Protein AF-A0A955KII5-F1 (afdb_monomer_lite)

Sequence (424 aa):
ATTTVYVHRMNDSYTDSQGDTHYFTVLQYWYFYAMNNWGQTGGFNDHEGDWESVFVFLDNETDQPAYVAFSAHHNDGDDELHNLFQYDSVRRAWGSEEVTFDSGRVVSFTALGSHANYPDNGVDGEHEIPFQTNDFTSNSGNHILGHIKNIEGIIFEYEGIWGTENSSPGGSGPQGPIFIDLTGQNRFIEPIKWAGIDKIERMVLPEPSSQFDVSTVAFDFSEVVPLGTEFYVDEQNEVIVFGVIPQNVEMLPTFWDIESSLENGTFEATVSLPYDPELVQGMGLNEQQLSAMYYNPETVSWEVVPSEVDIENHLILFDTNHFSRYAIGIVEIDSTPTIEELFVELRVSIETADLRDKVKRHLVRRVDRIERIYESDNKRSGKIVERRLNSLVQEVKLLEWLFRVNLSEIDLSINKLKQGLGYD

pLDDT: mean 88.13, std 9.1, range [45.44, 98.62]

Radius of gyration: 28.15 Å; chains: 1; bounding box: 56×72×80 Å

Foldseek 3Di:
DDQAKEWDWDKDWAAFPVRDIWIWTKIKIKDKDQKQQVVVVVWDEIAGMDIWIKMWTARPVPSHTFKIFTAAQEQQLAPDQPPQQHHDFRMDTLPDPQADDDPSDTDWFQWDRRRTTGRDCPDQQWADGPPTDITGTDPPDDDHPHDYDYDDDDQQVFQDFSGADDPDVVHYGAGRLCNDQDNNDRCVVHVCSSNLVNQKWKDQAQAWAQWDDTRQKTKHWPDTDGGRKMKIKHKFQADYPWFAEDPQKDFRSIKIQIDIPDDFPPTKMKMKHADDPVSCVVVVHDQQQKFKWDQDPVRRHIDTFDWDADPVRRIIIGMGRHTGMMGIIGRNPPCLPALVRLLVQLLVLLVPFPDDVVVSVVLNVLSVVLVVLVVPDDPVSLVVSLVSLVVSLVVLVVCCVVVVGDSVSNNVSSVSSCVNSVHD

Structure (mmCIF, N/CA/C/O backbone):
data_AF-A0A955KII5-F1
#
_entry.id   AF-A0A955KII5-F1
#
loop_
_atom_site.group_PDB
_atom_site.id
_atom_site.type_symbol
_atom_site.label_atom_id
_atom_site.label_alt_id
_atom_site.label_comp_id
_atom_site.label_asym_id
_atom_site.label_entity_id
_atom_site.label_seq_id
_atom_site.pdbx_PDB_ins_code
_atom_site.Cartn_x
_atom_site.Cartn_y
_atom_site.Cartn_z
_atom_site.occupancy
_atom_site.B_iso_or_equiv
_atom_site.auth_seq_id
_atom_site.auth_comp_id
_atom_site.auth_asym_id
_atom_site.auth_atom_id
_atom_site.pdbx_PDB_model_num
ATOM 1 N N . ALA A 1 1 ? 13.063 10.281 -23.044 1.00 62.72 1 ALA A N 1
ATOM 2 C CA . ALA A 1 1 ? 12.709 8.851 -23.104 1.00 62.72 1 ALA A CA 1
ATOM 3 C C . ALA A 1 1 ? 13.701 8.091 -23.979 1.00 62.72 1 ALA A C 1
ATOM 5 O O . ALA A 1 1 ? 13.951 8.502 -25.114 1.00 62.72 1 ALA A O 1
ATOM 6 N N . THR A 1 2 ? 14.297 7.024 -23.444 1.00 75.12 2 THR A N 1
ATOM 7 C CA . THR A 1 2 ? 15.092 6.077 -24.238 1.00 75.12 2 THR A CA 1
ATOM 8 C C . THR A 1 2 ? 14.183 5.309 -25.204 1.00 75.12 2 THR A C 1
ATOM 10 O O . THR A 1 2 ? 13.005 5.102 -24.937 1.00 75.12 2 THR A O 1
ATOM 13 N N . THR A 1 3 ? 14.712 4.908 -26.358 1.00 77.38 3 THR A N 1
ATOM 14 C CA . THR A 1 3 ? 13.996 4.041 -27.318 1.00 77.38 3 THR A CA 1
ATOM 15 C C . THR A 1 3 ? 14.473 2.595 -27.254 1.00 77.38 3 THR A C 1
ATOM 17 O O . THR A 1 3 ? 13.909 1.730 -27.921 1.00 77.38 3 THR A O 1
ATOM 20 N N . THR A 1 4 ? 15.530 2.329 -26.482 1.00 83.94 4 THR A N 1
ATOM 21 C CA . THR A 1 4 ? 16.066 0.984 -26.278 1.00 83.94 4 THR A CA 1
ATOM 22 C C . THR A 1 4 ? 15.503 0.429 -24.986 1.00 83.94 4 THR A C 1
ATOM 24 O O . THR A 1 4 ? 15.642 1.061 -23.942 1.00 83.94 4 THR A O 1
ATOM 27 N N . VAL A 1 5 ? 14.916 -0.760 -25.079 1.00 87.00 5 VAL A N 1
ATOM 28 C CA . VAL A 1 5 ? 14.424 -1.518 -23.929 1.00 87.00 5 VAL A CA 1
ATOM 29 C C . VAL A 1 5 ? 15.201 -2.816 -23.870 1.00 87.00 5 VAL A C 1
ATOM 31 O O . VAL A 1 5 ? 15.306 -3.527 -24.875 1.00 87.00 5 VAL A O 1
ATOM 34 N N . TYR A 1 6 ? 15.765 -3.105 -22.709 1.00 88.88 6 TYR A N 1
ATOM 35 C CA . TYR A 1 6 ? 16.475 -4.344 -22.448 1.00 88.88 6 TYR A CA 1
ATOM 36 C C . TYR A 1 6 ? 15.528 -5.312 -21.753 1.00 88.88 6 TYR A C 1
ATOM 38 O O . TYR A 1 6 ? 14.886 -4.936 -20.779 1.00 88.88 6 TYR A O 1
ATOM 46 N N . VAL A 1 7 ? 15.418 -6.539 -22.256 1.00 89.75 7 VAL A N 1
ATOM 47 C CA . VAL A 1 7 ? 14.456 -7.513 -21.722 1.00 89.75 7 VAL A CA 1
ATOM 48 C C . VAL A 1 7 ? 15.135 -8.715 -21.080 1.00 89.75 7 VAL A C 1
ATOM 50 O O . VAL A 1 7 ? 15.994 -9.351 -21.699 1.00 89.75 7 VAL A O 1
ATOM 53 N N . HIS A 1 8 ? 14.731 -9.032 -19.851 1.00 90.81 8 HIS A N 1
ATOM 54 C CA . HIS A 1 8 ? 15.101 -10.254 -19.141 1.00 90.81 8 HIS A CA 1
ATOM 55 C C . HIS A 1 8 ? 13.860 -11.125 -18.955 1.00 90.81 8 HIS A C 1
ATOM 57 O O . HIS A 1 8 ? 12.762 -10.619 -18.735 1.00 90.81 8 HIS A O 1
ATOM 63 N N . ARG A 1 9 ? 14.040 -12.442 -19.028 1.00 93.12 9 ARG A N 1
ATOM 64 C CA . ARG A 1 9 ? 13.021 -13.409 -18.627 1.00 93.12 9 ARG A CA 1
ATOM 65 C C . ARG A 1 9 ? 13.632 -14.322 -17.582 1.00 93.12 9 ARG A C 1
ATOM 67 O O . ARG A 1 9 ? 14.666 -14.932 -17.852 1.00 93.12 9 ARG A O 1
ATOM 74 N N . MET A 1 10 ? 12.940 -14.474 -16.465 1.00 94.12 10 MET A N 1
ATOM 75 C CA . MET A 1 10 ? 13.280 -15.443 -15.433 1.00 94.12 10 MET A CA 1
ATOM 76 C C . MET A 1 10 ? 12.027 -16.106 -14.877 1.00 94.12 10 MET A C 1
ATOM 78 O O . MET A 1 10 ? 10.911 -15.709 -15.208 1.00 94.12 10 MET A O 1
ATOM 82 N N . ASN A 1 11 ? 12.235 -17.118 -14.045 1.00 96.88 11 ASN A N 1
ATOM 83 C CA . ASN A 1 11 ? 11.184 -17.678 -13.216 1.00 96.88 11 ASN A CA 1
ATOM 84 C C . ASN A 1 11 ? 11.492 -17.322 -11.767 1.00 96.88 11 ASN A C 1
ATOM 86 O O . ASN A 1 11 ? 12.657 -17.374 -11.370 1.00 96.88 11 ASN A O 1
ATOM 90 N N . ASP A 1 12 ? 10.451 -17.004 -11.017 1.00 97.00 12 ASP A N 1
ATOM 91 C CA . ASP A 1 12 ? 10.512 -16.739 -9.585 1.00 97.00 12 ASP A CA 1
ATOM 92 C C . ASP A 1 12 ? 9.314 -17.412 -8.900 1.00 97.00 12 ASP A C 1
ATOM 94 O O . ASP A 1 12 ? 8.347 -17.798 -9.568 1.00 97.00 12 ASP A O 1
ATOM 98 N N . SER A 1 13 ? 9.383 -17.619 -7.591 1.00 95.81 13 SER A N 1
ATOM 99 C CA . SER A 1 13 ? 8.299 -18.248 -6.832 1.00 95.81 13 SER A CA 1
ATOM 100 C C . SER A 1 13 ? 8.333 -17.875 -5.360 1.00 95.81 13 SER A C 1
ATOM 102 O O . SER A 1 13 ? 9.415 -17.709 -4.802 1.00 95.81 13 SER A O 1
ATOM 104 N N . TYR A 1 14 ? 7.175 -17.905 -4.711 1.00 94.50 14 TYR A N 1
ATOM 105 C CA . TYR A 1 14 ? 7.066 -17.853 -3.253 1.00 94.50 14 TYR A CA 1
ATOM 106 C C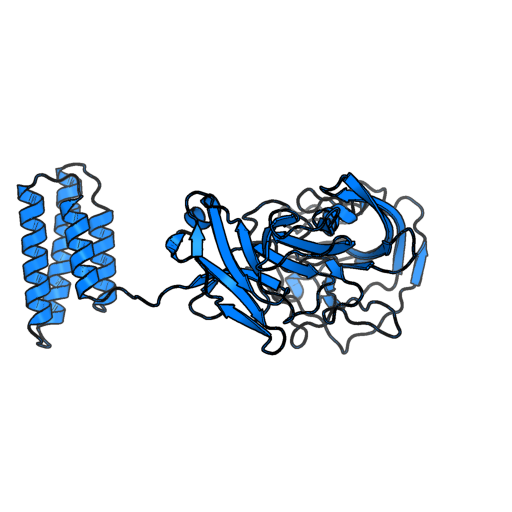 . TYR A 1 14 ? 6.197 -19.001 -2.737 1.00 94.50 14 TYR A C 1
ATOM 108 O O . TYR A 1 14 ? 5.498 -19.656 -3.510 1.00 94.50 14 TYR A O 1
ATOM 116 N N . THR A 1 15 ? 6.293 -19.294 -1.443 1.00 92.69 15 THR A N 1
ATOM 117 C CA . THR A 1 15 ? 5.417 -20.258 -0.762 1.00 92.69 15 THR A CA 1
ATOM 118 C C . THR A 1 15 ? 4.610 -19.504 0.275 1.00 92.69 15 THR A C 1
ATOM 120 O O . THR A 1 15 ? 5.210 -18.813 1.095 1.00 92.69 15 THR A O 1
ATOM 123 N N . ASP A 1 16 ? 3.291 -19.622 0.200 1.00 88.38 16 ASP A N 1
ATOM 124 C CA . ASP A 1 16 ? 2.366 -18.939 1.103 1.00 88.38 16 ASP A CA 1
ATOM 125 C C . ASP A 1 16 ? 2.273 -19.630 2.476 1.00 88.3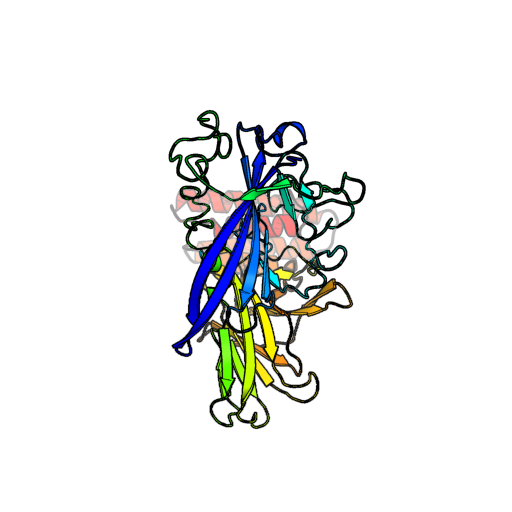8 16 ASP A C 1
ATOM 127 O O . ASP A 1 16 ? 2.897 -20.673 2.728 1.00 88.38 16 ASP A O 1
ATOM 131 N N . SER A 1 17 ? 1.486 -19.053 3.385 1.00 84.50 17 SER A N 1
ATOM 132 C CA . SER A 1 17 ? 1.272 -19.595 4.732 1.00 84.50 17 SER A CA 1
ATOM 133 C C . SER A 1 17 ? 0.636 -20.995 4.753 1.00 84.50 17 SER A C 1
ATOM 135 O O . SER A 1 17 ? 0.835 -21.750 5.712 1.00 84.50 17 SER A O 1
ATOM 137 N N . GLN A 1 18 ? -0.064 -21.378 3.682 1.00 82.69 18 GLN A N 1
ATOM 138 C CA . GLN A 1 18 ? -0.702 -22.687 3.516 1.00 82.69 18 GLN A CA 1
ATOM 139 C C . GLN A 1 18 ? 0.283 -23.760 3.032 1.00 82.69 18 GLN A C 1
ATOM 141 O O . GLN A 1 18 ? -0.011 -24.960 3.093 1.00 82.69 18 GLN A O 1
ATOM 146 N N . GLY A 1 19 ? 1.485 -23.350 2.622 1.00 87.62 19 GLY A N 1
ATOM 147 C CA . GLY A 1 19 ? 2.524 -24.224 2.094 1.00 87.62 19 GLY A CA 1
ATOM 148 C C . GLY A 1 19 ? 2.399 -24.480 0.593 1.00 87.62 19 GLY A C 1
ATOM 149 O O . GLY A 1 19 ? 3.111 -25.350 0.080 1.00 87.62 19 GLY A O 1
ATOM 150 N N . ASP A 1 20 ? 1.534 -23.740 -0.104 1.00 87.69 20 ASP A N 1
ATOM 151 C CA . ASP A 1 20 ? 1.389 -23.809 -1.550 1.00 87.69 20 ASP A CA 1
ATOM 152 C C . ASP A 1 20 ? 2.431 -22.900 -2.216 1.00 87.69 20 ASP A C 1
ATOM 154 O O . ASP A 1 20 ? 2.634 -21.743 -1.845 1.00 87.69 20 ASP A O 1
ATOM 158 N N . THR A 1 21 ? 3.153 -23.444 -3.199 1.00 93.38 21 THR A N 1
ATOM 159 C CA . THR A 1 21 ? 4.164 -22.686 -3.944 1.00 93.38 21 THR A CA 1
ATOM 160 C C . THR A 1 21 ? 3.561 -22.104 -5.215 1.00 93.38 21 THR A C 1
ATOM 162 O O . THR A 1 21 ? 3.160 -22.846 -6.115 1.00 93.38 21 THR A O 1
ATOM 165 N N . HIS A 1 22 ? 3.587 -20.779 -5.326 1.00 92.44 22 HIS A N 1
ATOM 166 C CA . HIS A 1 22 ? 3.124 -20.032 -6.493 1.00 92.44 22 HIS A CA 1
ATOM 167 C C . HIS A 1 22 ? 4.309 -19.707 -7.398 1.00 92.44 22 HIS A C 1
ATOM 169 O O . HIS A 1 22 ? 5.292 -19.107 -6.961 1.00 92.44 22 HIS A O 1
ATOM 175 N N . TYR A 1 23 ? 4.228 -20.106 -8.667 1.00 96.31 23 TYR A N 1
ATOM 176 C CA . TYR A 1 23 ? 5.302 -19.928 -9.646 1.00 96.31 23 TYR A CA 1
ATOM 177 C C . TYR A 1 23 ? 4.935 -18.863 -10.675 1.00 96.31 23 TYR A C 1
ATOM 179 O O . TYR A 1 23 ? 3.858 -18.913 -11.268 1.00 96.31 23 TYR A O 1
ATOM 187 N N . PHE A 1 24 ? 5.879 -17.973 -10.979 1.00 98.00 24 PHE A N 1
ATOM 188 C CA . PHE A 1 24 ? 5.708 -16.930 -11.984 1.00 98.00 24 PHE A CA 1
ATOM 189 C C . PHE A 1 24 ? 6.822 -16.966 -13.029 1.00 98.00 24 PHE A C 1
ATOM 191 O O . PHE A 1 24 ? 8.004 -17.097 -12.707 1.00 98.00 24 PHE A O 1
ATOM 198 N N . THR A 1 25 ? 6.453 -16.790 -14.299 1.00 98.12 25 THR A N 1
ATOM 199 C CA . THR A 1 25 ? 7.388 -16.302 -15.319 1.00 98.12 25 THR A CA 1
ATOM 200 C C . THR A 1 25 ? 7.404 -14.775 -15.231 1.00 98.12 25 THR A C 1
ATOM 202 O O . THR A 1 25 ? 6.388 -14.128 -15.475 1.00 98.12 25 THR A O 1
ATOM 205 N N . VAL A 1 26 ? 8.562 -14.185 -14.944 1.00 97.62 26 VAL A N 1
ATOM 206 C CA . VAL A 1 26 ? 8.732 -12.730 -14.841 1.00 97.62 26 VAL A CA 1
ATOM 207 C C . VAL A 1 26 ? 9.397 -12.196 -16.106 1.00 97.62 26 VAL A C 1
ATOM 209 O O . VAL A 1 26 ? 10.493 -12.623 -16.485 1.00 97.62 26 VAL A O 1
ATOM 212 N N . LEU A 1 27 ? 8.727 -11.254 -16.769 1.00 95.50 27 LEU A N 1
ATOM 213 C CA . LEU A 1 27 ? 9.253 -10.496 -17.901 1.00 95.50 27 LEU A CA 1
ATOM 214 C C . LEU A 1 27 ? 9.687 -9.118 -17.410 1.00 95.50 27 LEU A C 1
ATOM 216 O O . LEU A 1 27 ? 8.845 -8.280 -17.099 1.00 95.50 27 LEU A O 1
ATOM 220 N N . GLN A 1 28 ? 10.991 -8.874 -17.356 1.00 94.12 28 GLN A N 1
ATOM 221 C CA . GLN A 1 28 ? 11.545 -7.605 -16.899 1.00 94.12 28 GLN A CA 1
ATOM 222 C C . GLN A 1 28 ? 11.928 -6.727 -18.091 1.00 94.12 28 GLN A C 1
ATOM 224 O O . GLN A 1 28 ? 12.695 -7.153 -18.958 1.00 94.12 28 GLN A O 1
ATOM 229 N N . TYR A 1 29 ? 11.436 -5.493 -18.118 1.00 92.94 29 TYR A N 1
ATOM 230 C CA . TYR A 1 29 ? 11.735 -4.495 -19.140 1.00 92.94 29 TYR A CA 1
ATOM 231 C C . TYR A 1 29 ? 12.526 -3.360 -18.502 1.00 92.94 29 TYR A C 1
ATOM 233 O O . TYR A 1 29 ? 11.976 -2.627 -17.695 1.00 92.94 29 TYR A O 1
ATOM 241 N N . TRP A 1 30 ? 13.797 -3.215 -18.867 1.00 91.56 30 TRP A N 1
ATOM 242 C CA . TRP A 1 30 ? 14.726 -2.246 -18.289 1.00 91.56 30 TRP A CA 1
ATOM 243 C C . TRP A 1 30 ? 15.037 -1.098 -19.253 1.00 91.56 30 TRP A C 1
ATOM 245 O O . TRP A 1 30 ? 15.301 -1.306 -20.447 1.00 91.56 30 TRP A O 1
ATOM 255 N N . TYR A 1 31 ? 15.082 0.112 -18.708 1.00 90.25 31 TYR A N 1
ATOM 256 C CA . TYR A 1 31 ? 15.292 1.371 -19.407 1.00 90.25 31 TYR A CA 1
ATOM 257 C C . TYR A 1 31 ? 16.519 2.069 -18.827 1.00 90.25 31 TYR A C 1
ATOM 259 O O . TYR A 1 31 ? 16.534 2.441 -17.659 1.00 90.25 31 TYR A O 1
ATOM 267 N N . PHE A 1 32 ? 17.546 2.266 -19.657 1.00 90.00 32 PHE A N 1
ATOM 268 C CA . PHE A 1 32 ? 18.702 3.070 -19.266 1.00 90.00 32 PHE A CA 1
ATOM 269 C C . PHE A 1 32 ? 18.534 4.515 -19.717 1.00 90.00 32 PHE A C 1
ATOM 271 O O . PHE A 1 32 ? 18.347 4.771 -20.917 1.00 90.00 32 PHE A O 1
ATOM 278 N N . TYR A 1 33 ? 18.701 5.448 -18.789 1.00 90.75 33 TYR A N 1
ATOM 279 C CA . TYR A 1 33 ? 18.826 6.870 -19.077 1.00 90.75 33 TYR A CA 1
ATOM 280 C C . TYR A 1 33 ? 20.257 7.305 -18.794 1.00 90.75 33 TYR A C 1
ATOM 282 O O . TYR A 1 33 ? 20.846 6.951 -17.787 1.00 90.75 33 TYR A O 1
ATOM 290 N N . ALA A 1 34 ? 20.861 8.066 -19.706 1.00 90.69 34 ALA A N 1
ATOM 291 C CA . ALA A 1 34 ? 22.237 8.524 -19.508 1.00 90.69 34 ALA A CA 1
ATOM 292 C C . ALA A 1 34 ? 22.353 9.608 -18.419 1.00 90.69 34 ALA A C 1
ATOM 294 O O . ALA A 1 34 ? 23.450 9.869 -17.934 1.00 90.69 34 ALA A O 1
ATOM 295 N N . MET A 1 35 ? 21.242 10.257 -18.076 1.00 90.25 35 MET A N 1
ATOM 296 C CA . MET A 1 35 ? 21.156 11.326 -17.089 1.00 90.25 35 MET A CA 1
ATOM 297 C C . MET A 1 35 ? 19.750 11.316 -16.499 1.00 90.25 35 MET A C 1
ATOM 299 O O . MET A 1 35 ? 18.802 11.332 -17.282 1.00 90.25 35 MET A O 1
ATOM 303 N N . ASN A 1 36 ? 19.653 11.352 -15.175 1.00 91.75 36 ASN A N 1
ATOM 304 C CA . ASN A 1 36 ? 18.504 11.813 -14.409 1.00 91.75 36 ASN A CA 1
ATOM 305 C C . ASN A 1 36 ? 18.679 13.313 -14.145 1.00 91.75 36 ASN A C 1
ATOM 307 O O . ASN A 1 36 ? 19.712 13.746 -13.630 1.00 91.75 36 ASN A O 1
ATOM 311 N N . ASN A 1 37 ? 17.712 14.120 -14.568 1.00 92.12 37 ASN A N 1
ATOM 312 C CA . ASN A 1 37 ? 17.783 15.577 -14.459 1.00 92.12 37 ASN A CA 1
ATOM 313 C C . ASN A 1 37 ? 16.590 16.156 -13.689 1.00 92.12 37 ASN A C 1
ATOM 315 O O . ASN A 1 37 ? 16.086 17.228 -14.044 1.00 92.12 37 ASN A O 1
ATOM 319 N N . TRP A 1 38 ? 16.111 15.416 -12.685 1.00 90.94 38 TRP A N 1
ATOM 320 C CA . TRP A 1 38 ? 14.944 15.767 -11.881 1.00 90.94 38 TRP A CA 1
ATOM 321 C C . TRP A 1 38 ? 15.102 17.112 -11.161 1.00 90.94 38 TRP A C 1
ATOM 323 O O . TRP A 1 38 ? 14.191 17.936 -11.161 1.00 90.94 38 TRP A O 1
ATOM 333 N N . GLY A 1 39 ? 16.293 17.428 -10.656 1.00 88.06 39 GLY A N 1
ATOM 334 C CA . GLY A 1 39 ? 16.608 18.707 -10.019 1.00 88.06 39 GLY A CA 1
ATOM 335 C C . GLY A 1 39 ? 16.403 19.909 -10.942 1.00 88.06 39 GLY A C 1
ATOM 336 O O . GLY A 1 39 ? 15.983 20.983 -10.507 1.00 88.06 39 GLY A O 1
ATOM 337 N N . GLN A 1 40 ? 16.623 19.739 -12.247 1.00 90.38 40 GLN A N 1
ATOM 338 C CA . GLN A 1 40 ? 16.347 20.783 -13.244 1.00 90.38 40 GLN A CA 1
ATOM 339 C C . GLN A 1 40 ? 14.858 20.947 -13.560 1.00 90.38 40 GLN A C 1
ATOM 341 O O . GLN A 1 40 ? 14.469 21.974 -14.124 1.00 90.38 40 GLN A O 1
ATOM 346 N N . THR A 1 41 ? 14.034 19.957 -13.225 1.00 87.88 41 THR A N 1
ATOM 347 C CA . THR A 1 41 ? 12.582 19.965 -13.437 1.00 87.88 41 THR A CA 1
ATOM 348 C C . THR A 1 41 ? 11.807 20.259 -12.151 1.00 87.88 41 THR A C 1
ATOM 350 O O . THR A 1 41 ? 10.584 20.346 -12.191 1.00 87.88 41 THR A O 1
ATOM 353 N N . GLY A 1 42 ? 12.517 20.544 -11.053 1.00 84.69 42 GLY A N 1
ATOM 354 C CA . GLY A 1 42 ? 11.958 20.953 -9.763 1.00 84.69 42 GLY A CA 1
ATOM 355 C C . GLY A 1 42 ? 12.127 19.919 -8.654 1.00 84.69 42 GLY A C 1
ATOM 356 O O . GLY A 1 42 ? 11.843 20.252 -7.509 1.00 84.69 42 GLY A O 1
ATOM 357 N N . GLY A 1 43 ? 12.599 18.719 -8.990 1.00 84.81 43 GLY A N 1
ATOM 358 C CA . GLY A 1 43 ? 12.825 17.607 -8.079 1.00 84.81 43 GLY A CA 1
ATOM 359 C C . GLY A 1 43 ? 14.080 17.714 -7.217 1.00 84.81 43 GLY A C 1
ATOM 360 O O . GLY A 1 43 ? 14.722 18.763 -7.115 1.00 84.81 43 GLY A O 1
ATOM 361 N N . PHE A 1 44 ? 14.437 16.603 -6.573 1.00 82.44 44 PHE A N 1
ATOM 362 C CA . PHE A 1 44 ? 15.430 16.598 -5.499 1.00 82.44 44 PHE A CA 1
ATOM 363 C C . PHE A 1 44 ? 16.888 16.661 -5.983 1.00 82.44 44 PHE A C 1
ATOM 365 O O . PHE A 1 44 ? 17.729 17.318 -5.361 1.00 82.44 44 PHE A O 1
ATOM 372 N N . ASN A 1 45 ? 17.213 15.975 -7.078 1.00 86.31 45 ASN A N 1
ATOM 373 C CA . ASN A 1 45 ? 18.592 15.711 -7.488 1.00 86.31 45 ASN A CA 1
ATOM 374 C C . ASN A 1 45 ? 18.753 15.584 -9.008 1.00 86.31 45 ASN A C 1
ATOM 376 O O . ASN A 1 45 ? 17.818 15.324 -9.750 1.00 86.31 45 ASN A O 1
ATOM 380 N N . ASP A 1 46 ? 19.996 15.731 -9.450 1.00 90.06 46 ASP A N 1
ATOM 381 C CA . ASP A 1 46 ? 20.448 15.319 -10.774 1.00 90.06 46 ASP A CA 1
ATOM 382 C C . ASP A 1 46 ? 21.526 14.243 -10.572 1.00 90.06 46 ASP A C 1
ATOM 384 O O . ASP A 1 46 ? 22.369 14.385 -9.676 1.00 90.06 46 ASP A O 1
ATOM 388 N N . HIS A 1 47 ? 21.555 13.212 -11.417 1.00 91.12 47 HIS A N 1
ATOM 389 C CA . HIS A 1 47 ? 22.656 12.248 -11.451 1.00 91.12 47 HIS A CA 1
ATOM 390 C C . HIS A 1 47 ? 22.896 11.667 -12.845 1.00 91.12 47 HIS A C 1
ATOM 392 O O . HIS A 1 47 ? 22.017 11.611 -13.702 1.00 91.12 47 HIS A O 1
ATOM 398 N N . GLU A 1 48 ? 24.137 11.255 -13.090 1.00 92.00 48 GLU A N 1
ATOM 399 C CA . GLU A 1 48 ? 24.500 10.543 -14.313 1.00 92.00 48 GLU A CA 1
ATOM 400 C C . GLU A 1 48 ? 24.044 9.090 -14.223 1.00 92.00 48 GLU A C 1
ATOM 402 O O . GLU A 1 48 ? 24.243 8.460 -13.191 1.00 92.00 48 GLU A O 1
ATOM 407 N N . GLY A 1 49 ? 23.498 8.561 -15.319 1.00 89.25 49 GLY A N 1
ATOM 408 C CA . GLY A 1 49 ? 22.965 7.202 -15.382 1.00 89.25 49 GLY A CA 1
ATOM 409 C C . GLY A 1 49 ? 21.676 7.021 -14.586 1.00 89.25 49 GLY A C 1
ATOM 410 O O . GLY A 1 49 ? 21.497 7.606 -13.527 1.00 89.25 49 GLY A O 1
ATOM 411 N N . ASP A 1 50 ? 20.778 6.192 -15.097 1.00 89.94 50 ASP A N 1
ATOM 412 C CA . ASP A 1 50 ? 19.555 5.811 -14.405 1.00 89.94 50 ASP A CA 1
ATOM 413 C C . ASP A 1 50 ? 19.032 4.490 -14.956 1.00 89.94 50 ASP A C 1
ATOM 415 O O . ASP A 1 50 ? 19.091 4.268 -16.173 1.00 89.94 50 ASP A O 1
ATOM 419 N N . TRP A 1 51 ? 18.521 3.631 -14.083 1.00 91.25 51 TRP A N 1
ATOM 420 C CA . TRP A 1 51 ? 17.954 2.342 -14.463 1.00 91.25 51 TRP A CA 1
ATOM 421 C C . TRP A 1 51 ? 16.541 2.234 -13.933 1.00 91.25 51 TRP A C 1
ATOM 423 O O . TRP A 1 51 ? 16.341 1.978 -12.753 1.00 91.25 51 TRP A O 1
ATOM 433 N N . GLU A 1 52 ? 15.584 2.314 -14.845 1.00 91.94 52 GLU A N 1
ATOM 434 C CA . GLU A 1 52 ? 14.169 2.134 -14.546 1.00 91.94 52 GLU A CA 1
ATOM 435 C C . GLU A 1 52 ? 13.660 0.840 -15.166 1.00 91.94 52 GLU A C 1
ATOM 437 O O . GLU A 1 52 ? 14.287 0.270 -16.068 1.00 91.94 52 GLU A O 1
ATOM 442 N N . SER A 1 53 ? 12.535 0.342 -14.681 1.00 92.88 53 SER A N 1
ATOM 443 C CA . SER A 1 53 ? 12.006 -0.952 -15.044 1.00 92.88 53 SER A CA 1
ATOM 444 C C . SER A 1 53 ? 10.495 -1.070 -14.915 1.00 92.88 53 SER A C 1
ATOM 446 O O . SER A 1 53 ? 9.876 -0.537 -14.004 1.00 92.88 53 SER A O 1
ATOM 448 N N . VAL A 1 54 ? 9.920 -1.888 -15.791 1.00 94.88 54 VAL A N 1
ATOM 449 C CA . VAL A 1 54 ? 8.552 -2.397 -15.664 1.00 94.88 54 VAL A CA 1
ATOM 450 C C . VAL A 1 54 ? 8.605 -3.909 -15.748 1.00 94.88 54 VAL A C 1
ATOM 452 O O . VAL A 1 54 ? 9.210 -4.442 -16.679 1.00 94.88 54 VAL A O 1
ATOM 455 N N . PHE A 1 55 ? 8.001 -4.612 -14.797 1.00 96.19 55 PHE A N 1
ATOM 456 C CA . PHE A 1 55 ? 7.951 -6.072 -14.772 1.00 96.19 55 PHE A CA 1
ATOM 457 C C . PHE A 1 55 ? 6.528 -6.560 -14.998 1.00 96.19 55 PHE A C 1
ATOM 459 O O . PHE A 1 55 ? 5.581 -5.999 -14.461 1.00 96.19 55 PHE A O 1
ATOM 466 N N . VAL A 1 56 ? 6.379 -7.629 -15.774 1.00 97.25 56 VAL A N 1
ATOM 467 C CA . VAL A 1 56 ? 5.107 -8.334 -15.955 1.00 97.25 56 VAL A CA 1
ATOM 468 C C . VAL A 1 56 ? 5.254 -9.740 -15.394 1.00 97.25 56 VAL A C 1
ATOM 470 O O . VAL A 1 56 ? 6.136 -10.488 -15.820 1.00 97.25 56 VAL A O 1
ATOM 473 N N . PHE A 1 57 ? 4.379 -10.093 -14.458 1.00 97.88 57 PHE A N 1
ATOM 474 C CA . PHE A 1 57 ? 4.360 -11.383 -13.780 1.00 97.88 57 PHE A CA 1
ATOM 475 C C . PHE A 1 57 ? 3.270 -12.243 -14.404 1.00 97.88 57 PHE A C 1
ATOM 477 O O . PHE A 1 57 ? 2.079 -11.951 -14.281 1.00 97.88 57 PHE A O 1
ATOM 484 N N . LEU A 1 58 ? 3.688 -13.290 -15.106 1.00 97.94 58 LEU A N 1
ATOM 485 C CA . LEU A 1 58 ? 2.796 -14.283 -15.683 1.00 97.94 58 LEU A CA 1
ATOM 486 C C . LEU A 1 58 ? 2.681 -15.451 -14.715 1.00 97.94 58 LEU A C 1
ATOM 488 O O . LEU A 1 58 ? 3.705 -15.991 -14.294 1.00 97.94 58 LEU A O 1
ATOM 492 N N . ASP A 1 59 ? 1.458 -15.864 -14.411 1.00 95.56 59 ASP A N 1
ATOM 493 C CA . ASP A 1 59 ? 1.222 -17.143 -13.755 1.00 95.56 59 ASP A CA 1
ATOM 494 C C . ASP A 1 59 ? 1.840 -18.264 -14.607 1.00 95.56 59 ASP A C 1
ATOM 496 O O . ASP A 1 59 ? 1.604 -18.355 -15.816 1.00 95.56 59 ASP A O 1
ATOM 500 N N . ASN A 1 60 ? 2.695 -19.084 -13.997 1.00 93.12 60 ASN A N 1
ATOM 501 C CA . ASN A 1 60 ? 3.519 -20.036 -14.738 1.00 93.12 60 ASN A CA 1
ATOM 502 C C . ASN A 1 60 ? 2.730 -21.255 -15.253 1.00 93.12 60 ASN A C 1
ATOM 504 O O . ASN A 1 60 ? 3.232 -21.981 -16.110 1.00 93.12 60 ASN A O 1
ATOM 508 N N . GLU A 1 61 ? 1.521 -21.507 -14.744 1.00 90.88 61 GLU A N 1
ATOM 509 C CA . GLU A 1 61 ? 0.675 -22.606 -15.219 1.00 90.88 61 GLU A CA 1
ATOM 510 C C . GLU A 1 61 ? -0.172 -22.200 -16.427 1.00 90.88 61 GLU A C 1
ATOM 512 O O . GLU A 1 61 ? -0.368 -22.986 -17.359 1.00 90.88 61 GLU A O 1
ATOM 517 N N . THR A 1 62 ? -0.676 -20.969 -16.415 1.00 94.81 62 THR A N 1
ATOM 518 C CA . THR A 1 62 ? -1.642 -20.463 -17.397 1.00 94.81 62 THR A CA 1
ATOM 519 C C . THR A 1 62 ? -1.022 -19.551 -18.458 1.00 94.81 62 THR A C 1
ATOM 521 O O . THR A 1 62 ? -1.689 -19.228 -19.450 1.00 94.81 62 THR A O 1
ATOM 524 N N . ASP A 1 63 ? 0.229 -19.119 -18.257 1.00 93.88 63 ASP A N 1
ATOM 525 C CA . ASP A 1 63 ? 0.911 -18.067 -19.025 1.00 93.88 63 ASP A CA 1
ATOM 526 C C . ASP A 1 63 ? 0.091 -16.756 -19.100 1.00 93.88 63 ASP A C 1
ATOM 528 O O . ASP A 1 63 ? 0.312 -15.919 -19.983 1.00 93.88 63 ASP A O 1
ATOM 532 N N . GLN A 1 64 ? -0.888 -16.568 -18.204 1.00 95.56 64 GLN A N 1
ATOM 533 C CA . GLN A 1 64 ? -1.690 -15.350 -18.141 1.00 95.56 64 GLN A CA 1
ATOM 534 C C . GLN A 1 64 ? -1.015 -14.321 -17.237 1.00 95.56 64 GLN A C 1
ATOM 536 O O . GLN A 1 64 ? -0.481 -14.679 -16.186 1.00 95.56 64 GLN A O 1
ATOM 541 N N . PRO A 1 65 ? -1.037 -13.034 -17.610 1.00 96.00 65 PRO A N 1
ATOM 542 C CA . PRO A 1 65 ? -0.520 -11.993 -16.744 1.00 96.00 65 PRO A CA 1
ATOM 543 C C . PRO A 1 65 ? -1.406 -11.830 -15.508 1.00 96.00 65 PRO A C 1
ATOM 545 O O . PRO A 1 65 ? -2.614 -11.632 -15.618 1.00 96.00 65 PRO A O 1
ATOM 548 N N . ALA A 1 66 ? -0.777 -11.906 -14.340 1.00 95.31 66 ALA A N 1
ATOM 549 C CA . ALA A 1 66 ? -1.422 -11.730 -13.046 1.00 95.31 66 ALA A CA 1
ATOM 550 C C . ALA A 1 66 ? -1.158 -10.327 -12.491 1.00 95.31 66 ALA A C 1
ATOM 552 O O . ALA A 1 66 ? -2.084 -9.645 -12.051 1.00 95.31 66 ALA A O 1
ATOM 553 N N . TYR A 1 67 ? 0.093 -9.867 -12.583 1.00 96.31 67 TYR A N 1
ATOM 554 C CA . TYR A 1 67 ? 0.524 -8.591 -12.020 1.00 96.31 67 TYR A CA 1
ATOM 555 C C . TYR A 1 67 ? 1.465 -7.839 -12.960 1.00 96.31 67 TYR A C 1
ATOM 557 O O . TYR A 1 67 ? 2.119 -8.417 -13.835 1.00 96.31 67 TYR A O 1
ATOM 565 N N . VAL A 1 68 ? 1.559 -6.536 -12.739 1.00 97.12 68 VAL A N 1
ATOM 566 C CA . VAL A 1 68 ? 2.564 -5.652 -13.321 1.00 97.12 68 VAL A CA 1
ATOM 567 C C . VAL A 1 68 ? 3.174 -4.815 -12.203 1.00 97.12 68 VAL A C 1
ATOM 569 O O . VAL A 1 68 ? 2.456 -4.423 -11.290 1.00 97.12 68 VAL A O 1
ATOM 572 N N . ALA A 1 69 ? 4.478 -4.557 -12.254 1.00 95.56 69 ALA A N 1
ATOM 573 C CA . ALA A 1 69 ? 5.138 -3.649 -11.324 1.00 95.56 69 ALA A CA 1
ATOM 574 C C . ALA A 1 69 ? 5.976 -2.607 -12.060 1.00 95.56 69 ALA A C 1
ATOM 576 O O . ALA A 1 69 ? 6.542 -2.899 -13.117 1.00 95.56 69 ALA A O 1
ATOM 577 N N . PHE A 1 70 ? 6.057 -1.404 -11.506 1.00 94.38 70 PHE A N 1
ATOM 578 C CA . PHE A 1 70 ? 6.749 -0.269 -12.101 1.00 94.38 70 PHE A CA 1
ATOM 579 C C . PHE A 1 70 ? 7.766 0.288 -11.112 1.00 94.38 70 PHE A C 1
ATOM 581 O O . PHE A 1 70 ? 7.467 0.428 -9.934 1.00 94.38 70 PHE A O 1
ATOM 588 N N . SER A 1 71 ? 8.968 0.616 -11.577 1.00 90.00 71 SER A N 1
ATOM 589 C CA . SER A 1 71 ? 9.921 1.339 -10.745 1.00 90.00 71 SER A CA 1
ATOM 590 C C . SER A 1 71 ? 9.509 2.803 -10.654 1.00 90.00 71 SER A C 1
ATOM 592 O O . SER A 1 71 ? 9.602 3.554 -11.621 1.00 90.00 71 SER A O 1
ATOM 594 N N . ALA A 1 72 ? 9.021 3.201 -9.493 1.00 82.88 72 ALA A N 1
ATOM 595 C CA . ALA A 1 72 ? 8.682 4.577 -9.173 1.00 82.88 72 ALA A CA 1
ATOM 596 C C . ALA A 1 72 ? 9.317 4.949 -7.832 1.00 82.88 72 ALA A C 1
ATOM 598 O O . ALA A 1 72 ? 10.022 4.143 -7.231 1.00 82.88 72 ALA A O 1
ATOM 599 N N . HIS A 1 73 ? 9.043 6.151 -7.331 1.00 75.69 73 HIS A N 1
ATOM 600 C CA . HIS A 1 73 ? 9.435 6.571 -5.980 1.00 75.69 73 HIS A CA 1
ATOM 601 C C . HIS A 1 73 ? 8.569 5.936 -4.872 1.00 75.69 73 HIS A C 1
ATOM 603 O O . HIS A 1 73 ? 8.388 6.523 -3.813 1.00 75.69 73 HIS A O 1
ATOM 609 N N . HIS A 1 74 ? 8.013 4.761 -5.156 1.00 79.12 74 HIS A N 1
ATOM 610 C CA . HIS A 1 74 ? 6.973 4.070 -4.408 1.00 79.12 74 HIS A CA 1
ATOM 611 C C . HIS A 1 74 ? 7.542 3.057 -3.416 1.00 79.12 74 HIS A C 1
ATOM 613 O O . HIS A 1 74 ? 8.752 2.955 -3.220 1.00 79.12 74 HIS A O 1
ATOM 619 N N . ASN A 1 75 ? 6.646 2.294 -2.796 1.00 73.06 75 ASN A N 1
ATOM 620 C CA . ASN A 1 75 ? 6.997 1.169 -1.955 1.00 73.06 75 ASN A CA 1
ATOM 621 C C . ASN A 1 75 ? 7.697 0.054 -2.755 1.00 73.06 75 ASN A C 1
ATOM 623 O O . ASN A 1 75 ? 7.048 -0.678 -3.504 1.00 73.06 75 ASN A O 1
ATOM 627 N N . ASP A 1 76 ? 9.011 -0.083 -2.560 1.00 73.38 76 ASP A N 1
ATOM 628 C CA . ASP A 1 76 ? 9.908 -1.048 -3.218 1.00 73.38 76 ASP A CA 1
ATOM 629 C C . ASP A 1 76 ? 9.862 -2.448 -2.557 1.00 73.38 76 ASP A C 1
ATOM 631 O O . ASP A 1 76 ? 10.820 -3.225 -2.625 1.00 73.38 76 ASP A O 1
ATOM 635 N N . GLY A 1 77 ? 8.755 -2.782 -1.888 1.00 66.94 77 GLY A N 1
ATOM 636 C CA . GLY A 1 77 ? 8.594 -4.048 -1.173 1.00 66.94 77 GLY A CA 1
ATOM 637 C C . GLY A 1 77 ? 9.342 -4.075 0.160 1.00 66.94 77 GLY A C 1
ATOM 638 O O . GLY A 1 77 ? 9.716 -5.151 0.630 1.00 66.94 77 GLY A O 1
ATOM 639 N N . ASP A 1 78 ? 9.590 -2.909 0.760 1.00 71.00 78 ASP A N 1
ATOM 640 C CA . ASP A 1 78 ? 10.123 -2.812 2.118 1.00 71.00 78 ASP A CA 1
ATOM 641 C C . ASP A 1 78 ? 9.080 -3.335 3.127 1.00 71.00 78 ASP A C 1
ATOM 643 O O . ASP A 1 78 ? 7.871 -3.140 2.973 1.00 71.00 78 ASP A O 1
ATOM 647 N N . ASP A 1 79 ? 9.560 -4.061 4.134 1.00 65.88 79 ASP A N 1
ATOM 648 C CA . ASP A 1 79 ? 8.757 -4.660 5.208 1.00 65.88 79 ASP A CA 1
ATOM 649 C C . ASP A 1 79 ? 8.861 -3.873 6.513 1.00 65.88 79 ASP A C 1
ATOM 651 O O . ASP A 1 79 ? 8.226 -4.236 7.508 1.00 65.88 79 ASP A O 1
ATOM 655 N N . GLU A 1 80 ? 9.678 -2.819 6.551 1.00 68.50 80 GLU A N 1
ATOM 656 C CA . GLU A 1 80 ? 9.786 -1.968 7.724 1.00 68.50 80 GLU A CA 1
ATOM 657 C C . GLU A 1 80 ? 8.473 -1.199 7.937 1.00 68.50 80 GLU A C 1
ATOM 659 O O . GLU A 1 80 ? 8.257 -0.102 7.412 1.00 68.50 80 GLU A O 1
ATOM 664 N N . LEU A 1 81 ? 7.602 -1.769 8.784 1.00 57.12 81 LEU A N 1
ATOM 665 C CA . LEU A 1 81 ? 6.575 -1.018 9.500 1.00 57.12 81 LEU A CA 1
ATOM 666 C C . LEU A 1 81 ? 7.238 0.266 10.025 1.00 57.12 81 LEU A C 1
ATOM 668 O O . LEU A 1 81 ? 8.344 0.219 10.559 1.00 57.12 81 LEU A O 1
ATOM 672 N N . HIS A 1 82 ? 6.587 1.413 9.823 1.00 61.28 82 HIS A N 1
ATOM 673 C CA . HIS A 1 82 ? 7.078 2.778 10.093 1.00 61.28 82 HIS A CA 1
ATOM 674 C C . HIS A 1 82 ? 7.930 3.463 9.009 1.00 61.28 82 HIS A C 1
ATOM 676 O O . HIS A 1 82 ? 8.327 4.617 9.222 1.00 61.28 82 HIS A O 1
ATOM 682 N N . ASN A 1 83 ? 8.185 2.857 7.846 1.00 69.06 83 ASN A N 1
ATOM 683 C CA . ASN A 1 83 ? 8.806 3.604 6.754 1.00 69.06 83 ASN A CA 1
ATOM 684 C C . ASN A 1 83 ? 7.792 4.572 6.110 1.00 69.06 83 ASN A C 1
ATOM 686 O O . ASN A 1 83 ? 7.111 4.254 5.141 1.00 69.06 83 ASN A O 1
ATOM 690 N N . LEU A 1 84 ? 7.722 5.800 6.641 1.00 68.69 84 LEU A N 1
ATOM 691 C CA . LEU A 1 84 ? 6.851 6.883 6.151 1.00 68.69 84 LEU A CA 1
ATOM 692 C C . LEU A 1 84 ? 7.172 7.349 4.717 1.00 68.69 84 LEU A C 1
ATOM 694 O O . LEU A 1 84 ? 6.508 8.247 4.202 1.00 68.69 84 LEU A O 1
ATOM 698 N N . PHE A 1 85 ? 8.203 6.783 4.089 1.00 72.44 85 PHE A N 1
ATOM 699 C CA . PHE A 1 85 ? 8.552 7.022 2.692 1.00 72.44 85 PHE A CA 1
ATOM 700 C C . PHE A 1 85 ? 8.100 5.889 1.762 1.00 72.44 85 PHE A C 1
ATOM 702 O O . PHE A 1 85 ? 8.294 6.015 0.559 1.00 72.44 85 PHE A O 1
ATOM 709 N N . GLN A 1 86 ? 7.512 4.806 2.284 1.00 77.19 86 GLN A N 1
ATOM 710 C CA . GLN A 1 86 ? 6.838 3.793 1.471 1.00 77.19 86 GLN A CA 1
ATOM 711 C C . GLN A 1 86 ? 5.385 4.209 1.281 1.00 77.19 86 GLN A C 1
ATOM 713 O O . GLN A 1 86 ? 4.648 4.414 2.246 1.00 77.19 86 GLN A O 1
ATOM 718 N N . TYR A 1 87 ? 4.985 4.356 0.029 1.00 80.06 87 TYR A N 1
ATOM 719 C CA . TYR A 1 87 ? 3.628 4.688 -0.371 1.00 80.06 87 TYR A CA 1
ATOM 720 C C . TYR A 1 87 ? 3.384 4.122 -1.767 1.00 80.06 87 TYR A C 1
ATOM 722 O O . TYR A 1 87 ? 4.331 3.921 -2.529 1.00 80.06 87 TYR A O 1
ATOM 730 N N . ASP A 1 88 ? 2.115 3.908 -2.086 1.00 81.12 88 ASP A N 1
ATOM 731 C CA . ASP A 1 88 ? 1.644 3.526 -3.411 1.00 81.12 88 ASP A CA 1
ATOM 732 C C . ASP A 1 88 ? 2.394 2.343 -4.047 1.00 81.12 88 ASP A C 1
ATOM 734 O O . ASP A 1 88 ? 3.138 2.538 -5.001 1.00 81.12 88 ASP A O 1
ATOM 738 N N . SER A 1 89 ? 2.197 1.124 -3.535 1.00 84.31 89 SER A N 1
ATOM 739 C CA . SER A 1 89 ? 2.816 -0.141 -3.977 1.00 84.31 89 SER A CA 1
ATOM 740 C C . SER A 1 89 ? 3.334 -0.138 -5.421 1.00 84.31 89 SER A C 1
ATOM 742 O O . SER A 1 89 ? 2.613 0.218 -6.352 1.00 84.31 89 SER A O 1
ATOM 744 N N . VAL A 1 90 ? 4.555 -0.613 -5.685 1.00 89.25 90 VAL A N 1
ATOM 745 C CA . VAL A 1 90 ? 5.056 -0.705 -7.076 1.00 89.25 90 VAL A CA 1
ATOM 746 C C . VAL A 1 90 ? 4.206 -1.619 -7.967 1.00 89.25 90 VAL A C 1
ATOM 748 O O . VAL A 1 90 ? 4.299 -1.535 -9.193 1.00 89.25 90 VAL A O 1
ATOM 751 N N . ARG A 1 91 ? 3.387 -2.502 -7.378 1.00 92.69 91 ARG A N 1
ATOM 752 C CA . ARG A 1 91 ? 2.593 -3.526 -8.065 1.00 92.69 91 ARG A CA 1
ATOM 753 C C . ARG A 1 91 ? 1.143 -3.103 -8.290 1.00 92.69 91 ARG A C 1
ATOM 755 O O . ARG A 1 91 ? 0.502 -2.493 -7.442 1.00 92.69 91 ARG A O 1
ATOM 762 N N . ARG A 1 92 ? 0.579 -3.565 -9.409 1.00 92.88 92 ARG A N 1
ATOM 763 C CA . ARG A 1 92 ? -0.860 -3.613 -9.693 1.00 92.88 92 ARG A CA 1
ATOM 764 C C . ARG A 1 92 ? -1.284 -4.979 -10.217 1.00 92.88 92 ARG A C 1
ATOM 766 O O . ARG A 1 92 ? -0.529 -5.648 -10.927 1.00 92.88 92 ARG A O 1
ATOM 773 N N . ALA A 1 93 ? -2.521 -5.376 -9.922 1.00 92.75 93 ALA A N 1
ATOM 774 C CA . ALA A 1 93 ? -3.170 -6.479 -10.624 1.00 92.75 93 ALA A CA 1
ATOM 775 C C . ALA A 1 93 ? -3.315 -6.136 -12.116 1.00 92.75 93 ALA A C 1
ATOM 777 O O . ALA A 1 93 ? -3.639 -5.002 -12.471 1.00 92.75 93 ALA A O 1
ATOM 778 N N . TRP A 1 94 ? -3.107 -7.110 -13.005 1.00 93.75 94 TRP A N 1
ATOM 779 C CA . TRP A 1 94 ? -3.131 -6.876 -14.455 1.00 93.75 94 TRP A CA 1
ATOM 780 C C . TRP A 1 94 ? -4.474 -6.329 -14.966 1.00 93.75 94 TRP A C 1
ATOM 782 O O . TRP A 1 94 ? -4.515 -5.626 -15.967 1.00 93.75 94 TRP A O 1
ATOM 792 N N . GLY A 1 95 ? -5.586 -6.646 -14.304 1.00 89.19 95 GLY A N 1
ATOM 793 C CA . GLY A 1 95 ? -6.917 -6.152 -14.670 1.00 89.19 95 GLY A CA 1
ATOM 794 C C . GLY A 1 95 ? -7.340 -4.858 -13.975 1.00 89.19 95 GLY A C 1
ATOM 795 O O . GLY A 1 95 ? -8.478 -4.444 -14.177 1.00 89.19 95 GLY A O 1
ATOM 796 N N . SER A 1 96 ? -6.482 -4.261 -13.142 1.00 90.12 96 SER A N 1
ATOM 797 C CA . SER A 1 96 ? -6.842 -3.084 -12.346 1.00 90.12 96 SER A CA 1
ATOM 798 C C . SER A 1 96 ? -7.160 -1.875 -13.231 1.00 90.12 96 SER A C 1
ATOM 800 O O . SER A 1 96 ? -6.481 -1.629 -14.231 1.00 90.12 96 SER A O 1
ATOM 802 N N . GLU A 1 97 ? -8.162 -1.089 -12.830 1.00 88.75 97 GLU A N 1
ATOM 803 C CA . GLU A 1 97 ? -8.486 0.201 -13.457 1.00 88.75 97 GLU A CA 1
ATOM 804 C C . GLU A 1 97 ? -7.384 1.252 -13.242 1.00 88.75 97 GLU A C 1
ATOM 806 O O . GLU A 1 97 ? -7.325 2.242 -13.967 1.00 88.75 97 GLU A O 1
ATOM 811 N N . GLU A 1 98 ? -6.472 0.999 -12.301 1.00 88.62 98 GLU A N 1
ATOM 812 C CA . GLU A 1 98 ? -5.304 1.833 -11.999 1.00 88.62 98 GLU A CA 1
ATOM 813 C C . GLU A 1 98 ? -4.168 1.656 -13.024 1.00 88.62 98 GLU A C 1
ATOM 815 O O . GLU A 1 98 ? -3.135 2.310 -12.926 1.00 88.62 98 GLU A O 1
ATOM 820 N N . VAL A 1 99 ? -4.323 0.763 -14.012 1.00 94.50 99 VAL A N 1
ATOM 821 C CA . VAL A 1 99 ? -3.321 0.520 -15.057 1.00 94.50 99 VAL A CA 1
ATOM 822 C C . VAL A 1 99 ? -3.872 0.893 -16.425 1.00 94.50 99 VAL A C 1
ATOM 824 O O . VAL A 1 99 ? -4.892 0.383 -16.893 1.00 94.50 99 VAL A O 1
ATOM 827 N N . THR A 1 100 ? -3.138 1.739 -17.141 1.00 94.69 100 THR A N 1
ATOM 828 C CA . THR A 1 100 ? -3.487 2.083 -18.518 1.00 94.69 100 THR A CA 1
ATOM 829 C C . THR A 1 100 ? -2.997 1.018 -19.495 1.00 94.69 100 THR A C 1
ATOM 831 O O . THR A 1 100 ? -1.811 0.681 -19.553 1.00 94.69 100 THR A O 1
ATOM 834 N N . PHE A 1 101 ? -3.902 0.561 -20.362 1.00 93.06 101 PHE A N 1
ATOM 835 C CA . PHE A 1 101 ? -3.587 -0.360 -21.452 1.00 93.06 101 PHE A CA 1
ATOM 836 C C . PHE A 1 101 ? -3.832 0.264 -22.830 1.00 93.06 101 PHE A C 1
ATOM 838 O O . PHE A 1 101 ? -4.878 0.856 -23.087 1.00 93.06 101 PHE A O 1
ATOM 845 N N . ASP A 1 102 ? -2.908 0.037 -23.768 1.00 89.75 102 ASP A N 1
ATOM 846 C CA . ASP A 1 102 ? -3.117 0.270 -25.200 1.00 89.75 102 ASP A CA 1
ATOM 847 C C . ASP A 1 102 ? -3.070 -1.056 -25.958 1.00 89.75 102 ASP A C 1
ATOM 849 O O . ASP A 1 102 ? -2.016 -1.686 -26.112 1.00 89.75 102 ASP A O 1
ATOM 853 N N . SER A 1 103 ? -4.224 -1.456 -26.494 1.00 88.50 103 SER A N 1
ATOM 854 C CA . SER A 1 103 ? -4.352 -2.647 -27.337 1.00 88.50 103 SER A CA 1
ATOM 855 C C . SER A 1 103 ? -3.826 -3.919 -26.646 1.00 88.50 103 SER A C 1
ATOM 857 O O . SER A 1 103 ? -3.159 -4.743 -27.271 1.00 88.50 103 SER A O 1
ATOM 859 N N . GLY A 1 104 ? -4.104 -4.053 -25.342 1.00 86.31 104 GLY A N 1
ATOM 860 C CA . GLY A 1 104 ? -3.678 -5.182 -24.504 1.00 86.31 104 GLY A CA 1
ATOM 861 C C . GLY A 1 104 ? -2.227 -5.117 -24.014 1.00 86.31 104 GLY A C 1
ATOM 862 O O . GLY A 1 104 ? -1.730 -6.100 -23.474 1.00 86.31 104 GLY A O 1
ATOM 863 N N . ARG A 1 105 ? -1.531 -3.992 -24.211 1.00 88.25 105 ARG A N 1
ATOM 864 C CA . ARG A 1 105 ? -0.171 -3.760 -23.705 1.00 88.25 105 ARG A CA 1
ATOM 865 C C . ARG A 1 105 ? -0.208 -2.737 -22.585 1.00 88.25 105 ARG A C 1
ATOM 867 O O . ARG A 1 105 ? -0.876 -1.717 -22.740 1.00 88.25 105 ARG A O 1
ATOM 874 N N . VAL A 1 106 ? 0.545 -2.993 -21.521 1.00 92.19 106 VAL A N 1
ATOM 875 C CA . VAL A 1 106 ? 0.778 -2.014 -20.455 1.00 92.19 106 VAL A CA 1
ATOM 876 C C . VAL A 1 106 ? 1.385 -0.749 -21.056 1.00 92.19 106 VAL A C 1
ATOM 878 O O . VAL A 1 106 ? 2.327 -0.818 -21.853 1.00 92.19 106 VAL A O 1
ATOM 881 N N . VAL A 1 107 ? 0.842 0.398 -20.666 1.00 92.75 107 VAL A N 1
ATOM 882 C CA . VAL A 1 107 ? 1.433 1.710 -20.911 1.00 92.75 107 VAL A CA 1
ATOM 883 C C . VAL A 1 107 ? 2.157 2.130 -19.640 1.00 92.75 107 VAL A C 1
ATOM 885 O O . VAL A 1 107 ? 1.572 2.130 -18.568 1.00 92.75 107 VAL A O 1
ATOM 888 N N . SER A 1 108 ? 3.437 2.474 -19.764 1.00 93.19 108 SER A N 1
ATOM 889 C CA . SER A 1 108 ? 4.213 3.048 -18.668 1.00 93.19 108 SER A CA 1
ATOM 890 C C . SER A 1 108 ? 4.378 4.542 -18.897 1.00 93.19 108 SER A C 1
ATOM 892 O O . SER A 1 108 ? 4.858 4.965 -19.956 1.00 93.19 108 SER A O 1
ATOM 894 N N . PHE A 1 109 ? 3.976 5.333 -17.909 1.00 93.94 109 PHE A N 1
ATOM 895 C CA . PHE A 1 109 ? 4.132 6.777 -17.921 1.00 93.94 109 PHE A CA 1
ATOM 896 C C . PHE A 1 109 ? 5.456 7.144 -17.262 1.00 93.94 109 PHE A C 1
ATOM 898 O O . PHE A 1 109 ? 5.612 7.054 -16.052 1.00 93.94 109 PHE A O 1
ATOM 905 N N . THR A 1 110 ? 6.432 7.540 -18.075 1.00 93.00 110 THR A N 1
ATOM 906 C CA . THR A 1 110 ? 7.743 7.977 -17.582 1.00 93.00 110 THR A CA 1
ATOM 907 C C . THR A 1 110 ? 7.685 9.428 -17.117 1.00 93.00 110 THR A C 1
ATOM 909 O O . THR A 1 110 ? 7.349 10.317 -17.909 1.00 93.00 110 THR A O 1
ATOM 912 N N . ALA A 1 111 ? 8.068 9.669 -15.868 1.00 93.19 111 ALA A N 1
ATOM 913 C CA . ALA A 1 111 ? 8.104 10.989 -15.267 1.00 93.19 111 ALA A CA 1
ATOM 914 C C . ALA A 1 111 ? 9.220 11.888 -15.822 1.00 93.19 111 ALA A C 1
ATOM 916 O O . ALA A 1 111 ? 10.253 11.453 -16.348 1.00 93.19 111 ALA A O 1
ATOM 917 N N . LEU A 1 112 ? 8.971 13.193 -15.744 1.00 92.00 112 LEU A N 1
ATOM 918 C CA . LEU A 1 112 ? 9.823 14.247 -16.268 1.00 92.00 112 LEU A CA 1
ATOM 919 C C . LEU A 1 112 ? 11.061 14.462 -15.383 1.00 92.00 112 LEU A C 1
ATOM 921 O O . LEU A 1 112 ? 11.028 15.200 -14.400 1.00 92.00 112 LEU A O 1
ATOM 925 N N . GLY A 1 113 ? 12.193 13.914 -15.819 1.00 91.12 113 GLY A N 1
ATOM 926 C CA . GLY A 1 113 ? 13.503 14.137 -15.203 1.00 91.12 113 GLY A CA 1
ATOM 927 C C . GLY A 1 113 ? 13.918 13.011 -14.263 1.00 91.12 113 GLY A C 1
ATOM 928 O O . GLY A 1 113 ? 15.036 12.528 -14.431 1.00 91.12 113 GLY A O 1
ATOM 929 N N . SER A 1 114 ? 13.021 12.579 -13.364 1.00 90.06 114 SER A N 1
ATOM 930 C CA . SER A 1 114 ? 13.227 11.443 -12.448 1.00 90.06 114 SER A CA 1
ATOM 931 C C . SER A 1 114 ? 13.232 10.095 -13.158 1.00 90.06 114 SER A C 1
ATOM 933 O O . SER A 1 114 ? 13.883 9.173 -12.705 1.00 90.06 114 SER A O 1
ATOM 935 N N . HIS A 1 115 ? 12.512 9.994 -14.279 1.00 92.81 115 HIS A N 1
ATOM 936 C CA . HIS A 1 115 ? 12.292 8.763 -15.039 1.00 92.81 115 HIS A CA 1
ATOM 937 C C . HIS A 1 115 ? 11.492 7.660 -14.341 1.00 92.81 115 HIS A C 1
ATOM 939 O O . HIS A 1 115 ? 11.244 6.643 -15.000 1.00 92.81 115 HIS A O 1
ATOM 945 N N . ALA A 1 116 ? 10.976 7.901 -13.134 1.00 92.06 116 ALA A N 1
ATOM 946 C CA . ALA A 1 116 ? 10.021 7.027 -12.465 1.00 92.06 116 ALA A CA 1
ATOM 947 C C . ALA A 1 116 ? 8.881 6.612 -13.413 1.00 92.06 116 ALA A C 1
ATOM 949 O O . ALA A 1 116 ? 8.470 7.342 -14.325 1.00 92.06 116 ALA A O 1
ATOM 950 N N . ASN A 1 117 ? 8.421 5.378 -13.277 1.00 93.00 117 ASN A N 1
ATOM 951 C CA . ASN A 1 117 ? 7.456 4.737 -14.151 1.00 93.00 117 ASN A CA 1
ATOM 952 C C . ASN A 1 117 ? 6.140 4.562 -13.406 1.00 93.00 117 ASN A C 1
ATOM 954 O O . ASN A 1 117 ? 6.075 3.857 -12.412 1.00 93.00 117 ASN A O 1
ATOM 958 N N . TYR A 1 118 ? 5.084 5.167 -13.936 1.00 93.94 118 TYR A N 1
ATOM 959 C CA . TYR A 1 118 ? 3.755 5.137 -13.339 1.00 93.94 118 TYR A CA 1
ATOM 960 C C . TYR A 1 118 ? 2.787 4.284 -14.175 1.00 93.94 118 TYR A C 1
ATOM 962 O O . TYR A 1 118 ? 2.947 4.207 -15.407 1.00 93.94 118 TYR A O 1
ATOM 970 N N . PRO A 1 119 ? 1.799 3.633 -13.531 1.00 94.06 119 PRO A N 1
ATOM 971 C CA . PRO A 1 119 ? 0.814 2.783 -14.204 1.00 94.06 119 PRO A CA 1
ATOM 972 C C . PRO A 1 119 ? -0.238 3.587 -14.986 1.00 94.06 119 PRO A C 1
ATOM 974 O O . PRO A 1 119 ? -0.846 3.076 -15.935 1.00 94.06 119 PRO A O 1
ATOM 977 N N . ASP A 1 120 ? -0.413 4.860 -14.635 1.00 93.06 120 ASP A N 1
ATOM 978 C CA . ASP A 1 120 ? -1.294 5.811 -15.295 1.00 93.06 120 ASP A CA 1
ATOM 979 C C . ASP A 1 120 ? -0.683 7.230 -15.324 1.00 93.06 120 ASP A C 1
ATOM 981 O O . ASP A 1 120 ? 0.478 7.457 -14.973 1.00 93.06 120 ASP A O 1
ATOM 985 N N . ASN A 1 121 ? -1.461 8.197 -15.809 1.00 93.00 121 ASN A N 1
ATOM 986 C CA . ASN A 1 121 ? -1.045 9.596 -15.890 1.00 93.00 121 ASN A CA 1
ATOM 987 C C . ASN A 1 121 ? -1.383 10.406 -14.620 1.00 93.00 121 ASN A C 1
ATOM 989 O O . ASN A 1 121 ? -1.271 11.629 -14.652 1.00 93.00 121 ASN A O 1
ATOM 993 N N . GLY A 1 122 ? -1.861 9.778 -13.548 1.00 88.25 122 GLY A N 1
ATOM 994 C CA . GLY A 1 122 ? -2.318 10.461 -12.343 1.00 88.25 122 GLY A CA 1
ATOM 995 C C . GLY A 1 122 ? -3.389 11.525 -12.614 1.00 88.25 122 GLY A C 1
ATOM 996 O O . GLY A 1 122 ? -4.080 11.530 -13.645 1.00 88.25 122 GLY A O 1
ATOM 997 N N . VAL A 1 123 ? -3.503 12.484 -11.695 1.00 86.69 123 VAL A N 1
ATOM 998 C CA . VAL A 1 123 ? -4.436 13.613 -11.815 1.00 86.69 123 VAL A CA 1
ATOM 999 C C . VAL A 1 123 ? -3.757 14.736 -12.595 1.00 86.69 123 VAL A C 1
ATOM 1001 O O . VAL A 1 123 ? -2.808 15.352 -12.127 1.00 86.69 123 VAL A O 1
ATOM 1004 N N . ASP A 1 124 ? -4.218 14.990 -13.823 1.00 88.88 124 ASP A N 1
ATOM 1005 C CA . ASP A 1 124 ? -3.659 16.011 -14.728 1.00 88.88 124 ASP A CA 1
ATOM 1006 C C . ASP A 1 124 ? -2.146 15.870 -15.028 1.00 88.88 124 ASP A C 1
ATOM 1008 O O . ASP A 1 124 ? -1.508 16.811 -15.506 1.00 88.88 124 ASP A O 1
ATOM 1012 N N . GLY A 1 125 ? -1.578 14.672 -14.853 1.00 91.81 125 GLY A N 1
ATOM 1013 C CA . GLY A 1 125 ? -0.147 14.414 -15.046 1.00 91.81 125 GLY A CA 1
ATOM 1014 C C . GLY A 1 125 ? 0.669 14.473 -13.763 1.00 91.81 125 GLY A C 1
ATOM 1015 O O . GLY A 1 125 ? 1.862 14.211 -13.834 1.00 91.81 125 GLY A O 1
ATOM 1016 N N . GLU A 1 126 ? 0.078 14.829 -12.628 1.00 91.75 126 GLU A N 1
ATOM 1017 C CA . GLU A 1 126 ? 0.777 14.984 -11.355 1.00 91.75 126 GLU A CA 1
ATOM 1018 C C . GLU A 1 126 ? 0.703 13.700 -10.520 1.00 91.75 126 GLU A C 1
ATOM 1020 O O . GLU A 1 126 ? -0.364 13.094 -10.391 1.00 91.75 126 GLU A O 1
ATOM 1025 N N . HIS A 1 127 ? 1.850 13.312 -9.961 1.00 89.44 127 HIS A N 1
ATOM 1026 C CA . HIS A 1 127 ? 2.022 12.175 -9.060 1.00 89.44 127 HIS A CA 1
ATOM 1027 C C . HIS A 1 127 ? 2.578 12.682 -7.736 1.00 89.44 127 HIS A C 1
ATOM 1029 O O . HIS A 1 127 ? 3.691 13.214 -7.684 1.00 89.44 127 HIS A O 1
ATOM 1035 N N . GLU A 1 128 ? 1.780 12.575 -6.678 1.00 84.75 128 GLU A N 1
ATOM 1036 C CA . GLU A 1 128 ? 2.168 13.060 -5.359 1.00 84.75 128 GLU A CA 1
ATOM 1037 C C . GLU A 1 128 ? 3.263 12.177 -4.758 1.00 84.75 128 GLU A C 1
ATOM 1039 O O . GLU A 1 128 ? 3.163 10.952 -4.753 1.00 84.75 128 GLU A O 1
ATOM 1044 N N . ILE A 1 129 ? 4.312 12.821 -4.247 1.00 80.69 129 ILE A N 1
ATOM 1045 C CA . ILE A 1 129 ? 5.391 12.153 -3.520 1.00 80.69 129 ILE A CA 1
ATOM 1046 C C . ILE A 1 129 ? 5.401 12.719 -2.103 1.00 80.69 129 ILE A C 1
ATOM 1048 O O . ILE A 1 129 ? 5.834 13.864 -1.907 1.00 80.69 129 ILE A O 1
ATOM 1052 N N . PRO A 1 130 ? 4.950 11.951 -1.098 1.00 74.81 130 PRO A N 1
ATOM 1053 C CA . PRO A 1 130 ? 4.986 12.367 0.291 1.00 74.81 130 PRO A CA 1
ATOM 1054 C C . PRO A 1 130 ? 6.349 12.928 0.684 1.00 74.81 130 PRO A C 1
ATOM 1056 O O . PRO A 1 130 ? 7.399 12.321 0.466 1.00 74.81 130 PRO A O 1
ATOM 1059 N N . PHE A 1 131 ? 6.321 14.116 1.288 1.00 70.56 131 PHE A N 1
ATOM 1060 C CA . PHE A 1 131 ? 7.497 14.815 1.811 1.00 70.56 131 PHE A CA 1
ATOM 1061 C C . PHE A 1 131 ? 8.545 15.243 0.765 1.00 70.56 131 PHE A C 1
ATOM 1063 O O . PHE A 1 131 ? 9.614 15.724 1.155 1.00 70.56 131 PHE A O 1
ATOM 1070 N N . GLN A 1 132 ? 8.258 15.132 -0.537 1.00 74.75 132 GLN A N 1
ATOM 1071 C CA . GLN A 1 132 ? 9.166 15.550 -1.610 1.00 74.75 132 GLN A CA 1
ATOM 1072 C C . GLN A 1 132 ? 8.444 16.369 -2.690 1.00 74.75 132 GLN A C 1
ATOM 1074 O O . GLN A 1 132 ? 7.342 16.877 -2.497 1.00 74.75 132 GLN A O 1
ATOM 1079 N N . THR A 1 133 ? 9.132 16.609 -3.806 1.00 82.31 133 THR A N 1
ATOM 1080 C CA . THR A 1 133 ? 8.547 17.250 -4.983 1.00 82.31 133 THR A CA 1
ATOM 1081 C C . THR A 1 133 ? 7.772 16.219 -5.786 1.00 82.31 133 THR A C 1
ATOM 1083 O O . THR A 1 133 ? 8.282 15.132 -6.019 1.00 82.31 133 THR A O 1
ATOM 1086 N N . ASN A 1 134 ? 6.581 16.591 -6.244 1.00 88.88 134 ASN A N 1
ATOM 1087 C CA . ASN A 1 134 ? 5.757 15.750 -7.103 1.00 88.88 134 ASN A CA 1
ATOM 1088 C C . ASN A 1 134 ? 6.440 15.437 -8.434 1.00 88.88 134 ASN A C 1
ATOM 1090 O O . ASN A 1 134 ? 7.197 16.251 -8.979 1.00 88.88 134 ASN A O 1
ATOM 1094 N N . ASP A 1 135 ? 6.096 14.274 -8.970 1.00 91.31 135 ASP A N 1
ATOM 1095 C CA . ASP A 1 135 ? 6.483 13.870 -10.308 1.00 91.31 135 ASP A CA 1
ATOM 1096 C C . ASP A 1 135 ? 5.434 14.251 -11.344 1.00 91.31 135 ASP A C 1
ATOM 1098 O O . ASP A 1 135 ? 4.251 14.427 -11.052 1.00 91.31 135 ASP A O 1
ATOM 1102 N N . PHE A 1 136 ? 5.894 14.400 -12.588 1.00 92.56 136 PHE A N 1
ATOM 1103 C CA . PHE A 1 136 ? 5.052 14.864 -13.685 1.00 92.56 136 PHE A CA 1
ATOM 1104 C C . PHE A 1 136 ? 5.159 13.958 -14.907 1.00 92.56 136 PHE A C 1
ATOM 1106 O O . PHE A 1 136 ? 6.238 13.759 -15.465 1.00 92.56 136 PHE A O 1
ATOM 1113 N N . THR A 1 137 ? 4.017 13.477 -15.381 1.00 93.88 137 THR A N 1
ATOM 1114 C CA . THR A 1 137 ? 3.837 12.663 -16.588 1.00 93.88 137 THR A CA 1
ATOM 1115 C C . THR A 1 137 ? 2.934 13.384 -17.600 1.00 93.88 137 THR A C 1
ATOM 1117 O O . THR A 1 137 ? 2.438 14.486 -17.353 1.00 93.88 137 THR A O 1
ATOM 1120 N N . SER A 1 138 ? 2.774 12.836 -18.813 1.00 91.38 138 SER A N 1
ATOM 1121 C CA . SER A 1 138 ? 1.895 13.449 -19.818 1.00 91.38 138 SER A CA 1
ATOM 1122 C C . SER A 1 138 ? 1.254 12.456 -20.782 1.00 91.38 138 SER A C 1
ATOM 1124 O O . SER A 1 138 ? 1.941 11.786 -21.552 1.00 91.38 138 SER A O 1
ATOM 1126 N N . ASN A 1 139 ? -0.073 12.537 -20.890 1.00 90.12 139 ASN A N 1
ATOM 1127 C CA . ASN A 1 139 ? -0.886 11.880 -21.920 1.00 90.12 139 ASN A CA 1
ATOM 1128 C C . ASN A 1 139 ? -0.622 12.380 -23.350 1.00 90.12 139 ASN A C 1
ATOM 1130 O O . ASN A 1 139 ? -1.031 11.752 -24.322 1.00 90.12 139 ASN A O 1
ATOM 1134 N N . SER A 1 140 ? 0.015 13.543 -23.502 1.00 86.69 140 SER A N 1
ATOM 1135 C CA . SER A 1 140 ? 0.334 14.121 -24.817 1.00 86.69 140 SER A CA 1
ATOM 1136 C C . SER A 1 140 ? 1.761 13.819 -25.281 1.00 86.69 140 SER A C 1
ATOM 1138 O O . SER A 1 140 ? 2.169 14.261 -26.359 1.00 86.69 140 SER A O 1
ATOM 1140 N N . GLY A 1 141 ? 2.526 13.094 -24.459 1.00 80.62 141 GLY A N 1
ATOM 1141 C CA . GLY A 1 141 ? 3.887 12.684 -24.766 1.00 80.62 141 GLY A CA 1
ATOM 1142 C C . GLY A 1 141 ? 3.970 11.759 -25.982 1.00 80.62 141 GLY A C 1
ATOM 1143 O O . GLY A 1 141 ? 2.978 11.259 -26.508 1.00 80.62 141 GLY A O 1
ATOM 1144 N N . ASN A 1 142 ? 5.192 11.510 -26.453 1.00 82.19 142 ASN A N 1
ATOM 1145 C CA . ASN A 1 142 ? 5.398 10.519 -27.505 1.00 82.19 142 ASN A CA 1
ATOM 1146 C C . ASN A 1 142 ? 5.199 9.111 -26.935 1.00 82.19 142 ASN A C 1
ATOM 1148 O O . ASN A 1 142 ? 5.938 8.705 -26.042 1.00 82.19 142 ASN A O 1
ATOM 1152 N N . HIS A 1 143 ? 4.284 8.340 -27.520 1.00 82.50 143 HIS A N 1
ATOM 1153 C CA . HIS A 1 143 ? 4.155 6.912 -27.239 1.00 82.50 143 HIS A CA 1
ATOM 1154 C C . HIS A 1 143 ? 5.227 6.160 -28.029 1.00 82.50 143 HIS A C 1
ATOM 1156 O O . HIS A 1 143 ? 5.211 6.136 -29.264 1.00 82.50 143 HIS A O 1
ATOM 1162 N N . ILE A 1 144 ? 6.189 5.573 -27.324 1.00 78.19 144 ILE A N 1
ATOM 1163 C CA . ILE A 1 144 ? 7.322 4.884 -27.939 1.00 78.19 144 ILE A CA 1
ATOM 1164 C C . ILE A 1 144 ? 7.092 3.380 -27.835 1.00 78.19 144 ILE A C 1
ATOM 1166 O O . ILE A 1 144 ? 7.078 2.814 -26.748 1.00 78.19 144 ILE A O 1
ATOM 1170 N N . LEU A 1 145 ? 6.978 2.713 -28.983 1.00 75.94 145 LEU A N 1
ATOM 1171 C CA . LEU A 1 145 ? 7.136 1.264 -29.040 1.00 75.94 145 LEU A CA 1
ATOM 1172 C C . LEU A 1 145 ? 8.636 0.966 -28.977 1.00 75.94 145 LEU A C 1
ATOM 1174 O O . LEU A 1 145 ? 9.361 1.206 -29.944 1.00 75.94 145 LEU A O 1
ATOM 1178 N N . GLY A 1 146 ? 9.103 0.514 -27.814 1.00 66.38 146 GLY A N 1
ATOM 1179 C CA . GLY A 1 146 ? 10.516 0.251 -27.565 1.00 66.38 146 GLY A CA 1
ATOM 1180 C C . GLY A 1 146 ? 11.136 -0.709 -28.584 1.00 66.38 146 GLY A C 1
ATOM 1181 O O . GLY A 1 146 ? 10.539 -1.715 -28.974 1.00 66.38 146 GLY A O 1
ATOM 1182 N N . HIS A 1 147 ? 12.368 -0.423 -29.004 1.00 73.69 147 HIS A N 1
ATOM 1183 C CA . HIS A 1 147 ? 13.181 -1.380 -29.744 1.00 73.69 147 HIS A CA 1
ATOM 1184 C C . HIS A 1 147 ? 13.774 -2.381 -28.757 1.00 73.69 147 HIS A C 1
ATOM 1186 O O . HIS A 1 147 ? 14.747 -2.082 -28.060 1.00 73.69 147 HIS A O 1
ATOM 1192 N N . ILE A 1 148 ? 13.165 -3.565 -28.709 1.00 76.25 148 ILE A N 1
ATOM 1193 C CA . ILE A 1 148 ? 13.589 -4.650 -27.827 1.00 76.25 148 ILE A CA 1
ATOM 1194 C C . ILE A 1 148 ? 15.003 -5.087 -28.205 1.00 76.25 148 ILE A C 1
ATOM 1196 O O . ILE A 1 148 ? 15.275 -5.480 -29.344 1.00 76.25 148 ILE A O 1
ATOM 1200 N N . LYS A 1 149 ? 15.892 -5.066 -27.217 1.00 74.06 149 LYS A N 1
ATOM 1201 C CA . LYS A 1 149 ? 17.156 -5.787 -27.250 1.00 74.06 149 LYS A CA 1
ATOM 1202 C C . LYS A 1 149 ? 17.097 -6.894 -26.211 1.00 74.06 149 LYS A C 1
ATOM 1204 O O . LYS A 1 149 ? 16.937 -6.624 -25.024 1.00 74.06 149 LYS A O 1
ATOM 1209 N N . ASN A 1 150 ? 17.241 -8.136 -26.672 1.00 65.88 150 ASN A N 1
ATOM 1210 C CA . ASN A 1 150 ? 17.479 -9.248 -25.760 1.00 65.88 150 ASN A CA 1
ATOM 1211 C C . ASN A 1 150 ? 18.758 -8.977 -24.976 1.00 65.88 150 ASN A C 1
ATOM 1213 O O . ASN A 1 150 ? 19.754 -8.509 -25.538 1.00 65.88 150 ASN A O 1
ATOM 1217 N N . ILE A 1 151 ? 18.695 -9.248 -23.680 1.00 60.88 151 ILE A N 1
ATOM 1218 C CA . ILE A 1 151 ? 19.818 -9.048 -22.780 1.00 60.88 151 ILE A CA 1
ATOM 1219 C C . ILE A 1 151 ? 20.884 -10.102 -23.057 1.00 60.88 151 ILE A C 1
ATOM 1221 O O . ILE A 1 151 ? 20.655 -11.294 -22.879 1.00 60.88 151 ILE A O 1
ATOM 1225 N N . GLU A 1 152 ? 22.066 -9.637 -23.451 1.00 58.31 152 GLU A N 1
ATOM 1226 C CA . GLU A 1 152 ? 23.310 -10.393 -23.361 1.00 58.31 152 GLU A CA 1
ATOM 1227 C C . GLU A 1 152 ? 24.439 -9.447 -22.927 1.00 58.31 152 GLU A C 1
ATOM 1229 O O . GLU A 1 152 ? 24.593 -8.344 -23.463 1.00 58.31 152 GLU A O 1
ATOM 1234 N N . GLY A 1 153 ? 25.265 -9.905 -21.985 1.00 61.91 153 GLY A N 1
ATOM 1235 C CA . GLY A 1 153 ? 26.578 -9.333 -21.705 1.00 61.91 153 GLY A CA 1
ATOM 1236 C C . GLY A 1 153 ? 26.650 -8.279 -20.598 1.00 61.91 153 GLY A C 1
ATOM 1237 O O . GLY A 1 153 ? 25.756 -8.103 -19.778 1.00 61.91 153 GLY A O 1
ATOM 1238 N N . ILE A 1 154 ? 27.782 -7.575 -20.604 1.00 65.06 154 ILE A N 1
ATOM 1239 C CA . ILE A 1 154 ? 28.360 -6.823 -19.479 1.00 65.06 154 ILE A CA 1
ATOM 1240 C C . ILE A 1 154 ? 27.482 -5.715 -18.875 1.00 65.06 154 ILE A C 1
ATOM 1242 O O . ILE A 1 154 ? 27.792 -5.239 -17.795 1.00 65.06 154 ILE A O 1
ATOM 1246 N N . ILE A 1 155 ? 26.414 -5.273 -19.546 1.00 75.06 155 ILE A N 1
ATOM 1247 C CA . ILE A 1 155 ? 25.639 -4.098 -19.112 1.00 75.06 155 ILE A CA 1
ATOM 1248 C C . ILE A 1 155 ? 24.944 -4.337 -17.759 1.00 75.06 155 ILE A C 1
ATOM 1250 O O . ILE A 1 155 ? 24.918 -3.435 -16.928 1.00 75.06 155 ILE A O 1
ATOM 1254 N N . PHE A 1 156 ? 24.441 -5.552 -17.520 1.00 76.25 156 PHE A N 1
ATOM 1255 C CA . PHE A 1 156 ? 23.745 -5.909 -16.274 1.00 76.25 156 PHE A CA 1
ATOM 1256 C C . PHE A 1 156 ? 24.680 -6.489 -15.209 1.00 76.25 156 PHE A C 1
ATOM 1258 O O . PHE A 1 156 ? 24.430 -6.327 -14.021 1.00 76.25 156 PHE A O 1
ATOM 1265 N N . GLU A 1 157 ? 25.779 -7.111 -15.643 1.00 79.00 157 GLU A N 1
ATOM 1266 C CA . GLU A 1 157 ? 26.811 -7.714 -14.786 1.00 79.00 157 GLU A CA 1
ATOM 1267 C C . GLU A 1 157 ? 27.898 -6.711 -14.361 1.00 79.00 157 GLU A C 1
ATOM 1269 O O . GLU A 1 157 ? 28.863 -7.074 -13.687 1.00 79.00 157 GLU A O 1
ATOM 1274 N N . TYR A 1 158 ? 27.776 -5.446 -14.762 1.00 85.38 158 TYR A N 1
ATOM 1275 C CA . TYR A 1 158 ? 28.701 -4.406 -14.344 1.00 85.38 158 TYR A CA 1
ATOM 1276 C C . TYR A 1 158 ? 28.390 -3.957 -12.912 1.00 85.38 158 TYR A C 1
ATOM 1278 O O . TYR A 1 158 ? 27.438 -3.223 -12.667 1.00 85.38 158 TYR A O 1
ATOM 1286 N N . GLU A 1 159 ? 29.234 -4.399 -11.983 1.00 87.12 159 GLU A N 1
ATOM 1287 C CA . GLU A 1 159 ? 29.168 -4.070 -10.552 1.00 87.12 159 GLU A CA 1
ATOM 1288 C C . GLU A 1 159 ? 29.534 -2.608 -10.252 1.00 87.12 159 GLU A C 1
ATOM 1290 O O . GLU A 1 159 ? 29.170 -2.068 -9.211 1.00 87.12 159 GLU A O 1
ATOM 1295 N N . GLY A 1 160 ? 30.259 -1.943 -11.157 1.00 85.94 160 GLY A N 1
ATOM 1296 C CA . GLY A 1 160 ? 30.583 -0.530 -10.995 1.00 85.94 160 GLY A CA 1
ATOM 1297 C C . GLY A 1 160 ? 29.367 0.379 -11.193 1.00 85.94 160 GLY A C 1
ATOM 1298 O O . GLY A 1 160 ? 28.309 -0.039 -11.661 1.00 85.94 160 GLY A O 1
ATOM 1299 N N . ILE A 1 161 ? 29.544 1.661 -10.886 1.00 87.88 161 ILE A N 1
ATOM 1300 C CA . ILE A 1 161 ? 28.503 2.671 -11.091 1.00 87.88 161 ILE A CA 1
ATOM 1301 C C . ILE A 1 161 ? 28.451 3.155 -12.543 1.00 87.88 161 ILE A C 1
ATOM 1303 O O . ILE A 1 161 ? 29.477 3.338 -13.210 1.00 87.88 161 ILE A O 1
ATOM 1307 N N . TRP A 1 162 ? 27.242 3.404 -13.023 1.00 87.12 162 TRP A N 1
ATOM 1308 C CA . TRP A 1 162 ? 26.959 4.051 -14.294 1.00 87.12 162 TRP A CA 1
ATOM 1309 C C . TRP A 1 162 ? 26.889 5.559 -14.091 1.00 87.12 162 TRP A C 1
ATOM 1311 O O . TRP A 1 162 ? 25.808 6.114 -14.005 1.00 87.12 162 TRP A O 1
ATOM 1321 N N . GLY A 1 163 ? 28.040 6.227 -14.013 1.00 87.94 163 GLY A N 1
ATOM 1322 C CA . GLY A 1 163 ? 28.099 7.674 -13.802 1.00 87.94 163 GLY A CA 1
ATOM 1323 C C . GLY A 1 163 ? 29.179 8.064 -12.805 1.00 87.94 163 GLY A C 1
ATOM 1324 O O . GLY A 1 163 ? 30.216 7.403 -12.701 1.00 87.94 163 GLY A O 1
ATOM 1325 N N . THR A 1 164 ? 28.935 9.145 -12.071 1.00 86.94 164 THR A N 1
ATOM 1326 C CA . THR A 1 164 ? 29.839 9.649 -11.033 1.00 86.94 164 THR A CA 1
ATOM 1327 C C . THR A 1 164 ? 29.342 9.310 -9.634 1.00 86.94 164 THR A C 1
ATOM 1329 O O . THR A 1 164 ? 28.141 9.223 -9.385 1.00 86.94 164 THR A O 1
ATOM 1332 N N . GLU A 1 165 ? 30.284 9.137 -8.705 1.00 84.56 165 GLU A N 1
ATOM 1333 C CA . GLU A 1 165 ? 29.974 9.145 -7.276 1.00 84.56 165 GLU A CA 1
ATOM 1334 C C . GLU A 1 165 ? 29.720 10.582 -6.831 1.00 84.56 165 GLU A C 1
ATOM 1336 O O . GLU A 1 165 ? 30.498 11.495 -7.129 1.00 84.56 165 GLU A O 1
ATOM 1341 N N . ASN A 1 166 ? 28.655 10.768 -6.066 1.00 80.56 166 ASN A N 1
ATOM 1342 C CA . ASN A 1 166 ? 28.290 12.041 -5.477 1.00 80.56 166 ASN A CA 1
ATOM 1343 C C . ASN A 1 166 ? 28.030 11.856 -3.982 1.00 80.56 166 ASN A C 1
ATOM 1345 O O . ASN A 1 166 ? 27.417 10.884 -3.550 1.00 80.56 166 ASN A O 1
ATOM 1349 N N . SER A 1 167 ? 28.480 12.819 -3.183 1.00 75.62 167 SER A N 1
ATOM 1350 C CA . SER A 1 167 ? 28.258 12.829 -1.738 1.00 75.62 167 SER A CA 1
ATOM 1351 C C . SER A 1 167 ? 26.822 13.179 -1.334 1.00 75.62 167 SER A C 1
ATOM 1353 O O . SER A 1 167 ? 26.464 12.984 -0.175 1.00 75.62 167 SER A O 1
ATOM 1355 N N . SER A 1 168 ? 26.024 13.749 -2.241 1.00 75.31 168 SER A N 1
ATOM 1356 C CA . SER A 1 168 ? 24.614 14.049 -1.977 1.00 75.31 168 SER A CA 1
ATOM 1357 C C . SER A 1 168 ? 23.760 12.776 -2.044 1.00 75.31 168 SER A C 1
ATOM 1359 O O . SER A 1 168 ? 23.939 12.001 -2.988 1.00 75.31 168 SER A O 1
ATOM 1361 N N . PRO A 1 169 ? 22.810 12.569 -1.109 1.00 70.19 169 PRO A N 1
ATOM 1362 C CA . PRO A 1 169 ? 21.848 11.467 -1.185 1.00 70.19 169 PRO A CA 1
ATOM 1363 C C . PRO A 1 169 ? 21.156 11.424 -2.552 1.00 70.19 169 PRO A C 1
ATOM 1365 O O . PRO A 1 169 ? 20.773 12.469 -3.075 1.00 70.19 169 PRO A O 1
ATOM 1368 N N . GLY A 1 170 ? 21.077 10.238 -3.159 1.00 76.69 170 GLY A N 1
ATOM 1369 C CA . GLY A 1 170 ? 20.525 10.036 -4.505 1.00 76.69 170 GLY A CA 1
ATOM 1370 C C . GLY A 1 170 ? 21.346 10.635 -5.657 1.00 76.69 170 GLY A C 1
ATOM 1371 O O . GLY A 1 170 ? 21.022 10.423 -6.813 1.00 76.69 170 GLY A O 1
ATOM 1372 N N . GLY A 1 171 ? 22.414 11.396 -5.409 1.00 81.44 171 GLY A N 1
ATOM 1373 C CA . GLY A 1 171 ? 23.157 12.085 -6.473 1.00 81.44 171 GLY A CA 1
ATOM 1374 C C . GLY A 1 171 ? 24.165 11.215 -7.230 1.00 81.44 171 GLY A C 1
ATOM 1375 O O . GLY A 1 171 ? 24.822 11.720 -8.141 1.00 81.44 171 GLY A O 1
ATOM 1376 N N . SER A 1 172 ? 24.371 9.967 -6.799 1.00 87.62 172 SER A N 1
ATOM 1377 C CA . SER A 1 172 ? 25.318 9.036 -7.421 1.00 87.62 172 SER A CA 1
ATOM 1378 C C . SER A 1 172 ? 24.650 8.270 -8.552 1.00 87.62 172 SER A C 1
ATOM 1380 O O . SER A 1 172 ? 23.483 7.909 -8.441 1.00 87.62 172 SER A O 1
ATOM 1382 N N . GLY A 1 173 ? 25.409 7.964 -9.603 1.00 88.25 173 GLY A N 1
ATOM 1383 C CA . GLY A 1 173 ? 24.920 7.052 -10.634 1.00 88.25 173 GLY A CA 1
ATOM 1384 C C . GLY A 1 173 ? 24.670 5.644 -10.081 1.00 88.25 173 GLY A C 1
ATOM 1385 O O . GLY A 1 173 ? 25.416 5.194 -9.203 1.00 88.25 173 GLY A O 1
ATOM 1386 N N . PRO A 1 174 ? 23.651 4.927 -10.580 1.00 88.12 174 PRO A N 1
ATOM 1387 C CA . PRO A 1 174 ? 23.297 3.607 -10.074 1.00 88.12 174 PRO A CA 1
ATOM 1388 C C . PRO A 1 174 ? 24.316 2.548 -10.505 1.00 88.12 174 PRO A C 1
ATOM 1390 O O . PRO A 1 174 ? 25.019 2.697 -11.509 1.00 88.12 174 PRO A O 1
ATOM 1393 N N . GLN A 1 175 ? 24.370 1.432 -9.783 1.00 89.19 175 GLN A N 1
ATOM 1394 C CA . GLN A 1 175 ? 25.066 0.233 -10.258 1.00 89.19 175 GLN A CA 1
ATOM 1395 C C . GLN A 1 175 ? 24.289 -0.440 -11.402 1.00 89.19 175 GLN A C 1
ATOM 1397 O O . GLN A 1 175 ? 23.185 -0.028 -11.763 1.00 89.19 175 GLN A O 1
ATOM 1402 N N . GLY A 1 176 ? 24.879 -1.463 -12.028 1.00 88.62 176 GLY A N 1
ATOM 1403 C CA . GLY A 1 176 ? 24.146 -2.308 -12.972 1.00 88.62 176 GLY A CA 1
ATOM 1404 C C . GLY A 1 176 ? 22.963 -3.017 -12.290 1.00 88.62 176 GLY A C 1
ATOM 1405 O O . GLY A 1 176 ? 23.060 -3.315 -11.102 1.00 88.62 176 GLY A O 1
ATOM 1406 N N . PRO A 1 177 ? 21.868 -3.339 -13.004 1.00 89.25 177 PRO A N 1
ATOM 1407 C CA . PRO A 1 177 ? 20.627 -3.793 -12.368 1.00 89.25 177 PRO A CA 1
ATOM 1408 C C . PRO A 1 177 ? 20.710 -5.016 -11.450 1.00 89.25 177 PRO A C 1
ATOM 1410 O O . PRO A 1 177 ? 19.964 -5.068 -10.483 1.00 89.25 177 PRO A O 1
ATOM 1413 N N . ILE A 1 178 ? 21.632 -5.958 -11.688 1.00 89.31 178 ILE A N 1
ATOM 1414 C CA . ILE A 1 178 ? 21.864 -7.105 -10.784 1.00 89.31 178 ILE A CA 1
ATOM 1415 C C . ILE A 1 178 ? 22.327 -6.656 -9.389 1.00 89.31 178 ILE A C 1
ATOM 1417 O O . ILE A 1 178 ? 22.166 -7.392 -8.423 1.00 89.31 178 ILE A O 1
ATOM 1421 N N . PHE A 1 179 ? 22.919 -5.471 -9.279 1.00 88.94 179 PHE A N 1
ATOM 1422 C CA . PHE A 1 179 ? 23.498 -4.932 -8.050 1.00 88.94 179 PHE A CA 1
ATOM 1423 C C . PHE A 1 179 ? 22.703 -3.751 -7.490 1.00 88.94 179 PHE A C 1
ATOM 1425 O O . PHE A 1 179 ? 23.111 -3.187 -6.481 1.00 88.94 179 PHE A O 1
ATOM 1432 N N . ILE A 1 180 ? 21.601 -3.357 -8.140 1.00 85.06 180 ILE A N 1
ATOM 1433 C CA . ILE A 1 180 ? 20.709 -2.339 -7.590 1.00 85.06 180 ILE A CA 1
ATOM 1434 C C . ILE A 1 180 ? 19.972 -2.972 -6.414 1.00 85.06 180 ILE A C 1
ATOM 1436 O O . ILE A 1 180 ? 19.184 -3.902 -6.584 1.00 85.06 180 ILE A O 1
ATOM 1440 N N . ASP A 1 181 ? 20.268 -2.446 -5.236 1.00 80.50 181 ASP A N 1
ATOM 1441 C CA . ASP A 1 181 ? 19.615 -2.771 -3.982 1.00 80.50 181 ASP A CA 1
ATOM 1442 C C . ASP A 1 181 ? 18.906 -1.503 -3.498 1.00 80.50 181 ASP A C 1
ATOM 1444 O O . ASP A 1 181 ? 19.550 -0.523 -3.106 1.00 80.50 181 ASP A O 1
ATOM 1448 N N . LEU A 1 182 ? 17.581 -1.503 -3.626 1.00 72.56 182 LEU A N 1
ATOM 1449 C CA . LEU A 1 182 ? 16.716 -0.458 -3.098 1.00 72.56 182 LEU A CA 1
ATOM 1450 C C . LEU A 1 182 ? 16.094 -1.017 -1.826 1.00 72.56 182 LEU A C 1
ATOM 1452 O O . LEU A 1 182 ? 15.474 -2.075 -1.864 1.00 72.56 182 LEU A O 1
ATOM 1456 N N . THR A 1 183 ? 16.323 -0.344 -0.696 1.00 70.50 183 THR A N 1
ATOM 1457 C CA . THR A 1 183 ? 15.728 -0.710 0.606 1.00 70.50 183 THR A CA 1
ATOM 1458 C C . THR A 1 183 ? 15.937 -2.178 1.023 1.00 70.50 183 THR A C 1
ATOM 1460 O O . THR A 1 183 ? 15.111 -2.753 1.718 1.00 70.50 183 THR A O 1
ATOM 1463 N N . GLY A 1 184 ? 17.045 -2.813 0.624 1.00 76.19 184 GLY A N 1
ATOM 1464 C CA . GLY A 1 184 ? 17.327 -4.218 0.944 1.00 76.19 184 GLY A CA 1
ATOM 1465 C C . GLY A 1 184 ? 16.680 -5.225 -0.014 1.00 76.19 184 GLY A C 1
ATOM 1466 O O . GLY A 1 184 ? 16.794 -6.432 0.218 1.00 76.19 184 GLY A O 1
ATOM 1467 N N . GLN A 1 185 ? 16.002 -4.757 -1.067 1.00 80.25 185 GLN A N 1
ATOM 1468 C CA . GLN A 1 185 ? 15.338 -5.577 -2.073 1.00 80.25 185 GLN A CA 1
ATOM 1469 C C . GLN A 1 185 ? 16.050 -5.462 -3.421 1.00 80.25 185 GLN A C 1
ATOM 1471 O O . GLN A 1 185 ? 16.170 -4.395 -4.034 1.00 80.25 185 GLN A O 1
ATOM 1476 N N . ASN A 1 186 ? 16.498 -6.606 -3.935 1.00 87.50 186 ASN A N 1
ATOM 1477 C CA . ASN A 1 186 ? 17.109 -6.681 -5.251 1.00 87.50 186 ASN A CA 1
ATOM 1478 C C . ASN A 1 186 ? 16.053 -7.013 -6.302 1.00 87.50 186 ASN A C 1
ATOM 1480 O O . ASN A 1 186 ? 15.787 -8.180 -6.581 1.00 87.50 186 ASN A O 1
ATOM 1484 N N . ARG A 1 187 ? 15.476 -5.994 -6.941 1.00 90.56 187 ARG A N 1
ATOM 1485 C CA . ARG A 1 187 ? 14.396 -6.223 -7.910 1.00 90.56 187 ARG A CA 1
ATOM 1486 C C . ARG A 1 187 ? 14.804 -7.053 -9.128 1.00 90.56 187 ARG A C 1
ATOM 1488 O O . ARG A 1 187 ? 13.969 -7.730 -9.711 1.00 90.56 187 ARG A O 1
ATOM 1495 N N . PHE A 1 188 ? 16.074 -7.042 -9.538 1.00 91.75 188 PHE A N 1
ATOM 1496 C CA . PHE A 1 188 ? 16.501 -7.877 -10.666 1.00 91.75 188 PHE A CA 1
ATOM 1497 C C . PHE A 1 188 ? 16.477 -9.368 -10.305 1.00 91.75 188 PHE A C 1
ATOM 1499 O O . PHE A 1 188 ? 16.072 -10.180 -11.137 1.00 91.75 188 PHE A O 1
ATOM 1506 N N . ILE A 1 189 ? 16.933 -9.719 -9.099 1.00 91.56 189 ILE A N 1
ATOM 1507 C CA . ILE A 1 189 ? 17.119 -11.107 -8.649 1.00 91.56 189 ILE A CA 1
ATOM 1508 C C . ILE A 1 189 ? 15.870 -11.657 -7.948 1.00 91.56 189 ILE A C 1
ATOM 1510 O O . ILE A 1 189 ? 15.539 -12.821 -8.155 1.00 91.56 189 ILE A O 1
ATOM 1514 N N . GLU A 1 190 ? 15.189 -10.840 -7.148 1.00 93.44 190 GLU A N 1
ATOM 1515 C CA . GLU A 1 190 ? 14.040 -11.208 -6.308 1.00 93.44 190 GLU A CA 1
ATOM 1516 C C . GLU A 1 190 ? 12.807 -10.346 -6.663 1.00 93.44 190 GLU A C 1
ATOM 1518 O O . GLU A 1 190 ? 12.287 -9.605 -5.823 1.00 93.44 190 GLU A O 1
ATOM 1523 N N . PRO A 1 191 ? 12.332 -10.380 -7.925 1.00 94.12 191 PRO A N 1
ATOM 1524 C CA . PRO A 1 191 ? 11.258 -9.507 -8.390 1.00 94.12 191 PRO A CA 1
ATOM 1525 C C . PRO A 1 191 ? 9.918 -9.735 -7.680 1.00 94.12 191 PRO A C 1
ATOM 1527 O O . PRO A 1 191 ? 9.154 -8.781 -7.565 1.00 94.12 191 PRO A O 1
ATOM 1530 N N . ILE A 1 192 ? 9.604 -10.958 -7.225 1.00 94.00 192 ILE A N 1
ATOM 1531 C CA . ILE A 1 192 ? 8.372 -11.225 -6.459 1.00 94.00 192 ILE A CA 1
ATOM 1532 C C . ILE A 1 192 ? 8.390 -10.478 -5.127 1.00 94.00 192 ILE A C 1
ATOM 1534 O O . ILE A 1 192 ? 7.400 -9.832 -4.792 1.00 94.00 192 ILE A O 1
ATOM 1538 N N . LYS A 1 193 ? 9.526 -10.529 -4.425 1.00 91.19 193 LYS A N 1
ATOM 1539 C CA . LYS A 1 193 ? 9.713 -9.891 -3.122 1.00 91.19 193 LYS A CA 1
ATOM 1540 C C . LYS A 1 193 ? 9.711 -8.369 -3.229 1.00 91.19 193 LYS A C 1
ATOM 1542 O O . LYS A 1 193 ? 8.997 -7.698 -2.496 1.00 91.19 193 LYS A O 1
ATOM 1547 N N . TRP A 1 194 ? 10.431 -7.827 -4.215 1.00 90.75 194 TRP A N 1
ATOM 1548 C CA . TRP A 1 194 ? 10.383 -6.394 -4.533 1.00 90.75 194 TRP A CA 1
ATOM 1549 C C . TRP A 1 194 ? 8.958 -5.910 -4.848 1.00 90.75 194 TRP A C 1
ATOM 1551 O O . TRP A 1 194 ? 8.557 -4.837 -4.420 1.00 90.75 194 TRP A O 1
ATOM 1561 N N . ALA A 1 195 ? 8.166 -6.704 -5.573 1.00 91.62 195 ALA A N 1
ATOM 1562 C CA . ALA A 1 195 ? 6.788 -6.345 -5.904 1.00 91.62 195 ALA A CA 1
ATOM 1563 C C . ALA A 1 195 ? 5.773 -6.631 -4.775 1.00 91.62 195 ALA A C 1
ATOM 1565 O O . ALA A 1 195 ? 4.573 -6.428 -4.982 1.00 91.62 195 ALA A O 1
ATOM 1566 N N . GLY A 1 196 ? 6.220 -7.157 -3.627 1.00 90.19 196 GLY A N 1
ATOM 1567 C CA . GLY A 1 196 ? 5.362 -7.576 -2.517 1.00 90.19 196 GLY A CA 1
ATOM 1568 C C . GLY A 1 196 ? 4.348 -8.663 -2.888 1.00 90.19 196 GLY A C 1
ATOM 1569 O O . GLY A 1 196 ? 3.299 -8.761 -2.259 1.00 90.19 196 GLY A O 1
ATOM 1570 N N . ILE A 1 197 ? 4.605 -9.452 -3.938 1.00 92.00 197 ILE A N 1
ATOM 1571 C CA . ILE A 1 197 ? 3.695 -10.525 -4.379 1.00 92.00 197 ILE A CA 1
ATOM 1572 C C . ILE A 1 197 ? 3.693 -11.680 -3.376 1.00 92.00 197 ILE A C 1
ATOM 1574 O O . ILE A 1 197 ? 2.682 -12.353 -3.210 1.00 92.00 197 ILE A O 1
ATOM 1578 N N . ASP A 1 198 ? 4.813 -11.901 -2.697 1.00 90.81 198 ASP A N 1
ATOM 1579 C CA . ASP A 1 198 ? 4.978 -12.913 -1.656 1.00 90.81 198 ASP A CA 1
ATOM 1580 C C . ASP A 1 198 ? 4.207 -12.623 -0.365 1.00 90.81 198 ASP A C 1
ATOM 1582 O O . ASP A 1 198 ? 4.041 -13.526 0.449 1.00 90.81 198 ASP A O 1
ATOM 1586 N N . LYS A 1 199 ? 3.704 -11.397 -0.199 1.00 87.56 199 LYS A N 1
ATOM 1587 C CA . LYS A 1 199 ? 2.859 -10.985 0.935 1.00 87.56 199 LYS A CA 1
ATOM 1588 C C . LYS A 1 199 ? 1.382 -11.324 0.737 1.00 87.56 199 LYS A C 1
ATOM 1590 O O . LYS A 1 199 ? 0.576 -11.168 1.650 1.00 87.56 199 LYS A O 1
ATOM 1595 N N . ILE A 1 200 ? 1.022 -11.749 -0.470 1.00 90.25 200 ILE A N 1
ATOM 1596 C CA . ILE A 1 200 ? -0.348 -12.065 -0.841 1.00 90.25 200 ILE A CA 1
ATOM 1597 C C . ILE A 1 200 ? -0.681 -13.470 -0.361 1.00 90.25 200 ILE A C 1
ATOM 1599 O O . ILE A 1 200 ? -0.107 -14.458 -0.835 1.00 90.25 200 ILE A O 1
ATOM 1603 N N . GLU A 1 201 ? -1.690 -13.559 0.493 1.00 92.19 201 GLU A N 1
ATOM 1604 C CA . GLU A 1 201 ? -2.162 -14.816 1.049 1.00 92.19 201 GLU A CA 1
ATOM 1605 C C . GLU A 1 201 ? -3.458 -15.260 0.380 1.00 92.19 201 GLU A C 1
ATOM 1607 O O . GLU A 1 201 ? -4.392 -14.484 0.155 1.00 92.19 201 GLU A O 1
ATOM 1612 N N . ARG A 1 202 ? -3.505 -16.550 0.046 1.00 91.38 202 ARG A N 1
ATOM 1613 C CA . ARG A 1 202 ? -4.639 -17.184 -0.622 1.00 91.38 202 ARG A CA 1
ATOM 1614 C C . ARG A 1 202 ? -5.069 -18.384 0.196 1.00 91.38 202 ARG A C 1
ATOM 1616 O O . ARG A 1 202 ? -4.263 -19.250 0.517 1.00 91.38 202 ARG A O 1
ATOM 1623 N N . MET A 1 203 ? -6.357 -18.472 0.494 1.00 92.75 203 MET A N 1
ATOM 1624 C CA . MET A 1 203 ? -6.913 -19.620 1.197 1.00 92.75 203 MET A CA 1
ATOM 1625 C C . MET A 1 203 ? -8.099 -20.178 0.429 1.00 92.75 203 MET A C 1
ATOM 1627 O O . MET A 1 203 ? -9.100 -19.502 0.218 1.00 92.75 203 MET A O 1
ATOM 1631 N N . VAL A 1 204 ? -8.016 -21.457 0.075 1.00 94.19 204 VAL A N 1
ATOM 1632 C CA . VAL A 1 204 ? -9.191 -22.244 -0.301 1.00 94.19 204 VAL A CA 1
ATOM 1633 C C . VAL A 1 204 ? -9.656 -22.975 0.947 1.00 94.19 204 VAL A C 1
ATOM 1635 O O . VAL A 1 204 ? -8.911 -23.795 1.486 1.00 94.19 204 VAL A O 1
ATOM 1638 N N . LEU A 1 205 ? -10.870 -22.690 1.426 1.00 94.75 205 LEU A N 1
ATOM 1639 C CA . LEU A 1 205 ? -11.365 -23.297 2.661 1.00 94.75 205 LEU A CA 1
ATOM 1640 C C . LEU A 1 205 ? -11.337 -24.835 2.570 1.00 94.75 205 LEU A C 1
ATOM 1642 O O . LEU A 1 205 ? -12.049 -25.412 1.737 1.00 94.75 205 LEU A O 1
ATOM 1646 N N . PRO A 1 206 ? -10.554 -25.525 3.423 1.00 93.44 206 PRO A N 1
ATOM 1647 C CA . PRO A 1 206 ? -10.359 -26.971 3.316 1.00 93.44 206 PRO A CA 1
ATOM 1648 C C . PRO A 1 206 ? -11.568 -27.760 3.832 1.00 93.44 206 PRO A C 1
ATOM 1650 O O . PRO A 1 206 ? -11.804 -28.902 3.431 1.00 93.44 206 PRO A O 1
ATOM 1653 N N . GLU A 1 207 ? -12.354 -27.145 4.709 1.00 95.56 207 GLU A N 1
ATOM 1654 C CA . GLU A 1 207 ? -13.577 -27.686 5.278 1.00 95.56 207 GLU A CA 1
ATOM 1655 C C . GLU A 1 207 ? -14.561 -26.550 5.578 1.00 95.56 207 GLU A C 1
ATOM 1657 O O . GLU A 1 207 ? -14.143 -25.397 5.689 1.00 95.56 207 GLU A O 1
ATOM 1662 N N . PRO A 1 208 ? -15.871 -26.838 5.688 1.00 97.94 208 PRO A N 1
ATOM 1663 C CA . PRO A 1 208 ? -16.837 -25.806 6.020 1.00 97.94 208 PRO A CA 1
ATOM 1664 C C . PRO A 1 208 ? -16.567 -25.247 7.420 1.00 97.94 208 PRO A C 1
ATOM 1666 O O . PRO A 1 208 ? -16.569 -26.007 8.391 1.00 97.94 208 PRO A O 1
ATOM 1669 N N . SER A 1 209 ? -16.383 -23.935 7.525 1.00 97.88 209 SER A N 1
ATOM 1670 C CA . SER A 1 209 ? -16.131 -23.242 8.790 1.00 97.88 209 SER A CA 1
ATOM 1671 C C . SER A 1 209 ? -16.835 -21.891 8.806 1.00 97.88 209 SER A C 1
ATOM 1673 O O . SER A 1 209 ? -17.076 -21.297 7.760 1.00 97.88 209 SER A O 1
ATOM 1675 N N . SER A 1 210 ? -17.186 -21.409 9.993 1.00 97.81 210 SER A N 1
ATOM 1676 C CA . SER A 1 210 ? -17.593 -20.016 10.200 1.00 97.81 210 SER A CA 1
ATOM 1677 C C . SER A 1 210 ? -16.451 -19.155 10.736 1.00 97.81 210 SER A C 1
ATOM 1679 O O . SER A 1 210 ? -16.542 -17.943 10.656 1.00 97.81 210 SER A O 1
ATOM 1681 N N . GLN A 1 211 ? -15.386 -19.764 11.268 1.00 98.00 211 GLN A N 1
ATOM 1682 C CA . GLN A 1 211 ? -14.256 -19.061 11.877 1.00 98.00 211 GLN A CA 1
ATOM 1683 C C . GLN A 1 211 ? -12.941 -19.586 11.324 1.00 98.00 211 GLN A C 1
ATOM 1685 O O . GLN A 1 211 ? -12.706 -20.800 11.320 1.00 98.00 211 GLN A O 1
ATOM 1690 N N . PHE A 1 212 ? -12.113 -18.683 10.823 1.00 96.88 212 PHE A N 1
ATOM 1691 C CA . PHE A 1 212 ? -10.801 -18.986 10.267 1.00 96.88 212 PHE A CA 1
ATOM 1692 C C . PHE A 1 212 ? -10.029 -17.688 10.045 1.00 96.88 212 PHE A C 1
ATOM 1694 O O . PHE A 1 212 ? -10.621 -16.615 9.932 1.00 96.88 212 PHE A O 1
ATOM 1701 N N . ASP A 1 213 ? -8.717 -17.826 9.914 1.00 95.38 213 ASP A N 1
ATOM 1702 C CA . ASP A 1 213 ? -7.815 -16.717 9.643 1.00 95.38 213 ASP A CA 1
ATOM 1703 C C . ASP A 1 213 ? -7.223 -16.901 8.243 1.00 95.38 213 ASP A C 1
ATOM 1705 O O . ASP A 1 213 ? -6.945 -18.029 7.821 1.00 95.38 213 ASP A O 1
ATOM 1709 N N . VAL A 1 214 ? -7.031 -15.797 7.527 1.00 94.31 214 VAL A N 1
ATOM 1710 C CA . VAL A 1 214 ? -6.265 -15.747 6.278 1.00 94.31 214 VAL A CA 1
ATOM 1711 C C . VAL A 1 214 ? -5.205 -14.677 6.467 1.00 94.31 214 VAL A C 1
ATOM 1713 O O . VAL A 1 214 ? -5.534 -13.504 6.641 1.00 94.31 214 VAL A O 1
ATOM 1716 N N . SER A 1 215 ? -3.932 -15.072 6.439 1.00 90.31 215 SER A N 1
ATOM 1717 C CA . SER A 1 215 ? -2.837 -14.186 6.842 1.00 90.31 215 SER A CA 1
ATOM 1718 C C . SER A 1 215 ? -3.033 -13.662 8.276 1.00 90.31 215 SER A C 1
ATOM 1720 O O . SER A 1 215 ? -3.289 -14.423 9.208 1.00 90.31 215 SER A O 1
ATOM 1722 N N . THR A 1 216 ? -2.915 -12.351 8.441 1.00 91.56 216 THR A N 1
ATOM 1723 C CA . THR A 1 216 ? -3.109 -11.568 9.654 1.00 91.56 216 THR A CA 1
ATOM 1724 C C . THR A 1 216 ? -4.579 -11.253 9.948 1.00 91.56 216 THR A C 1
ATOM 1726 O O . THR A 1 216 ? -4.876 -10.730 11.020 1.00 91.56 216 THR A O 1
ATOM 1729 N N . VAL A 1 217 ? -5.508 -11.576 9.040 1.00 97.06 217 VAL A N 1
ATOM 1730 C CA . VAL A 1 217 ? -6.925 -11.203 9.144 1.00 97.06 217 VAL A CA 1
ATOM 1731 C C . VAL A 1 217 ? -7.764 -12.381 9.626 1.00 97.06 217 VAL A C 1
ATOM 1733 O O . VAL A 1 217 ? -7.771 -13.445 9.004 1.00 97.06 217 VAL A O 1
ATOM 1736 N N . ALA A 1 218 ? -8.520 -12.173 10.703 1.00 97.88 218 ALA A N 1
ATOM 1737 C CA . ALA A 1 218 ? -9.456 -13.167 11.223 1.00 97.88 218 ALA A CA 1
ATOM 1738 C C . ALA A 1 218 ? -10.886 -12.887 10.748 1.00 97.88 218 ALA A C 1
ATOM 1740 O O . ALA A 1 218 ? -11.341 -11.738 10.748 1.00 97.88 218 ALA A O 1
ATOM 1741 N N . PHE A 1 219 ? -11.611 -13.948 10.401 1.00 98.44 219 PHE A N 1
ATOM 1742 C CA . PHE A 1 219 ? -12.999 -13.892 9.954 1.00 98.44 219 PHE A CA 1
ATOM 1743 C C . PHE A 1 219 ? -13.906 -14.697 10.888 1.00 98.44 219 PHE A C 1
ATOM 1745 O O . PHE A 1 219 ? -13.630 -15.863 11.173 1.00 98.44 219 PHE A O 1
ATOM 1752 N N . ASP A 1 220 ? -15.026 -14.102 11.304 1.00 98.44 220 ASP A N 1
ATOM 1753 C CA . ASP A 1 220 ? -16.115 -14.769 12.027 1.00 98.44 220 ASP A CA 1
ATOM 1754 C C . ASP A 1 220 ? -17.451 -14.535 11.309 1.00 98.44 220 ASP A C 1
ATOM 1756 O O . ASP A 1 220 ? -18.079 -13.483 11.415 1.00 98.44 220 ASP A O 1
ATOM 1760 N N . PHE A 1 221 ? -17.878 -15.515 10.520 1.00 98.62 221 PHE A N 1
ATOM 1761 C CA . PHE A 1 221 ? -19.119 -15.471 9.761 1.00 98.62 221 PHE A CA 1
ATOM 1762 C C . PHE A 1 221 ? -20.324 -15.859 10.618 1.00 98.62 221 PHE A C 1
ATOM 1764 O O . PHE A 1 221 ? -20.325 -16.846 11.354 1.00 98.62 221 PHE A O 1
ATOM 1771 N N . SER A 1 222 ? -21.430 -15.145 10.416 1.00 98.00 222 SER A N 1
ATOM 1772 C CA . SER A 1 222 ? -22.721 -15.464 11.042 1.00 98.00 222 SER A CA 1
ATOM 1773 C C . SER A 1 222 ? -23.299 -16.825 10.613 1.00 98.00 222 SER A C 1
ATOM 1775 O O . SER A 1 222 ? -24.085 -17.432 11.348 1.00 98.00 222 SER A O 1
ATOM 1777 N N . GLU A 1 223 ? -22.901 -17.319 9.437 1.00 97.56 223 GLU A N 1
ATOM 1778 C CA . GLU A 1 223 ? -23.269 -18.622 8.884 1.00 97.56 223 GLU A CA 1
ATOM 1779 C C . GLU A 1 223 ? -22.021 -19.415 8.463 1.00 97.56 223 GLU A C 1
ATOM 1781 O O . GLU A 1 223 ? -20.942 -18.869 8.261 1.00 97.56 223 GLU A O 1
ATOM 1786 N N . VAL A 1 224 ? -22.158 -20.737 8.326 1.00 98.00 224 VAL A N 1
ATOM 1787 C CA . VAL A 1 224 ? -21.042 -21.598 7.906 1.00 98.00 224 VAL A CA 1
ATOM 1788 C C . VAL A 1 224 ? -20.699 -21.336 6.441 1.00 98.00 224 VAL A C 1
ATOM 1790 O O . VAL A 1 224 ? -21.542 -21.533 5.563 1.00 98.00 224 VAL A O 1
ATOM 1793 N N . VAL A 1 225 ? -19.440 -20.990 6.176 1.00 98.12 225 VAL A N 1
ATOM 1794 C CA . VAL A 1 225 ? -18.913 -20.841 4.821 1.00 98.12 225 VAL A CA 1
ATOM 1795 C C . VAL A 1 225 ? -18.640 -22.230 4.224 1.00 98.12 225 VAL A C 1
ATOM 1797 O O . VAL A 1 225 ? -18.074 -23.093 4.903 1.00 98.12 225 VAL A O 1
ATOM 1800 N N . PRO A 1 226 ? -19.062 -22.508 2.976 1.00 97.31 226 PRO A N 1
ATOM 1801 C CA . PRO A 1 226 ? -18.796 -23.786 2.323 1.00 97.31 226 PRO A CA 1
ATOM 1802 C C . PRO A 1 226 ? -17.301 -24.071 2.114 1.00 97.31 226 PRO A C 1
ATOM 1804 O O . PRO A 1 226 ? -16.490 -23.173 1.918 1.00 97.31 226 PRO A O 1
ATOM 1807 N N . LEU A 1 227 ? -16.946 -25.359 2.070 1.00 97.00 227 LEU A N 1
ATOM 1808 C CA . LEU A 1 227 ? -15.616 -25.777 1.615 1.00 97.00 227 LEU A CA 1
ATOM 1809 C C . LEU A 1 227 ? -15.386 -25.355 0.158 1.00 97.00 227 LEU A C 1
ATOM 1811 O O . LEU A 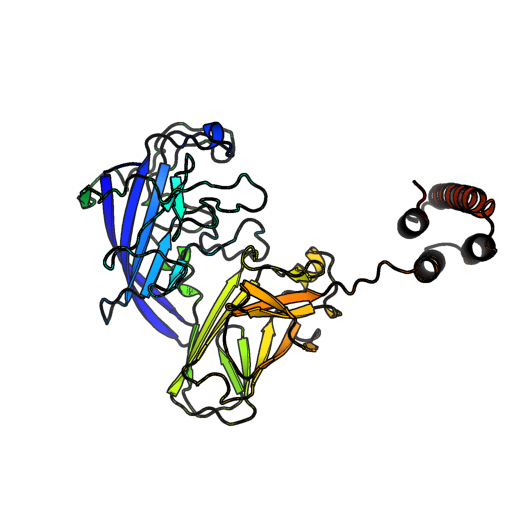1 227 ? -16.319 -25.367 -0.651 1.00 97.00 227 LEU A O 1
ATOM 1815 N N . GLY A 1 228 ? -14.138 -25.069 -0.194 1.00 96.12 228 GLY A N 1
ATOM 1816 C CA . GLY A 1 228 ? -13.770 -24.640 -1.540 1.00 96.12 228 GLY A CA 1
ATOM 1817 C C . GLY A 1 228 ? -14.056 -23.167 -1.833 1.00 96.12 228 GLY A C 1
ATOM 1818 O O . GLY A 1 228 ? -13.740 -22.722 -2.930 1.00 96.12 228 GLY A O 1
ATOM 1819 N N . THR A 1 229 ? -14.631 -22.413 -0.891 1.00 97.62 229 THR A N 1
ATOM 1820 C CA . THR A 1 229 ? -14.682 -20.953 -0.995 1.00 97.62 229 THR A CA 1
ATOM 1821 C C . THR A 1 229 ? -13.262 -20.403 -0.914 1.00 97.62 229 THR A C 1
ATOM 1823 O O . THR A 1 229 ? -12.513 -20.718 0.011 1.00 97.62 229 THR A O 1
ATOM 1826 N N . GLU A 1 230 ? -12.905 -19.605 -1.910 1.00 96.00 230 GLU A N 1
ATOM 1827 C CA . GLU A 1 230 ? -11.612 -18.937 -2.027 1.00 96.00 230 GLU A CA 1
ATOM 1828 C C . GLU A 1 230 ? -11.645 -17.577 -1.329 1.00 96.00 230 GLU A C 1
ATOM 1830 O O . GLU A 1 230 ? -12.635 -16.847 -1.452 1.00 96.00 230 GLU A O 1
ATOM 1835 N N . PHE A 1 231 ? -10.553 -17.260 -0.640 1.00 96.00 231 PHE A N 1
ATOM 1836 C CA . PHE A 1 231 ? -10.258 -15.995 0.022 1.00 96.00 231 PHE A CA 1
ATOM 1837 C C . PHE A 1 231 ? -8.880 -15.500 -0.402 1.00 96.00 231 PHE A C 1
ATOM 1839 O O . PHE A 1 231 ? -7.955 -16.294 -0.593 1.00 96.00 231 PHE A O 1
ATOM 1846 N N . TYR A 1 232 ? -8.760 -14.185 -0.511 1.00 94.19 232 TYR A N 1
ATOM 1847 C CA . TYR A 1 232 ? -7.544 -13.473 -0.866 1.00 94.19 232 TYR A CA 1
ATOM 1848 C C . TYR A 1 232 ? -7.375 -12.312 0.112 1.00 94.19 232 TYR A C 1
ATOM 1850 O O . TYR A 1 232 ? -8.303 -11.520 0.286 1.00 94.19 232 TYR A O 1
ATOM 1858 N N . VAL A 1 233 ? -6.216 -12.240 0.763 1.00 95.38 233 VAL A N 1
ATOM 1859 C CA . VAL A 1 233 ? -5.843 -11.142 1.660 1.00 95.38 233 VAL A CA 1
ATOM 1860 C C . VAL A 1 233 ? -4.482 -10.620 1.241 1.00 95.38 233 VAL A C 1
ATOM 1862 O O . VAL A 1 233 ? -3.508 -11.367 1.155 1.00 95.38 233 VAL A O 1
ATOM 1865 N N . ASP A 1 234 ? -4.432 -9.323 0.989 1.00 92.50 234 ASP A N 1
ATOM 1866 C CA . ASP A 1 234 ? -3.250 -8.619 0.518 1.00 92.50 234 ASP A CA 1
ATOM 1867 C C . ASP A 1 234 ? -3.011 -7.420 1.431 1.00 92.50 234 ASP A C 1
ATOM 1869 O O . ASP A 1 234 ? -3.696 -6.399 1.350 1.00 92.50 234 ASP A O 1
ATOM 1873 N N . GLU A 1 235 ? -2.093 -7.613 2.377 1.00 91.19 235 GLU A N 1
ATOM 1874 C CA . GLU A 1 235 ? -1.686 -6.603 3.347 1.00 91.19 235 GLU A CA 1
ATOM 1875 C C . GLU A 1 235 ? -0.598 -5.710 2.747 1.00 91.19 235 GLU A C 1
ATOM 1877 O O . GLU A 1 235 ? 0.448 -6.177 2.288 1.00 91.19 235 GLU A O 1
ATOM 1882 N N . GLN A 1 236 ? -0.836 -4.405 2.792 1.00 88.19 236 GLN A N 1
ATOM 1883 C CA . GLN A 1 236 ? 0.069 -3.379 2.302 1.00 88.19 236 GLN A CA 1
ATOM 1884 C C . GLN A 1 236 ? 0.515 -2.508 3.477 1.00 88.19 236 GLN A C 1
ATOM 1886 O O . GLN A 1 236 ? -0.298 -1.812 4.082 1.00 88.19 236 GLN A O 1
ATOM 1891 N N . ASN A 1 237 ? 1.811 -2.550 3.791 1.00 85.75 237 ASN A N 1
ATOM 1892 C CA . ASN A 1 237 ? 2.439 -1.768 4.861 1.00 85.75 237 ASN A CA 1
ATOM 1893 C C . ASN A 1 237 ? 3.047 -0.482 4.292 1.00 85.75 237 ASN A C 1
ATOM 1895 O O . ASN A 1 237 ? 4.254 -0.386 4.079 1.00 85.75 237 ASN A O 1
ATOM 1899 N N . GLU A 1 238 ? 2.189 0.490 3.989 1.00 86.31 238 GLU A N 1
ATOM 1900 C CA . GLU A 1 238 ? 2.577 1.756 3.376 1.00 86.31 238 GLU A CA 1
ATOM 1901 C C . GLU A 1 238 ? 1.648 2.916 3.745 1.00 86.31 238 GLU A C 1
ATOM 1903 O O . GLU A 1 238 ? 0.493 2.734 4.137 1.00 86.31 238 GLU A O 1
ATOM 1908 N N . VAL A 1 239 ? 2.152 4.142 3.598 1.00 86.38 239 VAL A N 1
ATOM 1909 C CA . VAL A 1 239 ? 1.369 5.355 3.836 1.00 86.38 239 VAL A CA 1
ATOM 1910 C C . VAL A 1 239 ? 0.254 5.463 2.797 1.00 86.38 239 VAL A C 1
ATOM 1912 O O . VAL A 1 239 ? 0.492 5.463 1.589 1.00 86.38 239 VAL A O 1
ATOM 1915 N N . ILE A 1 240 ? -0.977 5.620 3.280 1.00 88.38 240 ILE A N 1
ATOM 1916 C CA . ILE A 1 240 ? -2.161 5.775 2.437 1.00 88.38 240 ILE A CA 1
ATOM 1917 C C . ILE A 1 240 ? -2.231 7.217 1.931 1.00 88.38 240 ILE A C 1
ATOM 1919 O O . ILE A 1 240 ? -2.518 8.143 2.688 1.00 88.38 240 ILE A O 1
ATOM 1923 N N . VAL A 1 241 ? -1.983 7.393 0.634 1.00 82.81 241 VAL A N 1
ATOM 1924 C CA . VAL A 1 241 ? -1.953 8.704 -0.051 1.00 82.81 241 VAL A CA 1
ATOM 1925 C C . VAL A 1 241 ? -3.011 8.834 -1.147 1.00 82.81 241 VAL A C 1
ATOM 1927 O O . VAL A 1 241 ? -3.072 9.838 -1.850 1.00 82.81 241 VAL A O 1
ATOM 1930 N N . PHE A 1 242 ? -3.857 7.817 -1.303 1.00 85.12 242 PHE A N 1
ATOM 1931 C CA . PHE A 1 242 ? -4.923 7.778 -2.296 1.00 85.12 242 PHE A CA 1
ATOM 1932 C C . PHE A 1 242 ? -6.301 7.854 -1.639 1.00 85.12 242 PHE A C 1
ATOM 1934 O O . PHE A 1 242 ? -6.506 7.463 -0.486 1.00 85.12 242 PHE A O 1
ATOM 1941 N N . GLY A 1 243 ? -7.273 8.322 -2.420 1.00 86.69 243 GLY A N 1
ATOM 1942 C CA . GLY A 1 243 ? -8.620 8.581 -1.932 1.00 86.69 243 GLY A CA 1
ATOM 1943 C C . GLY A 1 243 ? -8.706 9.831 -1.056 1.00 86.69 243 GLY A C 1
ATOM 1944 O O . GLY A 1 243 ? -7.732 10.318 -0.490 1.00 86.69 243 GLY A O 1
ATOM 1945 N N . VAL A 1 244 ? -9.912 10.375 -0.932 1.00 87.69 244 VAL A N 1
ATOM 1946 C CA . VAL A 1 244 ? -10.179 11.487 -0.019 1.00 87.69 244 VAL A CA 1
ATOM 1947 C C . VAL A 1 244 ? -10.247 10.953 1.411 1.00 87.69 244 VAL A C 1
ATOM 1949 O O . VAL A 1 244 ? -11.204 10.267 1.771 1.00 87.69 244 VAL A O 1
ATOM 1952 N N . ILE A 1 245 ? -9.248 11.290 2.226 1.00 88.25 245 ILE A N 1
ATOM 1953 C CA . ILE A 1 245 ? -9.234 11.021 3.670 1.00 88.25 245 ILE A CA 1
ATOM 1954 C C . ILE A 1 245 ? -9.994 12.154 4.393 1.00 88.25 245 ILE A C 1
ATOM 1956 O O . ILE A 1 245 ? -9.738 13.332 4.115 1.00 88.25 245 ILE A O 1
ATOM 1960 N N . PRO A 1 246 ? -10.952 11.854 5.297 1.00 83.69 246 PRO A N 1
ATOM 1961 C CA . PRO A 1 246 ? -11.640 12.881 6.079 1.00 83.69 246 PRO A CA 1
ATOM 1962 C C . PRO A 1 246 ? -10.666 13.737 6.901 1.00 83.69 246 PRO A C 1
ATOM 1964 O O . PRO A 1 246 ? -9.695 13.234 7.447 1.00 83.69 246 PRO A O 1
ATOM 1967 N N . GLN A 1 247 ? -10.946 15.038 7.045 1.00 78.00 247 GLN A N 1
ATOM 1968 C CA . GLN A 1 247 ? -10.029 15.983 7.712 1.00 78.00 247 GLN A CA 1
ATOM 1969 C C . GLN A 1 247 ? -9.718 15.651 9.176 1.00 78.00 247 GLN A C 1
ATOM 1971 O O . GLN A 1 247 ? -8.705 16.103 9.693 1.00 78.00 247 GLN A O 1
ATOM 1976 N N . ASN A 1 248 ? -10.610 14.923 9.840 1.00 81.75 248 ASN A N 1
ATOM 1977 C CA . ASN A 1 248 ? -10.489 14.515 11.233 1.00 81.75 248 ASN A CA 1
ATOM 1978 C C . ASN A 1 248 ? -10.032 13.055 11.365 1.00 81.75 248 ASN A C 1
ATOM 1980 O O . ASN A 1 248 ? -10.322 12.415 12.372 1.00 81.75 248 ASN A O 1
ATOM 1984 N N . VAL A 1 249 ? -9.425 12.497 10.318 1.00 87.56 249 VAL A N 1
ATOM 1985 C CA . VAL A 1 249 ? -8.919 11.130 10.319 1.00 87.56 249 VAL A CA 1
ATOM 1986 C C . VAL A 1 249 ? -7.423 11.143 10.066 1.00 87.56 249 VAL A C 1
ATOM 1988 O O . VAL A 1 249 ? -6.960 11.685 9.064 1.00 87.56 249 VAL A O 1
ATOM 1991 N N . GLU A 1 250 ? -6.685 10.496 10.959 1.00 89.06 250 GLU A N 1
ATOM 1992 C CA . GLU A 1 250 ? -5.285 10.141 10.746 1.00 89.06 250 GLU A CA 1
ATOM 1993 C C . GLU A 1 250 ? -5.198 8.638 10.470 1.00 89.06 250 GLU A C 1
ATOM 1995 O O . GLU A 1 250 ? -5.681 7.831 11.261 1.00 89.06 250 GLU A O 1
ATOM 2000 N N . MET A 1 251 ? -4.645 8.249 9.320 1.00 91.38 251 MET A N 1
ATOM 2001 C CA . MET A 1 251 ? -4.567 6.844 8.906 1.00 91.38 251 MET A CA 1
ATOM 2002 C C . MET A 1 251 ? -3.303 6.186 9.458 1.00 91.38 251 MET A C 1
ATOM 2004 O O . MET A 1 251 ? -2.231 6.794 9.441 1.00 91.38 251 MET A O 1
ATOM 2008 N N . LEU A 1 252 ? -3.406 4.924 9.877 1.00 92.06 252 LEU A N 1
ATOM 2009 C CA . LEU A 1 252 ? -2.220 4.092 10.042 1.00 92.06 252 LEU A CA 1
ATOM 2010 C C . LEU A 1 252 ? -1.666 3.708 8.654 1.00 92.06 252 LEU A C 1
ATOM 2012 O O . LEU A 1 252 ? -2.448 3.544 7.714 1.00 92.06 252 LEU A O 1
ATOM 2016 N N . PRO A 1 253 ? -0.338 3.554 8.503 1.00 89.75 253 PRO A N 1
ATOM 2017 C CA . PRO A 1 253 ? 0.320 3.144 7.261 1.00 89.75 253 PRO A CA 1
ATOM 2018 C C . PRO A 1 253 ? 0.157 1.639 6.966 1.00 89.75 253 PRO A C 1
ATOM 2020 O O . PRO A 1 253 ? 1.134 0.953 6.675 1.00 89.75 253 PRO A O 1
ATOM 2023 N N . THR A 1 254 ? -1.070 1.125 7.073 1.00 90.06 254 THR A N 1
ATOM 2024 C CA . THR A 1 254 ? -1.414 -0.252 6.709 1.00 90.06 254 THR A CA 1
ATOM 2025 C C . THR A 1 254 ? -2.837 -0.310 6.163 1.00 90.06 254 THR A C 1
ATOM 2027 O O . THR A 1 254 ? -3.768 0.258 6.746 1.00 90.06 254 THR A O 1
ATOM 2030 N N . PHE A 1 255 ? -3.020 -1.029 5.059 1.00 94.00 255 PHE A N 1
ATOM 2031 C CA . PHE A 1 255 ? -4.334 -1.381 4.533 1.00 94.00 255 PHE A CA 1
ATOM 2032 C C . PHE A 1 255 ? -4.353 -2.814 3.996 1.00 94.00 255 PHE A C 1
ATOM 2034 O O . PHE A 1 255 ? -3.312 -3.411 3.736 1.00 94.00 255 PHE A O 1
ATOM 2041 N N . TRP A 1 256 ? -5.554 -3.357 3.830 1.00 95.38 256 TRP A N 1
ATOM 2042 C CA . TRP A 1 256 ? -5.805 -4.706 3.348 1.00 95.38 256 TRP A CA 1
ATOM 2043 C C . TRP A 1 256 ? -6.765 -4.660 2.173 1.00 95.38 256 TRP A C 1
ATOM 2045 O O . TRP A 1 256 ? -7.865 -4.115 2.291 1.00 95.38 256 TRP A O 1
ATOM 2055 N N . ASP A 1 257 ? -6.374 -5.286 1.071 1.00 94.50 257 ASP A N 1
ATOM 2056 C CA . ASP A 1 257 ? -7.306 -5.703 0.032 1.00 94.50 257 ASP A CA 1
ATOM 2057 C C . ASP A 1 257 ? -7.802 -7.109 0.360 1.00 94.50 257 ASP A C 1
ATOM 2059 O O . ASP A 1 257 ? -7.032 -8.071 0.398 1.00 94.50 257 ASP A O 1
ATOM 2063 N N . ILE A 1 258 ? -9.100 -7.216 0.640 1.00 96.69 258 ILE A N 1
ATOM 2064 C CA . ILE A 1 258 ? -9.763 -8.472 0.976 1.00 96.69 258 ILE A CA 1
ATOM 2065 C C . ILE A 1 258 ? -10.721 -8.818 -0.157 1.00 96.69 258 ILE A C 1
ATOM 2067 O O . ILE A 1 258 ? -11.606 -8.035 -0.502 1.00 96.69 258 ILE A O 1
ATOM 2071 N N . GLU A 1 259 ? -10.591 -10.023 -0.699 1.00 95.88 259 GLU A N 1
ATOM 2072 C CA . GLU A 1 259 ? -11.509 -10.559 -1.699 1.00 95.88 259 GLU A CA 1
ATOM 2073 C C . GLU A 1 259 ? -11.931 -11.985 -1.338 1.00 95.88 259 GLU A C 1
ATOM 2075 O O . GLU A 1 259 ? -11.240 -12.723 -0.631 1.00 95.88 259 GLU A O 1
ATOM 2080 N N . SER A 1 260 ? -13.090 -12.397 -1.845 1.00 96.88 260 SER A N 1
ATOM 2081 C CA . SER A 1 260 ? -13.521 -13.788 -1.760 1.00 96.88 260 SER A CA 1
ATOM 2082 C C . SER A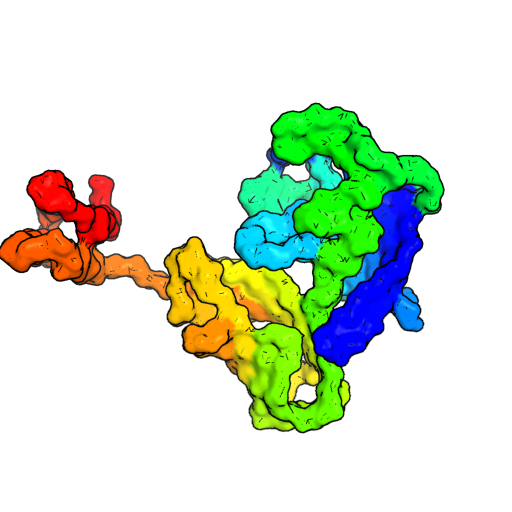 1 260 ? -14.346 -14.182 -2.976 1.00 96.88 260 SER A C 1
ATOM 2084 O O . SER A 1 260 ? -14.898 -13.340 -3.682 1.00 96.88 260 SER A O 1
ATOM 2086 N N . SER A 1 261 ? -14.496 -15.486 -3.173 1.00 97.44 261 SER A N 1
ATOM 2087 C CA . SER A 1 261 ? -15.427 -16.052 -4.158 1.00 97.44 261 SER A CA 1
ATOM 2088 C C . SER A 1 261 ? -16.913 -15.937 -3.763 1.00 97.44 261 SER A C 1
ATOM 2090 O O . SER A 1 261 ? -17.781 -16.331 -4.546 1.00 97.44 261 SER A O 1
ATOM 2092 N N . LEU A 1 262 ? -17.233 -15.424 -2.565 1.00 97.25 262 LEU A N 1
ATOM 2093 C CA . LEU A 1 262 ? -18.609 -15.142 -2.149 1.00 97.25 262 LEU A CA 1
ATOM 2094 C C . LEU A 1 262 ? -19.120 -13.856 -2.808 1.00 97.25 262 LEU A C 1
ATOM 2096 O O . LEU A 1 262 ? -18.382 -12.897 -3.011 1.00 97.25 262 LEU A O 1
ATOM 2100 N N . GLU A 1 263 ? -20.417 -13.813 -3.108 1.00 97.06 263 GLU A N 1
ATOM 2101 C CA . GLU A 1 263 ? -21.047 -12.605 -3.639 1.00 97.06 263 GLU A CA 1
ATOM 2102 C C . GLU A 1 263 ? -21.258 -11.580 -2.512 1.00 97.06 263 GLU A C 1
ATOM 2104 O O . GLU A 1 263 ? -21.921 -11.868 -1.511 1.00 97.06 263 GLU A O 1
ATOM 2109 N N . ASN A 1 264 ? -20.714 -10.372 -2.673 1.00 96.62 264 ASN A N 1
ATOM 2110 C CA . ASN A 1 264 ? -20.919 -9.273 -1.728 1.00 96.62 264 ASN A CA 1
ATOM 2111 C C . ASN A 1 264 ? -22.424 -8.999 -1.516 1.00 96.62 264 ASN A C 1
ATOM 2113 O O . ASN A 1 264 ? -23.217 -8.977 -2.457 1.00 96.62 264 ASN A O 1
ATOM 2117 N N . GLY A 1 265 ? -22.819 -8.796 -0.260 1.00 96.75 265 GLY A N 1
ATOM 2118 C CA . GLY A 1 265 ? -24.201 -8.620 0.192 1.00 96.75 265 GLY A CA 1
ATOM 2119 C C . GLY A 1 265 ? -24.950 -9.924 0.495 1.00 96.75 265 GLY A C 1
ATOM 2120 O O . GLY A 1 265 ? -26.126 -9.867 0.859 1.00 96.75 265 GLY A O 1
ATOM 2121 N N . THR A 1 266 ? -24.312 -11.092 0.337 1.00 97.38 266 THR A N 1
ATOM 2122 C CA . THR A 1 266 ? -24.939 -12.408 0.593 1.00 97.38 266 THR A CA 1
ATOM 2123 C C . THR A 1 266 ? -24.500 -13.082 1.892 1.00 97.38 266 THR A C 1
ATOM 2125 O O . THR A 1 266 ? -25.038 -14.133 2.239 1.00 97.38 266 THR A O 1
ATOM 2128 N N . PHE A 1 267 ? -23.566 -12.480 2.621 1.00 97.88 267 PHE A N 1
ATOM 2129 C CA . PHE A 1 267 ? -23.052 -12.970 3.895 1.00 97.88 267 PHE A CA 1
ATOM 2130 C C . PHE A 1 267 ? -22.991 -11.832 4.913 1.00 97.88 267 PHE A C 1
ATOM 2132 O O . PHE A 1 267 ? -23.066 -10.668 4.544 1.00 97.88 267 PHE A O 1
ATOM 2139 N N . GLU A 1 268 ? -22.829 -12.175 6.184 1.00 98.19 268 GLU A N 1
ATOM 2140 C CA . GLU A 1 268 ? -22.492 -11.229 7.251 1.00 98.19 268 GLU A CA 1
ATOM 2141 C C . GLU A 1 268 ? -21.334 -11.840 8.041 1.00 98.19 268 GLU A C 1
ATOM 2143 O O . GLU A 1 268 ? -21.417 -13.016 8.432 1.00 98.19 268 GLU A O 1
ATOM 2148 N N . ALA A 1 269 ? -20.272 -11.067 8.248 1.00 98.19 269 ALA A N 1
ATOM 2149 C CA . ALA A 1 269 ? -19.066 -11.488 8.946 1.00 98.19 269 ALA A CA 1
ATOM 2150 C C . ALA A 1 269 ? -18.497 -10.356 9.802 1.00 98.19 269 ALA A C 1
ATOM 2152 O O . ALA A 1 269 ? -18.519 -9.194 9.399 1.00 98.19 269 ALA A O 1
ATOM 2153 N N . THR A 1 270 ? -17.937 -10.714 10.950 1.00 98.62 270 THR A N 1
ATOM 2154 C CA . THR A 1 270 ? -17.048 -9.846 11.716 1.00 98.62 270 THR A CA 1
ATOM 2155 C C . THR A 1 270 ? -15.619 -10.092 11.242 1.00 98.62 270 THR A C 1
ATOM 2157 O O . THR A 1 270 ? -15.145 -11.230 11.231 1.00 98.62 270 THR A O 1
ATOM 2160 N N . VAL A 1 271 ? -14.934 -9.030 10.835 1.00 98.56 271 VAL A N 1
ATOM 2161 C CA . VAL A 1 271 ? -13.524 -9.046 10.433 1.00 98.56 271 VAL A CA 1
ATOM 2162 C C . VAL A 1 271 ? -12.693 -8.459 11.563 1.00 98.56 271 VAL A C 1
ATOM 2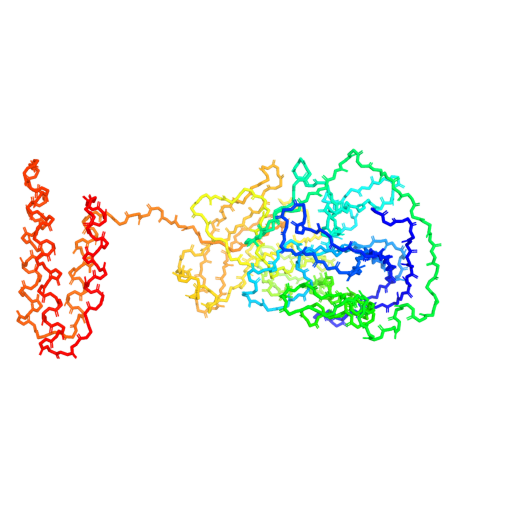164 O O . VAL A 1 271 ? -13.062 -7.422 12.112 1.00 98.56 271 VAL A O 1
ATOM 2167 N N . SER A 1 272 ? -11.577 -9.108 11.898 1.00 98.44 272 SER A N 1
ATOM 2168 C CA . SER A 1 272 ? -10.595 -8.586 12.854 1.00 98.44 272 SER A CA 1
ATOM 2169 C C . SER A 1 272 ? -9.295 -8.245 12.137 1.00 98.44 272 SER A C 1
ATOM 2171 O O . SER A 1 272 ? -8.678 -9.122 11.530 1.00 98.44 272 SER A O 1
ATOM 2173 N N . LEU A 1 273 ? -8.880 -6.982 12.226 1.00 97.94 273 LEU A N 1
ATOM 2174 C CA . LEU A 1 273 ? -7.614 -6.486 11.691 1.00 97.94 273 LEU A CA 1
ATOM 2175 C C . LEU A 1 273 ? -6.645 -6.200 12.839 1.00 97.94 273 LEU A C 1
ATOM 2177 O O . LEU A 1 273 ? -7.036 -5.522 13.795 1.00 97.94 273 LEU A O 1
ATOM 2181 N N . PRO A 1 274 ? -5.396 -6.676 12.771 1.00 96.50 274 PRO A N 1
ATOM 2182 C CA . PRO A 1 274 ? -4.404 -6.353 13.775 1.00 96.50 274 PRO A CA 1
ATOM 2183 C C . PRO A 1 274 ? -3.864 -4.939 13.591 1.00 96.50 274 PRO A C 1
ATOM 2185 O O . PRO A 1 274 ? -3.808 -4.408 12.482 1.00 96.50 274 PRO A O 1
ATOM 2188 N N . TYR A 1 275 ? -3.430 -4.341 14.695 1.00 94.62 275 TYR A N 1
ATOM 2189 C CA . TYR A 1 275 ? -2.666 -3.100 14.682 1.00 94.62 275 TYR A CA 1
ATOM 2190 C C . TYR A 1 275 ? -1.442 -3.211 15.589 1.00 94.62 275 TYR A C 1
ATOM 2192 O O . TYR A 1 275 ? -1.428 -3.970 16.557 1.00 94.62 275 TYR A O 1
ATOM 2200 N N . ASP A 1 276 ? -0.411 -2.424 15.290 1.00 92.25 276 ASP A N 1
ATOM 2201 C CA . ASP A 1 276 ? 0.779 -2.340 16.130 1.00 92.25 276 ASP A CA 1
ATOM 2202 C C . ASP A 1 276 ? 0.608 -1.250 17.212 1.00 92.25 276 ASP A C 1
ATOM 2204 O O . ASP A 1 276 ? 0.525 -0.060 16.883 1.00 92.25 276 ASP A O 1
ATOM 2208 N N . PRO A 1 277 ? 0.561 -1.603 18.510 1.00 92.06 277 PRO A N 1
ATOM 2209 C CA . PRO A 1 277 ? 0.465 -0.616 19.582 1.00 92.06 277 PRO A CA 1
ATOM 2210 C C . PRO A 1 277 ? 1.701 0.295 19.679 1.00 92.06 277 PRO A C 1
ATOM 2212 O O . PRO A 1 277 ? 1.568 1.441 20.117 1.00 92.06 277 PRO A O 1
ATOM 2215 N N . GLU A 1 278 ? 2.895 -0.160 19.269 1.00 90.12 278 GLU A N 1
ATOM 2216 C CA . GLU A 1 278 ? 4.101 0.679 19.267 1.00 90.12 278 GLU A CA 1
ATOM 2217 C C . GLU A 1 278 ? 4.008 1.776 18.200 1.00 90.12 278 GLU A C 1
ATOM 2219 O O . GLU A 1 278 ? 4.338 2.928 18.487 1.00 90.12 278 GLU A O 1
ATOM 2224 N N . LEU A 1 279 ? 3.476 1.459 17.013 1.00 86.94 279 LEU A N 1
ATOM 2225 C CA . LEU A 1 279 ? 3.154 2.434 15.965 1.00 86.94 279 LEU A CA 1
ATOM 2226 C C . LEU A 1 279 ? 2.163 3.490 16.461 1.00 86.94 279 LEU A C 1
ATOM 2228 O O . LEU A 1 279 ? 2.438 4.688 16.365 1.00 86.94 279 LEU A O 1
ATOM 2232 N N . VAL A 1 280 ? 1.036 3.054 17.033 1.00 88.50 280 VAL A N 1
ATOM 2233 C CA . VAL A 1 280 ? -0.008 3.959 17.545 1.00 88.50 280 VAL A CA 1
ATOM 2234 C C . VAL A 1 280 ? 0.573 4.886 18.616 1.00 88.50 280 VAL A C 1
ATOM 2236 O O . VAL A 1 280 ? 0.391 6.105 18.562 1.00 88.50 280 VAL A O 1
ATOM 2239 N N . GLN A 1 281 ? 1.351 4.338 19.553 1.00 86.69 281 GLN A N 1
ATOM 2240 C CA . GLN A 1 281 ? 2.036 5.132 20.569 1.00 86.69 281 GLN A CA 1
ATOM 2241 C C . GLN A 1 281 ? 3.088 6.076 19.965 1.00 86.69 281 GLN A C 1
ATOM 2243 O O . GLN A 1 281 ? 3.207 7.221 20.408 1.00 86.69 281 GLN A O 1
ATOM 2248 N N . GLY A 1 282 ? 3.856 5.616 18.975 1.00 81.25 282 GLY A N 1
ATOM 2249 C CA . GLY A 1 282 ? 4.906 6.376 18.296 1.00 81.25 282 GLY A CA 1
ATOM 2250 C C . GLY A 1 282 ? 4.372 7.581 17.524 1.00 81.25 282 GLY A C 1
ATOM 2251 O O . GLY A 1 282 ? 5.020 8.629 17.502 1.00 81.25 282 GLY A O 1
ATOM 2252 N N . MET A 1 283 ? 3.159 7.469 16.980 1.00 78.81 283 MET A N 1
ATOM 2253 C CA . MET A 1 283 ? 2.416 8.575 16.368 1.00 78.81 283 MET A CA 1
ATOM 2254 C C . MET A 1 283 ? 1.780 9.514 17.413 1.00 78.81 283 MET A C 1
ATOM 2256 O O . MET A 1 283 ? 1.265 10.574 17.072 1.00 78.81 283 MET A O 1
ATOM 2260 N N . GLY A 1 284 ? 1.854 9.178 18.707 1.00 78.06 284 GLY A N 1
ATOM 2261 C CA . GLY A 1 284 ? 1.266 9.970 19.792 1.00 78.06 284 GLY A CA 1
ATOM 2262 C C . GLY A 1 284 ? -0.250 9.818 19.901 1.00 78.06 284 GLY A C 1
ATOM 2263 O O . GLY A 1 284 ? -0.917 10.690 20.463 1.00 78.06 284 GLY A O 1
ATOM 2264 N N . LEU A 1 285 ? -0.782 8.723 19.367 1.00 82.69 285 LEU A N 1
ATOM 2265 C CA . LEU A 1 285 ? -2.203 8.494 19.202 1.00 82.69 285 LEU A CA 1
ATOM 2266 C C . LEU A 1 285 ? -2.787 7.605 20.310 1.00 82.69 285 LEU A C 1
ATOM 2268 O O . LEU A 1 285 ? -2.067 6.941 21.058 1.00 82.69 285 LEU A O 1
ATOM 2272 N N . ASN A 1 286 ? -4.116 7.611 20.439 1.00 86.00 286 ASN A N 1
ATOM 2273 C CA . ASN A 1 286 ? -4.834 6.810 21.426 1.00 86.00 286 ASN A CA 1
ATOM 2274 C C . ASN A 1 286 ? -5.514 5.601 20.769 1.00 86.00 286 ASN A C 1
ATOM 2276 O O . ASN A 1 286 ? -6.447 5.766 19.985 1.00 86.00 286 ASN A O 1
ATOM 2280 N N . GLU A 1 287 ? -5.119 4.395 21.181 1.00 90.06 287 GLU A N 1
ATOM 2281 C CA . GLU A 1 287 ? -5.703 3.128 20.723 1.00 90.06 287 GLU A CA 1
ATOM 2282 C C . GLU A 1 287 ? -7.235 3.084 20.850 1.00 90.06 287 GLU A C 1
ATOM 2284 O O . GLU A 1 287 ? -7.910 2.559 19.975 1.00 90.06 287 GLU A O 1
ATOM 2289 N N . GLN A 1 288 ? -7.827 3.696 21.885 1.00 88.88 288 GLN A N 1
ATOM 2290 C CA . GLN A 1 288 ? -9.289 3.714 22.065 1.00 88.88 288 GLN A CA 1
ATOM 2291 C C . GLN A 1 288 ? -10.047 4.475 20.963 1.00 88.88 288 GLN A C 1
ATOM 2293 O O . GLN A 1 288 ? -11.273 4.392 20.909 1.00 88.88 288 GLN A O 1
ATOM 2298 N N . GLN A 1 289 ? -9.351 5.271 20.151 1.00 88.44 289 GLN A N 1
ATOM 2299 C CA . GLN A 1 289 ? -9.936 6.080 19.079 1.00 88.44 289 GLN A CA 1
ATOM 2300 C C . GLN A 1 289 ? -9.737 5.458 17.692 1.00 88.44 289 GLN A C 1
ATOM 2302 O O . GLN A 1 289 ? -10.153 6.056 16.696 1.00 88.44 289 GLN A O 1
ATOM 2307 N N . LEU A 1 290 ? -9.102 4.285 17.624 1.00 93.88 290 LEU A N 1
ATOM 2308 C CA . LEU A 1 290 ? -8.959 3.538 16.384 1.00 93.88 290 LEU A CA 1
ATOM 2309 C C . LEU A 1 290 ? -10.331 3.124 15.851 1.00 93.88 290 LEU A C 1
ATOM 2311 O O . LEU A 1 290 ? -11.240 2.756 16.599 1.00 93.88 290 LEU A O 1
ATOM 2315 N N . SER A 1 291 ? -10.454 3.176 14.534 1.00 95.50 291 SER A N 1
ATOM 2316 C CA . SER A 1 291 ? -11.629 2.762 13.795 1.00 95.50 291 SER A CA 1
ATOM 2317 C C . SER A 1 291 ? -11.218 2.045 12.520 1.00 95.50 291 SER A C 1
ATOM 2319 O O . SER A 1 291 ? -10.221 2.401 11.885 1.00 95.50 291 SER A O 1
ATOM 2321 N N . ALA A 1 292 ? -12.020 1.067 12.111 1.00 96.94 292 ALA A N 1
ATOM 2322 C CA . ALA A 1 292 ? -11.915 0.525 10.767 1.00 96.94 292 ALA A CA 1
ATOM 2323 C C . ALA A 1 292 ? -12.352 1.584 9.743 1.00 96.94 292 ALA A C 1
ATOM 2325 O O . ALA A 1 292 ? -13.297 2.347 9.968 1.00 96.94 292 ALA A O 1
ATOM 2326 N N . MET A 1 293 ? -11.657 1.616 8.614 1.00 97.06 293 MET A N 1
ATOM 2327 C CA . MET A 1 293 ? -11.894 2.523 7.500 1.00 97.06 293 MET A CA 1
ATOM 2328 C C . MET A 1 293 ? -12.139 1.697 6.242 1.00 97.06 293 MET A C 1
ATOM 2330 O O . MET A 1 293 ? -11.401 0.756 5.968 1.00 97.06 293 MET A O 1
ATOM 2334 N N . TYR A 1 294 ? -13.154 2.056 5.468 1.00 96.19 294 TYR A N 1
ATOM 2335 C CA . TYR A 1 294 ? -13.494 1.441 4.188 1.00 96.19 294 TYR A CA 1
ATOM 2336 C C . TYR A 1 294 ? -13.185 2.417 3.055 1.00 96.19 294 TYR A C 1
ATOM 2338 O O . TYR A 1 294 ? -13.580 3.582 3.123 1.00 96.19 294 TYR A O 1
ATOM 2346 N N . TYR A 1 295 ? -12.502 1.963 2.007 1.00 95.75 295 TYR A N 1
ATOM 2347 C CA . TYR A 1 295 ? -12.325 2.771 0.804 1.00 95.75 295 TYR A CA 1
ATOM 2348 C C . TYR A 1 295 ? -13.510 2.577 -0.143 1.00 95.75 295 TYR A C 1
ATOM 2350 O O . TYR A 1 295 ? -13.681 1.508 -0.726 1.00 95.75 295 TYR A O 1
ATOM 2358 N N . ASN A 1 296 ? -14.309 3.628 -0.331 1.00 93.25 296 ASN A N 1
ATOM 2359 C CA . ASN A 1 296 ? -15.430 3.628 -1.258 1.00 93.25 296 ASN A CA 1
ATOM 2360 C C . ASN A 1 296 ? -14.957 4.020 -2.672 1.00 93.25 296 ASN A C 1
ATOM 2362 O O . ASN A 1 296 ? -14.642 5.194 -2.906 1.00 93.25 296 ASN A O 1
ATOM 2366 N N . PRO A 1 297 ? -14.940 3.085 -3.642 1.00 88.94 297 PRO A N 1
ATOM 2367 C CA . PRO A 1 297 ? -14.464 3.371 -4.992 1.00 88.94 297 PRO A CA 1
ATOM 2368 C C . PRO A 1 297 ? -15.416 4.280 -5.785 1.00 88.94 297 PRO A C 1
ATOM 2370 O O . PRO A 1 297 ? -14.977 4.947 -6.717 1.00 88.94 297 PRO A O 1
ATOM 2373 N N . GLU A 1 298 ? -16.707 4.356 -5.430 1.00 88.94 298 GLU A N 1
ATOM 2374 C CA . GLU A 1 298 ? -17.669 5.212 -6.141 1.00 88.94 298 GLU A CA 1
ATOM 2375 C C . GLU A 1 298 ? -17.450 6.698 -5.839 1.00 88.94 298 GLU A C 1
ATOM 2377 O O . GLU A 1 298 ? -17.618 7.556 -6.710 1.00 88.94 298 GLU A O 1
ATOM 2382 N N . THR A 1 299 ? -17.096 7.010 -4.593 1.00 89.38 299 THR A N 1
ATOM 2383 C CA . THR A 1 299 ? -16.835 8.377 -4.126 1.00 89.38 299 THR A CA 1
ATOM 2384 C C . THR A 1 299 ? -15.349 8.708 -4.073 1.00 89.38 299 THR A C 1
ATOM 2386 O O . THR A 1 299 ? -15.011 9.878 -3.883 1.00 89.38 299 THR A O 1
ATOM 2389 N N . VAL A 1 300 ? -14.478 7.711 -4.269 1.00 88.12 300 VAL A N 1
ATOM 2390 C CA . VAL A 1 300 ? -13.016 7.833 -4.188 1.00 88.12 300 VAL A CA 1
ATOM 2391 C C . VAL A 1 300 ? -12.621 8.398 -2.816 1.00 88.12 300 VAL A C 1
ATOM 2393 O O . VAL A 1 300 ? -11.853 9.353 -2.709 1.00 88.12 300 VAL A O 1
ATOM 2396 N N . SER A 1 301 ? -13.212 7.867 -1.740 1.00 92.94 301 SER A N 1
ATOM 2397 C CA . SER A 1 301 ? -13.036 8.386 -0.375 1.00 92.94 301 SER A CA 1
ATOM 2398 C C . SER A 1 301 ? -12.989 7.293 0.681 1.00 92.94 301 SER A C 1
ATOM 2400 O O . SER A 1 301 ? -13.655 6.270 0.550 1.00 92.94 301 SER A O 1
ATOM 2402 N N . TRP A 1 302 ? -12.269 7.559 1.768 1.00 94.94 302 TRP A N 1
ATOM 2403 C CA . TRP A 1 302 ? -12.255 6.708 2.953 1.00 94.94 302 TRP A CA 1
ATOM 2404 C C . TRP A 1 302 ? -13.414 7.056 3.890 1.00 94.94 302 TRP A C 1
ATOM 2406 O O . TRP A 1 302 ? -13.630 8.217 4.241 1.00 94.94 302 TRP A O 1
ATOM 2416 N N . GLU A 1 303 ? -14.158 6.038 4.307 1.00 94.25 303 GLU A N 1
ATOM 2417 C CA . GLU A 1 303 ? -15.340 6.143 5.155 1.00 94.25 303 GLU A CA 1
ATOM 2418 C C . GLU A 1 303 ? -15.132 5.370 6.458 1.00 94.25 303 GLU A C 1
ATOM 2420 O O . GLU A 1 303 ? -14.596 4.265 6.467 1.00 94.25 303 GLU A O 1
ATOM 2425 N N . VAL A 1 304 ? -15.561 5.956 7.575 1.00 93.31 304 VAL A N 1
ATOM 2426 C CA . VAL A 1 304 ? -15.464 5.324 8.895 1.00 93.31 304 VAL A CA 1
ATOM 2427 C C . VAL A 1 304 ? -16.476 4.184 8.993 1.00 93.31 304 VAL A C 1
ATOM 2429 O O . VAL A 1 304 ? -17.673 4.394 8.780 1.00 93.31 304 VAL A O 1
ATOM 2432 N N . VAL A 1 305 ? -16.008 3.004 9.388 1.00 94.00 305 VAL A N 1
ATOM 2433 C CA . VAL A 1 305 ? -16.844 1.839 9.683 1.00 94.00 305 VAL A CA 1
ATOM 2434 C C . VAL A 1 305 ? -17.008 1.723 11.201 1.00 94.00 305 VAL A C 1
ATOM 2436 O O . VAL A 1 305 ? -16.014 1.815 11.922 1.00 94.00 305 VAL A O 1
ATOM 2439 N N . PRO A 1 306 ? -18.235 1.529 11.724 1.00 93.69 306 PRO A N 1
ATOM 2440 C CA . PRO A 1 306 ? -18.430 1.225 13.136 1.00 93.69 306 PRO A CA 1
ATOM 2441 C C . PRO A 1 306 ? -17.627 -0.013 13.546 1.00 93.69 306 PRO A C 1
ATOM 2443 O O . PRO A 1 306 ? -17.832 -1.093 12.995 1.00 93.69 306 PRO A O 1
ATOM 2446 N N . SER A 1 307 ? -16.739 0.149 14.521 1.00 96.19 307 SER A N 1
ATOM 2447 C CA . SER A 1 307 ? -15.822 -0.902 14.954 1.00 96.19 307 SER A CA 1
ATOM 2448 C C . SER A 1 307 ? -15.612 -0.910 16.468 1.00 96.19 307 SER A C 1
ATOM 2450 O O . SER A 1 307 ? -15.853 0.088 17.153 1.00 96.19 307 SER A O 1
ATOM 2452 N N . GLU A 1 308 ? -15.140 -2.038 16.985 1.00 96.31 308 GLU A N 1
ATOM 2453 C CA . GLU A 1 308 ? -14.715 -2.238 18.368 1.00 96.31 308 GLU A CA 1
ATOM 2454 C C . GLU A 1 308 ? -13.193 -2.413 18.426 1.00 96.31 308 GLU A C 1
ATOM 2456 O O . GLU A 1 308 ? -12.606 -3.076 17.574 1.00 96.31 308 GLU A O 1
ATOM 2461 N N . VAL A 1 309 ? -12.554 -1.812 19.434 1.00 96.19 309 VAL A N 1
ATOM 2462 C CA . VAL A 1 309 ? -11.114 -1.961 19.679 1.00 96.19 309 VAL A CA 1
ATOM 2463 C C . VAL A 1 309 ? -10.898 -2.974 20.797 1.00 96.19 309 VAL A C 1
ATOM 2465 O O . VAL A 1 309 ? -11.269 -2.719 21.947 1.00 96.19 309 VAL A O 1
ATOM 2468 N N . ASP A 1 310 ? -10.248 -4.089 20.483 1.00 96.56 310 ASP A N 1
ATOM 2469 C CA . ASP A 1 310 ? -9.733 -5.035 21.467 1.00 96.56 310 ASP A CA 1
ATOM 2470 C C . ASP A 1 310 ? -8.265 -4.709 21.767 1.00 96.56 310 ASP A C 1
ATOM 2472 O O . ASP A 1 310 ? -7.343 -5.147 21.082 1.00 96.56 310 ASP A O 1
ATOM 2476 N N . ILE A 1 311 ? -8.059 -3.921 22.822 1.00 94.62 311 ILE A N 1
ATOM 2477 C CA . ILE A 1 311 ? -6.731 -3.461 23.256 1.00 94.62 311 ILE A CA 1
ATOM 2478 C C . ILE A 1 311 ? -5.885 -4.605 23.826 1.00 94.62 311 ILE A C 1
ATOM 2480 O O . ILE A 1 311 ? -4.662 -4.524 23.811 1.00 94.62 311 ILE A O 1
ATOM 2484 N N . GLU A 1 312 ? -6.505 -5.657 24.372 1.00 95.00 312 GLU A N 1
ATOM 2485 C CA . GLU A 1 312 ? -5.754 -6.767 24.972 1.00 95.00 312 GLU A CA 1
ATOM 2486 C C . GLU A 1 312 ? -5.083 -7.619 23.892 1.00 95.00 312 GLU A C 1
ATOM 2488 O O . GLU A 1 312 ? -3.957 -8.078 24.087 1.00 95.00 312 GLU A O 1
ATOM 2493 N N . ASN A 1 313 ? -5.763 -7.790 22.756 1.00 95.88 313 ASN A N 1
ATOM 2494 C CA . ASN A 1 313 ? -5.269 -8.567 21.620 1.00 95.88 313 ASN A CA 1
ATOM 2495 C C . ASN A 1 313 ? -4.723 -7.703 20.470 1.00 95.88 313 ASN A C 1
ATOM 2497 O O . ASN A 1 313 ? -4.218 -8.259 19.498 1.00 95.88 313 ASN A O 1
ATOM 2501 N N . HIS A 1 314 ? -4.793 -6.374 20.592 1.00 96.88 314 HIS A N 1
ATOM 2502 C CA . HIS A 1 314 ? -4.398 -5.396 19.573 1.00 96.88 314 HIS A CA 1
ATOM 2503 C C . HIS A 1 314 ? -5.127 -5.591 18.233 1.00 96.88 314 HIS A C 1
ATOM 2505 O O . HIS A 1 314 ? -4.512 -5.657 17.168 1.00 96.88 314 HIS A O 1
ATOM 2511 N N . LEU A 1 315 ? -6.459 -5.692 18.300 1.00 97.50 315 LEU A N 1
ATOM 2512 C CA . LEU A 1 315 ? -7.335 -5.904 17.145 1.00 97.50 315 LEU A CA 1
ATOM 2513 C C . LEU A 1 315 ? -8.386 -4.795 17.004 1.00 97.50 315 LEU A C 1
ATOM 2515 O O . LEU A 1 315 ? -8.891 -4.261 17.992 1.00 97.50 315 LEU A O 1
ATOM 2519 N N . ILE A 1 316 ? -8.771 -4.515 15.761 1.00 97.44 316 ILE A N 1
ATOM 2520 C CA . ILE A 1 316 ? -9.974 -3.764 15.395 1.00 97.44 316 ILE A CA 1
ATOM 2521 C C . ILE A 1 316 ? -10.973 -4.725 14.774 1.00 97.44 316 ILE A C 1
ATOM 2523 O O . ILE A 1 316 ? -10.665 -5.381 13.783 1.00 97.44 316 ILE A O 1
ATOM 2527 N N . LEU A 1 317 ? -12.173 -4.779 15.342 1.00 98.12 317 LEU A N 1
ATOM 2528 C CA . LEU A 1 317 ? -13.251 -5.649 14.900 1.00 98.12 317 LEU A CA 1
ATOM 2529 C C . LEU A 1 317 ? -14.356 -4.818 14.260 1.00 98.12 317 LEU A C 1
ATOM 2531 O O . LEU A 1 317 ? -14.789 -3.821 14.835 1.00 98.12 317 LEU A O 1
ATOM 2535 N N . PHE A 1 318 ? -14.846 -5.228 13.097 1.00 98.38 318 PHE A N 1
ATOM 2536 C CA . PHE A 1 318 ? -15.989 -4.583 12.453 1.00 98.38 318 PHE A CA 1
ATOM 2537 C C . PHE A 1 318 ? -16.843 -5.590 11.693 1.00 98.38 318 PHE A C 1
ATOM 2539 O O . PHE A 1 318 ? -16.341 -6.583 11.168 1.00 98.38 318 PHE A O 1
ATOM 2546 N N . ASP A 1 319 ? -18.139 -5.308 11.617 1.00 98.19 319 ASP A N 1
ATOM 2547 C CA . ASP A 1 319 ? -19.081 -6.121 10.856 1.00 98.19 319 ASP A CA 1
ATOM 2548 C C . ASP A 1 319 ? -19.156 -5.638 9.406 1.00 98.19 319 ASP A C 1
ATOM 2550 O O . ASP A 1 319 ? -19.227 -4.436 9.131 1.00 98.19 319 ASP A O 1
ATOM 2554 N N . THR A 1 320 ? -19.186 -6.580 8.470 1.00 97.94 320 THR A N 1
ATOM 2555 C CA . THR A 1 320 ? -19.367 -6.306 7.047 1.00 97.94 320 THR A CA 1
ATOM 2556 C C . THR A 1 320 ? -20.133 -7.427 6.348 1.00 97.94 320 THR A C 1
ATOM 2558 O O . THR A 1 320 ? -20.160 -8.580 6.780 1.00 97.94 320 THR A O 1
ATOM 2561 N N . ASN A 1 321 ? -20.730 -7.080 5.212 1.00 97.12 321 ASN A N 1
ATOM 2562 C CA . ASN A 1 321 ? -21.351 -8.009 4.272 1.00 97.12 321 ASN A CA 1
ATOM 2563 C C . ASN A 1 321 ? -20.689 -7.993 2.894 1.00 97.12 321 ASN A C 1
ATOM 2565 O O . ASN A 1 321 ? -21.210 -8.568 1.940 1.00 97.12 321 ASN A O 1
ATOM 2569 N N . HIS A 1 322 ? -19.567 -7.299 2.769 1.00 96.44 322 HIS A N 1
ATOM 2570 C CA . HIS A 1 322 ? -18.785 -7.234 1.551 1.00 96.44 322 HIS A CA 1
ATOM 2571 C C . HIS A 1 322 ? -17.303 -7.255 1.899 1.00 96.44 322 HIS A C 1
ATOM 2573 O O . HIS A 1 322 ? -16.907 -6.818 2.976 1.00 96.44 322 HIS A O 1
ATOM 2579 N N . PHE A 1 323 ? -16.491 -7.759 0.978 1.00 96.56 323 PHE A N 1
ATOM 2580 C CA . PHE A 1 323 ? -15.047 -7.593 1.035 1.00 96.56 323 PHE A CA 1
ATOM 2581 C C . PHE A 1 323 ? -14.581 -6.637 -0.058 1.00 96.56 323 PHE A C 1
ATOM 2583 O O . PHE A 1 323 ? -15.203 -6.531 -1.123 1.00 96.56 323 PHE A O 1
ATOM 2590 N N . SER A 1 324 ? -13.541 -5.886 0.280 1.00 93.69 324 SER A N 1
ATOM 2591 C CA . SER A 1 324 ? -13.003 -4.754 -0.465 1.00 93.69 324 SER A CA 1
ATOM 2592 C C . SER A 1 324 ? -11.689 -4.311 0.191 1.00 93.69 324 SER A C 1
ATOM 2594 O O . SER A 1 324 ? -11.051 -5.086 0.903 1.00 93.69 324 SER A O 1
ATOM 2596 N N . ARG A 1 325 ? -11.330 -3.034 0.024 1.00 95.62 325 ARG A N 1
ATOM 2597 C CA . ARG A 1 325 ? -10.198 -2.394 0.684 1.00 95.62 325 ARG A CA 1
ATOM 2598 C C . ARG A 1 325 ? -10.574 -1.800 2.043 1.00 95.62 325 ARG A C 1
ATOM 2600 O O . ARG A 1 325 ? -11.482 -0.966 2.127 1.00 95.62 325 ARG A O 1
ATOM 2607 N N . TYR A 1 326 ? -9.841 -2.192 3.080 1.00 97.50 326 TYR A N 1
ATOM 2608 C CA . TYR A 1 326 ? -9.989 -1.695 4.447 1.00 97.50 326 TYR A CA 1
ATOM 2609 C C . TYR A 1 326 ? -8.664 -1.199 5.010 1.00 97.50 326 TYR A C 1
ATOM 2611 O O . TYR A 1 326 ? -7.600 -1.650 4.609 1.00 97.50 326 TYR A O 1
ATOM 2619 N N . ALA A 1 327 ? -8.725 -0.287 5.966 1.00 97.19 327 ALA A N 1
ATOM 2620 C CA . ALA A 1 327 ? -7.568 0.208 6.696 1.00 97.19 327 ALA A CA 1
ATOM 2621 C C . ALA A 1 327 ? -7.958 0.513 8.141 1.00 97.19 327 ALA A C 1
ATOM 2623 O O . ALA A 1 327 ? -9.128 0.412 8.522 1.00 97.19 327 ALA A O 1
ATOM 2624 N N . ILE A 1 328 ? -6.979 0.922 8.939 1.00 96.38 328 ILE A N 1
ATOM 2625 C CA . ILE A 1 328 ? -7.212 1.417 10.292 1.00 96.38 328 ILE A CA 1
ATOM 2626 C C . ILE A 1 328 ? -6.863 2.899 10.315 1.00 96.38 328 ILE A C 1
ATOM 2628 O O . ILE A 1 328 ? -5.801 3.317 9.859 1.00 96.38 328 ILE A O 1
ATOM 2632 N N . GLY A 1 329 ? -7.775 3.701 10.843 1.00 93.06 329 GLY A N 1
ATOM 2633 C CA . GLY A 1 329 ? -7.567 5.123 11.052 1.00 93.06 329 GLY A CA 1
ATOM 2634 C C . GLY A 1 329 ? -8.017 5.525 12.440 1.00 93.06 329 GLY A C 1
ATOM 2635 O O . GLY A 1 329 ? -8.688 4.778 13.146 1.00 93.06 329 GLY A O 1
ATOM 2636 N N . ILE A 1 330 ? -7.650 6.727 12.841 1.00 86.12 330 ILE A N 1
ATOM 2637 C CA . ILE A 1 330 ? -8.094 7.326 14.085 1.00 86.12 330 ILE A CA 1
ATOM 2638 C C . ILE A 1 330 ? -9.017 8.454 13.737 1.00 86.12 330 ILE A C 1
ATOM 2640 O O . ILE A 1 330 ? -8.623 9.420 13.093 1.00 86.12 330 ILE A O 1
ATOM 2644 N N . VAL A 1 331 ? -10.254 8.328 14.195 1.00 80.12 331 VAL A N 1
ATOM 2645 C CA . VAL A 1 331 ? -11.203 9.422 14.118 1.00 80.12 331 VAL A CA 1
ATOM 2646 C C . VAL A 1 331 ? -10.864 10.351 15.271 1.00 80.12 331 VAL A C 1
ATOM 2648 O O . VAL A 1 331 ? -11.238 10.103 16.422 1.00 80.12 331 VAL A O 1
ATOM 2651 N N . GLU A 1 332 ? -10.141 11.427 14.965 1.00 66.44 332 GLU A N 1
ATOM 2652 C CA . GLU A 1 332 ? -10.023 12.555 15.868 1.00 66.44 332 GLU A CA 1
ATOM 2653 C C . GLU A 1 332 ? -11.445 13.048 16.133 1.00 66.44 332 GLU A C 1
ATOM 2655 O O . GLU A 1 332 ? -12.122 13.660 15.298 1.00 66.44 332 GLU A O 1
ATOM 2660 N N . ILE A 1 333 ? -11.956 12.700 17.312 1.00 55.12 333 ILE A N 1
ATOM 2661 C CA . ILE A 1 333 ? -13.134 13.355 17.844 1.00 55.12 333 ILE A CA 1
ATOM 2662 C C . ILE A 1 333 ? -12.676 14.788 18.037 1.00 55.12 333 ILE A C 1
ATOM 2664 O O . ILE A 1 333 ? -11.777 15.038 18.837 1.00 55.12 333 ILE A O 1
ATOM 2668 N N . ASP A 1 334 ? -13.270 15.690 17.265 1.00 45.44 334 ASP A N 1
ATOM 2669 C CA . ASP A 1 334 ? -13.072 17.133 17.298 1.00 45.44 334 ASP A CA 1
ATOM 2670 C C . ASP A 1 334 ? -13.446 17.663 18.698 1.00 45.44 334 ASP A C 1
ATOM 2672 O O . ASP A 1 334 ? -14.503 18.243 18.941 1.00 45.44 334 ASP A O 1
ATOM 2676 N N . SER A 1 335 ? -12.605 17.384 19.686 1.00 51.81 335 SER A N 1
ATOM 2677 C CA . SER A 1 335 ? -12.658 17.953 21.014 1.00 51.81 335 SER A CA 1
ATOM 2678 C C . SER A 1 335 ? -11.402 18.778 21.145 1.00 51.81 335 SER A C 1
ATOM 2680 O O . SER A 1 335 ? -10.465 18.409 21.852 1.00 51.81 335 SER A O 1
ATOM 2682 N N . THR A 1 336 ? -11.375 19.931 20.471 1.00 58.94 336 THR A N 1
ATOM 2683 C CA . THR A 1 336 ? -10.603 21.035 21.034 1.00 58.94 336 THR A CA 1
ATOM 2684 C C . THR A 1 336 ? -11.115 21.170 22.469 1.00 58.94 336 THR A C 1
ATOM 2686 O O . THR A 1 336 ? -12.305 21.463 22.636 1.00 58.94 336 THR A O 1
ATOM 2689 N N . PRO A 1 337 ? -10.299 20.872 23.498 1.00 66.25 337 PRO A N 1
ATOM 2690 C CA . PRO A 1 337 ? -10.791 20.850 24.861 1.00 66.25 337 PRO A CA 1
ATOM 2691 C C . PRO A 1 337 ? -11.395 22.216 25.155 1.00 66.25 337 PRO A C 1
ATOM 2693 O O . PRO A 1 337 ? -10.794 23.265 24.890 1.00 66.25 337 PRO A O 1
ATOM 2696 N N . THR A 1 338 ? -12.625 22.205 25.653 1.00 82.88 338 THR A N 1
ATOM 2697 C CA . THR A 1 338 ? -13.303 23.418 26.088 1.00 82.88 338 THR A CA 1
ATOM 2698 C C . THR A 1 338 ? -12.420 24.147 27.101 1.00 82.88 338 THR A C 1
ATOM 2700 O O . THR A 1 338 ? -11.579 23.558 27.785 1.00 82.88 338 THR A O 1
ATOM 2703 N N . ILE A 1 339 ? -12.606 25.459 27.248 1.00 85.75 339 ILE A N 1
ATOM 2704 C CA . ILE A 1 339 ? -11.851 26.225 28.251 1.00 85.75 339 ILE A CA 1
ATOM 2705 C C . ILE A 1 339 ? -12.022 25.633 29.659 1.00 85.75 339 ILE A C 1
ATOM 2707 O O . ILE A 1 339 ? -11.082 25.646 30.453 1.00 85.75 339 ILE A O 1
ATOM 2711 N N . GLU A 1 340 ? -13.203 25.091 29.948 1.00 87.31 340 GLU A N 1
ATOM 2712 C CA . GLU A 1 340 ? -13.526 24.401 31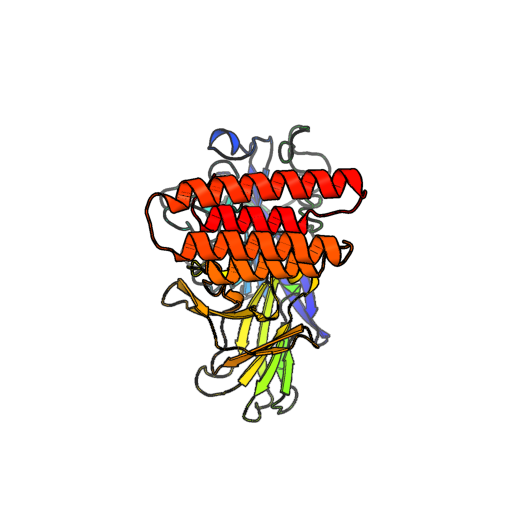.198 1.00 87.31 340 GLU A CA 1
ATOM 2713 C C . GLU A 1 340 ? -12.666 23.138 31.374 1.00 87.31 340 GLU A C 1
ATOM 2715 O O . GLU A 1 340 ? -12.041 22.957 32.421 1.00 87.31 340 GLU A O 1
ATOM 2720 N N . GLU A 1 341 ? -12.535 22.314 30.334 1.00 84.06 341 GLU A N 1
ATOM 2721 C CA . GLU A 1 341 ? -11.666 21.129 30.336 1.00 84.06 341 GLU A CA 1
ATOM 2722 C C . GLU A 1 341 ? -10.182 21.493 30.480 1.00 84.06 341 GLU A C 1
ATOM 2724 O O . GLU A 1 341 ? -9.473 20.859 31.259 1.00 84.06 341 GLU A O 1
ATOM 2729 N N . LEU A 1 342 ? -9.720 22.574 29.844 1.00 89.94 342 LEU A N 1
ATOM 2730 C CA . LEU A 1 342 ? -8.346 23.075 30.004 1.00 89.94 342 LEU A CA 1
ATOM 2731 C C . LEU A 1 342 ? -8.057 23.555 31.439 1.00 89.94 342 LEU A C 1
ATOM 2733 O O . LEU A 1 342 ? -6.945 23.387 31.953 1.00 89.94 342 LEU A O 1
ATOM 2737 N N . PHE A 1 343 ? -9.045 24.136 32.129 1.00 94.31 343 PHE A N 1
ATOM 2738 C CA . PHE A 1 343 ? -8.918 24.455 33.554 1.00 94.31 343 PHE A CA 1
ATOM 2739 C C . PHE A 1 343 ? -8.853 23.193 34.423 1.00 94.31 343 PHE A C 1
ATOM 2741 O O . PHE A 1 343 ? -8.109 23.181 35.411 1.00 94.31 343 PHE A O 1
ATOM 2748 N N . VAL A 1 344 ? -9.596 22.139 34.073 1.00 91.19 344 VAL A N 1
ATOM 2749 C CA . VAL A 1 344 ? -9.528 20.834 34.747 1.00 91.19 344 VAL A CA 1
ATOM 2750 C C . VAL A 1 344 ? -8.157 20.187 34.542 1.00 91.19 344 VAL A C 1
ATOM 2752 O O . VAL A 1 344 ? -7.529 19.811 35.534 1.00 91.19 344 VAL A O 1
ATOM 2755 N N . GLU A 1 345 ? -7.646 20.139 33.310 1.00 88.94 345 GLU A N 1
ATOM 2756 C CA . GLU A 1 345 ? -6.322 19.595 32.969 1.00 88.94 345 GLU A CA 1
ATOM 2757 C C . GLU A 1 345 ? -5.212 20.272 33.789 1.00 88.94 345 GLU A C 1
ATOM 2759 O O . GLU A 1 345 ? -4.416 19.600 34.450 1.00 88.94 345 GLU A O 1
ATOM 2764 N N . LEU A 1 346 ? -5.223 21.609 33.870 1.00 94.94 346 LEU A N 1
ATOM 2765 C CA . LEU A 1 346 ? -4.258 22.366 34.672 1.00 94.94 346 LEU A CA 1
ATOM 2766 C C . LEU A 1 346 ? -4.328 22.037 36.174 1.00 94.94 346 LEU A C 1
ATOM 2768 O O . LEU A 1 346 ? -3.319 22.061 36.878 1.00 94.94 346 LEU A O 1
ATOM 2772 N N . ARG A 1 347 ? -5.515 21.747 36.714 1.00 96.50 347 ARG A N 1
ATOM 2773 C CA . ARG A 1 347 ? -5.648 21.342 38.125 1.00 96.50 347 ARG A CA 1
ATOM 2774 C C . ARG A 1 347 ? -5.084 19.954 38.349 1.00 96.50 347 ARG A C 1
ATOM 2776 O O . ARG A 1 347 ? -4.405 19.748 39.352 1.00 96.50 347 ARG A O 1
ATOM 2783 N N . VAL A 1 348 ? -5.363 19.034 37.428 1.00 90.44 348 VAL A N 1
ATOM 2784 C CA . VAL A 1 348 ? -4.851 17.666 37.484 1.00 90.44 348 VAL A CA 1
ATOM 2785 C C . VAL A 1 348 ? -3.327 17.688 37.446 1.00 90.44 348 VAL A C 1
ATOM 2787 O O . VAL A 1 348 ? -2.721 17.112 38.346 1.00 90.44 348 VAL A O 1
ATOM 2790 N N . SER A 1 349 ? -2.703 18.434 36.527 1.00 90.00 349 SER A N 1
ATOM 2791 C CA . SER A 1 349 ? -1.236 18.524 36.455 1.00 90.00 349 SER A CA 1
ATOM 2792 C C . SER A 1 349 ? -0.602 19.116 37.721 1.00 90.00 349 SER A C 1
ATOM 2794 O O . SER A 1 349 ? 0.460 18.673 38.158 1.00 90.00 349 SER A O 1
ATOM 2796 N N . ILE A 1 350 ? -1.269 20.063 38.391 1.00 93.69 350 ILE A N 1
ATOM 2797 C CA . ILE A 1 350 ? -0.821 20.579 39.697 1.00 93.69 350 ILE A CA 1
ATOM 2798 C C . ILE A 1 350 ? -0.954 19.522 40.806 1.00 93.69 350 ILE A C 1
ATOM 2800 O O . ILE A 1 350 ? -0.070 19.411 41.662 1.00 93.69 350 ILE A O 1
ATOM 2804 N N . GLU A 1 351 ? -2.065 18.785 40.846 1.00 91.31 351 GLU A N 1
ATOM 2805 C CA . GLU A 1 351 ? -2.323 17.781 41.885 1.00 91.31 351 GLU A CA 1
ATOM 2806 C C . GLU A 1 351 ? -1.428 16.541 41.732 1.00 91.31 351 GLU A C 1
ATOM 2808 O O . GLU A 1 351 ? -1.032 15.950 42.741 1.00 91.31 351 GLU A O 1
ATOM 2813 N N . THR A 1 352 ? -1.030 16.187 40.508 1.00 90.00 352 THR A N 1
ATOM 2814 C CA . THR A 1 352 ? -0.124 15.061 40.227 1.00 90.00 352 THR A CA 1
ATOM 2815 C C . THR A 1 352 ? 1.358 15.423 40.341 1.00 90.00 352 THR A C 1
ATOM 2817 O O . THR A 1 352 ? 2.171 14.534 40.581 1.00 90.00 352 THR A O 1
ATOM 2820 N N . ALA A 1 353 ? 1.727 16.707 40.264 1.00 89.19 353 ALA A N 1
ATOM 2821 C CA . ALA A 1 353 ? 3.122 17.144 40.346 1.00 89.19 353 ALA A CA 1
ATOM 2822 C C . ALA A 1 353 ? 3.827 16.754 41.659 1.00 89.19 353 ALA A C 1
ATOM 2824 O O . ALA A 1 353 ? 3.209 16.679 42.724 1.00 89.19 353 ALA A O 1
ATOM 2825 N N . ASP A 1 354 ? 5.152 16.592 41.626 1.00 90.69 354 ASP A N 1
ATOM 2826 C CA . ASP A 1 354 ? 5.966 16.322 42.821 1.00 90.69 354 ASP A CA 1
ATOM 2827 C C . ASP A 1 354 ? 6.195 17.600 43.655 1.00 90.69 354 ASP A C 1
ATOM 2829 O O . ASP A 1 354 ? 7.274 18.189 43.727 1.00 90.69 354 ASP A O 1
ATOM 2833 N N . LEU A 1 355 ? 5.112 18.091 44.257 1.00 91.50 355 LEU A N 1
ATOM 2834 C CA . LEU A 1 355 ? 5.083 19.281 45.097 1.00 91.50 355 LEU A CA 1
ATOM 2835 C C . LEU A 1 355 ? 4.465 18.965 46.456 1.00 91.50 355 LEU A C 1
ATOM 2837 O O . LEU A 1 355 ? 3.523 18.189 46.590 1.00 91.50 355 LEU A O 1
ATOM 2841 N N . ARG A 1 356 ? 4.930 19.665 47.494 1.00 91.31 356 ARG A N 1
ATOM 2842 C CA . ARG A 1 356 ? 4.295 19.608 48.820 1.00 91.31 356 ARG A CA 1
ATOM 2843 C C . ARG A 1 356 ? 2.832 20.049 48.721 1.00 91.31 356 ARG A C 1
ATOM 2845 O O . ARG A 1 356 ? 2.564 21.103 48.148 1.00 91.31 356 ARG A O 1
ATOM 2852 N N . ASP A 1 357 ? 1.912 19.374 49.412 1.00 92.62 357 ASP A N 1
ATOM 2853 C CA . ASP A 1 357 ? 0.466 19.667 49.335 1.00 92.62 357 ASP A CA 1
ATOM 2854 C C . ASP A 1 357 ? 0.102 21.131 49.603 1.00 92.62 357 ASP A C 1
ATOM 2856 O O . ASP A 1 357 ? -0.882 21.667 49.097 1.00 92.62 357 ASP A O 1
ATOM 2860 N N . LYS A 1 358 ? 0.881 21.814 50.451 1.00 92.31 358 LYS A N 1
ATOM 2861 C CA . LYS A 1 358 ? 0.663 23.237 50.733 1.00 92.31 358 LYS A CA 1
ATOM 2862 C C . LYS A 1 358 ? 0.885 24.107 49.489 1.00 92.31 358 LYS A C 1
ATOM 2864 O O . LYS A 1 358 ? 0.192 25.112 49.349 1.00 92.31 358 LYS A O 1
ATOM 2869 N N . VAL A 1 359 ? 1.834 23.729 48.634 1.00 90.69 359 VAL A N 1
ATOM 2870 C CA . VAL A 1 359 ? 2.147 24.387 47.359 1.00 90.69 359 VAL A CA 1
ATOM 2871 C C . VAL A 1 359 ? 1.093 24.024 46.314 1.00 90.69 359 VAL A C 1
ATOM 2873 O O . VAL A 1 359 ? 0.528 24.939 45.725 1.00 90.69 359 VAL A O 1
ATOM 2876 N N . LYS A 1 360 ? 0.713 22.743 46.192 1.00 91.62 360 LYS A N 1
ATOM 2877 C CA . LYS A 1 360 ? -0.396 22.301 45.320 1.00 91.62 360 LYS A CA 1
ATOM 2878 C C . LYS A 1 360 ? -1.680 23.084 45.589 1.00 91.62 360 LYS A C 1
ATOM 2880 O O . LYS A 1 360 ? -2.175 23.808 44.731 1.00 91.62 360 LYS A O 1
ATOM 2885 N N . ARG A 1 361 ? -2.121 23.113 46.855 1.00 92.94 361 ARG A N 1
ATOM 2886 C CA . ARG A 1 361 ? -3.287 23.904 47.293 1.00 92.94 361 ARG A CA 1
ATOM 2887 C C . ARG A 1 361 ? -3.150 25.404 47.037 1.00 92.94 361 ARG A C 1
ATOM 2889 O O . ARG A 1 361 ? -4.161 26.098 46.965 1.00 92.94 361 ARG A O 1
ATOM 2896 N N . HIS A 1 362 ? -1.933 25.948 47.000 1.00 93.94 362 HIS A N 1
ATOM 2897 C CA . HIS A 1 362 ? -1.727 27.355 46.662 1.00 93.94 362 HIS A CA 1
ATOM 2898 C C . HIS A 1 362 ? -1.970 27.598 45.170 1.00 93.94 362 HIS A C 1
ATOM 2900 O O . HIS A 1 362 ? -2.740 28.497 44.830 1.00 93.94 362 HIS A O 1
ATOM 2906 N N . LEU A 1 363 ? -1.363 26.773 44.316 1.00 92.50 363 LEU A N 1
ATOM 2907 C CA . LEU A 1 363 ? -1.478 26.856 42.863 1.00 92.50 363 LEU A CA 1
ATOM 2908 C C . LEU A 1 363 ? -2.918 26.596 42.400 1.00 92.50 363 LEU A C 1
ATOM 2910 O O . LEU A 1 363 ? -3.476 27.435 41.699 1.00 92.50 363 LEU A O 1
ATOM 2914 N N . VAL A 1 364 ? -3.585 25.552 42.905 1.00 95.62 364 VAL A N 1
ATOM 2915 C CA . VAL A 1 364 ? -5.002 25.270 42.596 1.00 95.62 364 VAL A CA 1
ATOM 2916 C C . VAL A 1 364 ? -5.905 26.461 42.943 1.00 95.62 364 VAL A C 1
ATOM 2918 O O . VAL A 1 364 ? -6.707 26.896 42.122 1.00 95.62 364 VAL A O 1
ATOM 2921 N N . ARG A 1 365 ? -5.712 27.103 44.105 1.00 94.88 365 ARG A N 1
ATOM 2922 C CA . ARG A 1 365 ? -6.476 28.315 44.474 1.00 94.88 365 ARG A CA 1
ATOM 2923 C C . ARG A 1 365 ? -6.207 29.509 43.566 1.00 94.88 365 ARG A C 1
ATOM 2925 O O . ARG A 1 365 ? -7.042 30.418 43.486 1.00 94.88 365 ARG A O 1
ATOM 2932 N N . ARG A 1 366 ? -5.018 29.582 42.962 1.00 95.56 366 ARG A N 1
ATOM 2933 C CA . ARG A 1 366 ? -4.718 30.598 41.951 1.00 95.56 366 ARG A CA 1
ATOM 2934 C C . ARG A 1 366 ? -5.482 30.290 40.670 1.00 95.56 366 ARG A C 1
ATOM 2936 O O . ARG A 1 366 ? -6.117 31.214 40.169 1.00 95.56 366 ARG A O 1
ATOM 2943 N N . VAL A 1 367 ? -5.485 29.037 40.217 1.00 96.12 367 VAL A N 1
ATOM 2944 C CA . VAL A 1 367 ? -6.273 28.576 39.063 1.00 96.12 367 VAL A CA 1
ATOM 2945 C C . VAL A 1 367 ? -7.764 28.871 39.275 1.00 96.12 367 VAL A C 1
ATOM 2947 O O . VAL A 1 367 ? -8.331 29.613 38.481 1.00 96.12 367 VAL A O 1
ATOM 2950 N N . ASP A 1 368 ? -8.342 28.516 40.433 1.00 94.62 368 ASP A N 1
ATOM 2951 C CA . ASP A 1 368 ? -9.731 28.859 40.823 1.00 94.62 368 ASP A CA 1
ATOM 2952 C C . ASP A 1 368 ? -10.049 30.352 40.719 1.00 94.62 368 ASP A C 1
ATOM 2954 O O . ASP A 1 368 ? -11.190 30.786 40.560 1.00 94.62 368 ASP A O 1
ATOM 2958 N N . ARG A 1 369 ? -9.060 31.201 40.999 1.00 93.00 369 ARG A N 1
ATOM 2959 C CA . ARG A 1 369 ? -9.254 32.648 40.937 1.00 93.00 369 ARG A CA 1
ATOM 2960 C C . ARG A 1 369 ? -9.194 33.147 39.501 1.00 93.00 369 ARG A C 1
ATOM 2962 O O . ARG A 1 369 ? -9.870 34.122 39.206 1.00 93.00 369 ARG A O 1
ATOM 2969 N N . ILE A 1 370 ? -8.365 32.537 38.661 1.00 93.00 370 ILE A N 1
ATOM 2970 C CA . ILE A 1 370 ? -8.254 32.872 37.243 1.00 93.00 370 ILE A CA 1
ATOM 2971 C C . ILE A 1 370 ? -9.543 32.463 36.524 1.00 93.00 370 ILE A C 1
ATOM 2973 O O . ILE A 1 370 ? -10.136 33.318 35.873 1.00 93.00 370 ILE A O 1
ATOM 2977 N N . GLU A 1 371 ? -10.018 31.239 36.747 1.00 94.12 371 GLU A N 1
ATOM 2978 C CA . GLU A 1 371 ? -11.269 30.706 36.189 1.00 94.12 371 GLU A CA 1
ATOM 2979 C C . GLU A 1 371 ? -12.476 31.583 36.553 1.00 94.12 371 GLU A C 1
ATOM 2981 O O . GLU A 1 371 ? -13.131 32.127 35.673 1.00 94.12 371 GLU A O 1
ATOM 2986 N N . ARG A 1 372 ? -12.670 31.916 37.837 1.00 91.44 372 ARG A N 1
ATOM 2987 C CA . ARG A 1 372 ? -13.751 32.840 38.249 1.00 91.44 372 ARG A CA 1
ATOM 2988 C C . ARG A 1 372 ? -13.679 34.231 37.614 1.00 91.44 372 ARG A C 1
ATOM 2990 O O . ARG A 1 372 ? -14.695 34.908 37.483 1.00 91.44 372 ARG A O 1
ATOM 2997 N N . ILE A 1 373 ? -12.478 34.729 37.302 1.00 88.94 373 ILE A N 1
ATOM 2998 C CA . ILE A 1 373 ? -12.330 36.022 36.613 1.00 88.94 373 ILE A CA 1
ATOM 2999 C C . ILE A 1 373 ? -12.718 35.871 35.142 1.00 88.94 373 ILE A C 1
ATOM 3001 O O . ILE A 1 373 ? -13.350 36.780 34.600 1.00 88.94 373 ILE A O 1
ATOM 3005 N N . TYR A 1 374 ? -12.351 34.751 34.522 1.00 87.19 374 TYR A N 1
ATOM 3006 C CA . TYR A 1 374 ? -12.755 34.406 33.166 1.00 87.19 374 TYR A CA 1
ATOM 3007 C C . TYR A 1 374 ? -14.287 34.296 33.050 1.00 87.19 374 TYR A C 1
ATOM 3009 O O . TYR A 1 374 ? -14.870 35.001 32.233 1.00 87.19 374 TYR A O 1
ATOM 3017 N N . GLU A 1 375 ? -14.943 33.571 33.960 1.00 87.50 375 GLU A N 1
ATOM 3018 C CA . GLU A 1 375 ? -16.407 33.389 33.996 1.00 87.50 375 GLU A CA 1
ATOM 3019 C C . GLU A 1 375 ? -17.204 34.689 34.231 1.00 87.50 375 GLU A C 1
ATOM 3021 O O . GLU A 1 375 ? -18.385 34.775 33.912 1.00 87.50 375 GLU A O 1
ATOM 3026 N N . SER A 1 376 ? -16.583 35.734 34.793 1.00 82.12 376 SER A N 1
ATOM 3027 C CA . SER A 1 376 ? -17.263 36.988 35.178 1.00 82.12 376 SER A CA 1
ATOM 3028 C C . SER A 1 376 ? -17.645 37.934 34.016 1.00 82.12 376 SER A C 1
ATOM 3030 O O . SER A 1 376 ? -17.941 39.107 34.264 1.00 82.12 376 SER A O 1
ATOM 3032 N N . ASP A 1 377 ? -17.590 37.443 32.772 1.00 61.59 377 ASP A N 1
ATOM 3033 C CA . ASP A 1 377 ? -18.002 38.052 31.494 1.00 61.59 377 ASP A CA 1
ATOM 3034 C C . ASP A 1 377 ? -17.898 39.591 31.414 1.00 61.59 377 ASP A C 1
ATOM 3036 O O . ASP A 1 377 ? -18.879 40.339 31.355 1.00 61.59 377 ASP A O 1
ATOM 3040 N N . ASN A 1 378 ? -16.666 40.112 31.430 1.00 67.44 378 ASN A N 1
ATOM 3041 C CA . ASN A 1 378 ? -16.422 41.510 31.086 1.00 67.44 378 ASN A CA 1
ATOM 3042 C C . ASN A 1 378 ? -15.165 41.668 30.215 1.00 67.44 378 ASN A C 1
ATOM 3044 O O . ASN A 1 378 ? -14.130 41.054 30.459 1.00 67.44 378 ASN A O 1
ATOM 3048 N N . LYS A 1 379 ? -15.211 42.576 29.227 1.00 58.41 379 LYS A N 1
ATOM 3049 C CA . LYS A 1 379 ? -14.086 42.871 28.307 1.00 58.41 379 LYS A CA 1
ATOM 3050 C C . LYS A 1 379 ? -12.768 43.266 29.000 1.00 58.41 379 LYS A C 1
ATOM 3052 O O . LYS A 1 379 ? -11.721 43.263 28.359 1.00 58.41 379 LYS A O 1
ATOM 3057 N N . ARG A 1 380 ? -12.786 43.653 30.283 1.00 61.53 380 ARG A N 1
ATOM 3058 C CA . ARG A 1 380 ? -11.571 43.976 31.056 1.00 61.53 380 ARG A CA 1
ATOM 3059 C C . ARG A 1 380 ? -10.928 42.730 31.679 1.00 61.53 380 ARG A C 1
ATOM 3061 O O . ARG A 1 380 ? -9.742 42.797 32.000 1.00 61.53 380 ARG A O 1
ATOM 3068 N N . SER A 1 381 ? -11.658 41.622 31.807 1.00 71.44 381 SER A N 1
ATOM 3069 C CA . SER A 1 381 ? -11.182 40.373 32.403 1.00 71.44 381 SER A CA 1
ATOM 3070 C C . SER A 1 381 ? -10.096 39.701 31.569 1.00 71.44 381 SER A C 1
ATOM 3072 O O . SER A 1 381 ? -9.129 39.236 32.160 1.00 71.44 381 SER A O 1
ATOM 3074 N N . GLY A 1 382 ? -10.156 39.745 30.232 1.00 78.75 382 GLY A N 1
ATOM 3075 C CA . GLY A 1 382 ? -9.179 39.053 29.373 1.00 78.75 382 GLY A CA 1
ATOM 3076 C C . GLY A 1 382 ? -7.718 39.438 29.653 1.00 78.75 382 GLY A C 1
ATOM 3077 O O . GLY A 1 382 ? -6.903 38.606 30.038 1.00 78.75 382 GLY A O 1
ATOM 3078 N N . LYS A 1 383 ? -7.408 40.744 29.652 1.00 81.00 383 LYS A N 1
ATOM 3079 C CA . LYS A 1 383 ? -6.060 41.251 30.003 1.00 81.00 383 LYS A CA 1
ATOM 3080 C C . LYS A 1 383 ? -5.640 40.939 31.444 1.00 81.00 383 LYS A C 1
ATOM 3082 O O . LYS A 1 383 ? -4.457 40.990 31.773 1.00 81.00 383 LYS A O 1
ATOM 3087 N N . ILE A 1 384 ? -6.594 40.714 32.346 1.00 85.81 384 ILE A N 1
ATOM 3088 C CA . ILE A 1 384 ? -6.311 40.353 33.741 1.00 85.81 384 ILE A CA 1
ATOM 3089 C C . ILE A 1 384 ? -6.008 38.855 33.839 1.00 85.81 384 ILE A C 1
ATOM 3091 O O . ILE A 1 384 ? -5.083 38.488 34.563 1.00 85.81 384 ILE A O 1
ATOM 3095 N N . VAL A 1 385 ? -6.757 38.018 33.120 1.00 88.94 385 VAL A N 1
ATOM 3096 C CA . VAL A 1 385 ? -6.557 36.566 33.021 1.00 88.94 385 VAL A CA 1
ATOM 3097 C C . VAL A 1 385 ? -5.183 36.273 32.427 1.00 88.94 385 VAL A C 1
ATOM 3099 O O . VAL A 1 385 ? -4.374 35.634 33.092 1.00 88.94 385 VAL A O 1
ATOM 3102 N N . GLU A 1 386 ? -4.864 36.860 31.274 1.00 89.81 386 GLU A N 1
ATOM 3103 C CA . GLU A 1 386 ? -3.564 36.733 30.603 1.00 89.81 386 GLU A CA 1
ATOM 3104 C C . GLU A 1 386 ? -2.391 37.078 31.541 1.00 89.81 386 GLU A C 1
ATOM 3106 O O . GLU A 1 386 ? -1.475 36.283 31.752 1.00 89.81 386 GLU A O 1
ATOM 3111 N N . ARG A 1 387 ? -2.445 38.238 32.216 1.00 88.94 387 ARG A N 1
ATOM 3112 C CA . ARG A 1 387 ? -1.410 38.636 33.191 1.00 88.94 387 ARG A CA 1
ATOM 3113 C C . ARG A 1 387 ? -1.280 37.654 34.351 1.00 88.94 387 ARG A C 1
ATOM 3115 O O . ARG A 1 387 ? -0.183 37.467 34.876 1.00 88.94 387 ARG A O 1
ATOM 3122 N N . ARG A 1 388 ? -2.392 37.078 34.812 1.00 92.12 388 ARG A N 1
ATOM 3123 C CA . ARG A 1 388 ? -2.390 36.126 35.929 1.00 92.12 388 ARG A CA 1
ATOM 3124 C C . ARG A 1 388 ? -1.850 34.762 35.519 1.00 92.12 388 ARG A C 1
ATOM 3126 O O . ARG A 1 388 ? -1.161 34.170 36.348 1.00 92.12 388 ARG A O 1
ATOM 3133 N N . LEU A 1 389 ? -2.116 34.320 34.289 1.00 91.12 389 LEU A N 1
ATOM 3134 C CA . LEU A 1 389 ? -1.521 33.125 33.689 1.00 91.12 389 LEU A CA 1
ATOM 3135 C C . LEU A 1 389 ? -0.014 33.315 33.505 1.00 91.12 389 LEU A C 1
ATOM 3137 O O . LEU A 1 389 ? 0.759 32.522 34.026 1.00 91.12 389 LEU A O 1
ATOM 3141 N N . ASN A 1 390 ? 0.427 34.440 32.936 1.00 88.88 390 ASN A N 1
ATOM 3142 C CA . ASN A 1 390 ? 1.856 34.755 32.817 1.00 88.88 390 ASN A CA 1
ATOM 3143 C C . ASN A 1 390 ? 2.551 34.808 34.189 1.00 88.88 390 ASN A C 1
ATOM 3145 O O . ASN A 1 390 ? 3.657 34.303 34.361 1.00 88.88 390 ASN A O 1
ATOM 3149 N N . SER A 1 391 ? 1.889 35.367 35.208 1.00 91.00 391 SER A N 1
ATOM 3150 C CA . SER A 1 391 ? 2.397 35.333 36.584 1.00 91.00 391 SER A CA 1
ATOM 3151 C C . SER A 1 391 ? 2.419 33.926 37.193 1.00 91.00 391 SER A C 1
ATOM 3153 O O . SER A 1 391 ? 3.214 33.699 38.103 1.00 91.00 391 SER A O 1
ATOM 3155 N N . LEU A 1 392 ? 1.535 33.023 36.763 1.00 91.44 392 LEU A N 1
ATOM 3156 C CA . LEU A 1 392 ? 1.522 31.630 37.204 1.00 91.44 392 LEU A CA 1
ATOM 3157 C C . LEU A 1 392 ? 2.708 30.872 36.594 1.00 91.44 392 LEU A C 1
ATOM 3159 O O . LEU A 1 392 ? 3.439 30.251 37.352 1.00 91.44 392 LEU A O 1
ATOM 3163 N N . VAL A 1 393 ? 2.984 31.046 35.294 1.00 88.62 393 VAL A N 1
ATOM 3164 C CA . VAL A 1 393 ? 4.182 30.491 34.625 1.00 88.62 393 VAL A CA 1
ATOM 3165 C C . VAL A 1 393 ? 5.464 30.899 35.354 1.00 88.62 393 VAL A C 1
ATOM 3167 O O . VAL A 1 393 ? 6.312 30.071 35.668 1.00 88.62 393 VAL A O 1
ATOM 3170 N N . GLN A 1 394 ? 5.613 32.186 35.687 1.00 86.88 394 GLN A N 1
ATOM 3171 C CA . GLN A 1 394 ? 6.804 32.658 36.409 1.00 86.88 394 GLN A CA 1
ATOM 3172 C C . GLN A 1 394 ? 6.931 32.045 37.812 1.00 86.88 394 GLN A C 1
ATOM 3174 O O . GLN A 1 394 ? 8.041 31.830 38.293 1.00 86.88 394 GLN A O 1
ATOM 3179 N N . GLU A 1 395 ? 5.808 31.770 38.480 1.00 89.25 395 GLU A N 1
ATOM 3180 C CA . GLU A 1 395 ? 5.821 31.093 39.777 1.00 89.25 395 GLU A CA 1
ATOM 3181 C C . GLU A 1 395 ? 6.195 29.615 39.635 1.00 89.25 395 GLU A C 1
ATOM 3183 O O . GLU A 1 395 ? 7.023 29.144 40.407 1.00 89.25 395 GLU A O 1
ATOM 3188 N N . VAL A 1 396 ? 5.651 28.906 38.641 1.00 87.62 396 VAL A N 1
ATOM 3189 C CA . VAL A 1 396 ? 5.992 27.502 38.356 1.00 87.62 396 VAL A CA 1
ATOM 3190 C C . VAL A 1 396 ? 7.490 27.363 38.079 1.00 87.62 396 VAL A C 1
ATOM 3192 O O . VAL A 1 396 ? 8.157 26.595 38.768 1.00 87.62 396 VAL A O 1
ATOM 3195 N N . LYS A 1 397 ? 8.057 28.212 37.214 1.00 83.00 397 LYS A N 1
ATOM 3196 C CA . LYS A 1 397 ? 9.507 28.250 36.939 1.00 83.00 397 LYS A CA 1
ATOM 3197 C C . LYS A 1 397 ? 10.351 28.531 38.180 1.00 83.00 397 LYS A C 1
ATOM 3199 O O . LYS A 1 397 ? 11.421 27.953 38.369 1.00 83.00 397 LYS A O 1
ATOM 3204 N N . LEU A 1 398 ? 9.880 29.418 39.058 1.00 79.69 398 LEU A N 1
ATOM 3205 C CA . LEU A 1 398 ? 10.557 29.691 40.324 1.00 79.69 398 LEU A CA 1
ATOM 3206 C C . LEU A 1 398 ? 10.508 28.477 41.266 1.00 79.69 398 LEU A C 1
ATOM 3208 O O . LEU A 1 398 ? 11.495 28.205 41.947 1.00 79.69 398 LEU A O 1
ATOM 3212 N N . LEU A 1 399 ? 9.383 27.761 41.325 1.00 83.69 399 LEU A N 1
ATOM 3213 C CA . LEU A 1 399 ? 9.218 26.558 42.146 1.00 83.69 399 LEU A CA 1
ATOM 3214 C C . LEU A 1 399 ? 10.089 25.407 41.638 1.00 83.69 399 LEU A C 1
ATOM 3216 O O . LEU A 1 399 ? 10.770 24.777 42.445 1.00 83.69 399 LEU A O 1
ATOM 3220 N N . GLU A 1 400 ? 10.117 25.188 40.327 1.00 81.19 400 GLU A N 1
ATOM 3221 C CA . GLU A 1 400 ? 11.007 24.239 39.656 1.00 81.19 400 GLU A CA 1
ATOM 3222 C C . GLU A 1 400 ? 12.474 24.527 40.005 1.00 81.19 400 GLU A C 1
ATOM 3224 O O . GLU A 1 400 ? 13.187 23.646 40.491 1.00 81.19 400 GLU A O 1
ATOM 3229 N N . TRP A 1 401 ? 12.905 25.791 39.908 1.00 80.81 401 TRP A N 1
ATOM 3230 C CA . TRP A 1 401 ? 14.260 26.199 40.294 1.00 80.81 401 TRP A CA 1
ATOM 3231 C C . TRP A 1 401 ? 14.552 26.020 41.796 1.00 80.81 401 TRP A C 1
ATOM 3233 O O . TRP A 1 401 ? 15.615 25.519 42.171 1.00 80.81 401 TRP A O 1
ATOM 3243 N N . LEU A 1 402 ? 13.624 26.420 42.674 1.00 74.69 402 LEU A N 1
ATOM 3244 C CA . LEU A 1 402 ? 13.795 26.361 44.132 1.00 74.69 402 LEU A CA 1
ATOM 3245 C C . LEU A 1 402 ? 13.824 24.930 44.673 1.00 74.69 402 LEU A C 1
ATOM 3247 O O . LEU A 1 402 ? 14.555 24.654 45.628 1.00 74.69 402 LEU A O 1
ATOM 3251 N N . PHE A 1 403 ? 12.998 24.048 44.115 1.00 81.69 403 PHE A N 1
ATOM 3252 C CA . PHE A 1 403 ? 12.805 22.690 44.621 1.00 81.69 403 PHE A CA 1
ATOM 3253 C C . PHE A 1 403 ? 13.522 21.621 43.800 1.00 81.69 403 PHE A C 1
ATOM 3255 O O . PHE A 1 403 ? 13.617 20.495 44.277 1.00 81.69 403 PHE A O 1
ATOM 3262 N N . ARG A 1 404 ? 14.101 21.978 42.644 1.00 84.44 404 ARG A N 1
ATOM 3263 C CA . ARG A 1 404 ? 14.766 21.049 41.715 1.00 84.44 404 ARG A CA 1
ATOM 3264 C C . ARG A 1 404 ? 13.861 19.876 41.321 1.00 84.44 404 ARG A C 1
ATOM 3266 O O . ARG A 1 404 ? 14.296 18.729 41.328 1.00 84.44 404 ARG A O 1
ATOM 3273 N N . VAL A 1 405 ? 12.608 20.189 41.009 1.00 84.88 405 VAL A N 1
ATOM 3274 C CA . VAL A 1 405 ? 11.575 19.242 40.561 1.00 84.88 405 VAL A CA 1
ATOM 3275 C C . VAL A 1 405 ? 11.143 19.613 39.150 1.00 84.88 405 VAL A C 1
ATOM 3277 O O . VAL A 1 405 ? 11.096 20.799 38.846 1.00 84.88 405 VAL A O 1
ATOM 3280 N N . ASN A 1 406 ? 10.829 18.627 38.310 1.00 86.62 406 ASN A N 1
ATOM 3281 C CA . ASN A 1 406 ? 10.329 18.875 36.958 1.00 86.62 406 ASN A CA 1
ATOM 3282 C C . ASN A 1 406 ? 8.843 19.263 37.017 1.00 86.62 406 ASN A C 1
ATOM 3284 O O . ASN A 1 406 ? 8.038 18.498 37.552 1.00 86.62 406 ASN A O 1
ATOM 3288 N N . LEU A 1 407 ? 8.493 20.440 36.489 1.00 89.56 407 LEU A N 1
ATOM 3289 C CA . LEU A 1 407 ? 7.109 20.929 36.414 1.00 89.56 407 LEU A CA 1
ATOM 3290 C C . LEU A 1 407 ? 6.654 21.214 34.970 1.00 89.56 407 LEU A C 1
ATOM 3292 O O . LEU A 1 407 ? 5.709 21.981 34.772 1.00 89.56 407 LEU A O 1
ATOM 3296 N N . SER A 1 408 ? 7.292 20.591 33.971 1.00 81.94 408 SER A N 1
ATOM 3297 C CA . SER A 1 408 ? 7.004 20.795 32.544 1.00 81.94 408 SER A CA 1
ATOM 3298 C C . SER A 1 408 ? 5.538 20.561 32.181 1.00 81.94 408 SER A C 1
ATOM 3300 O O . SER A 1 408 ? 4.988 21.315 31.387 1.00 81.94 408 SER A O 1
ATOM 3302 N N . GLU A 1 409 ? 4.883 19.582 32.809 1.00 80.62 409 GLU A N 1
ATOM 3303 C CA . GLU A 1 409 ? 3.459 19.275 32.600 1.00 80.62 409 GLU A CA 1
ATOM 3304 C C . GLU A 1 409 ? 2.531 20.424 33.016 1.00 80.62 409 GLU A C 1
ATOM 3306 O O . GLU A 1 409 ? 1.536 20.715 32.348 1.00 80.62 409 GLU A O 1
ATOM 3311 N N . ILE A 1 410 ? 2.870 21.132 34.101 1.00 89.56 410 ILE A N 1
ATOM 3312 C CA . ILE A 1 410 ? 2.112 22.311 34.537 1.00 89.56 410 ILE A CA 1
ATOM 3313 C C . ILE A 1 410 ? 2.320 23.448 33.530 1.00 89.56 410 ILE A C 1
ATOM 3315 O O . ILE A 1 410 ? 1.354 24.099 33.137 1.00 89.56 410 ILE A O 1
ATOM 3319 N N . ASP A 1 411 ? 3.559 23.682 33.091 1.00 85.94 411 ASP A N 1
ATOM 3320 C CA . ASP A 1 411 ? 3.874 24.718 32.099 1.00 85.94 411 ASP A CA 1
ATOM 3321 C C . ASP A 1 411 ? 3.186 24.441 30.747 1.00 85.94 411 ASP A C 1
ATOM 3323 O O . ASP A 1 411 ? 2.618 25.360 30.150 1.00 85.94 411 ASP A O 1
ATOM 3327 N N . LEU A 1 412 ? 3.156 23.181 30.299 1.00 82.38 412 LEU A N 1
ATOM 3328 C CA . LEU A 1 412 ? 2.432 22.742 29.103 1.00 82.38 412 LEU A CA 1
ATOM 3329 C C . LEU A 1 412 ? 0.924 22.994 29.240 1.00 82.38 412 LEU A C 1
ATOM 3331 O O . LEU A 1 412 ? 0.330 23.627 28.366 1.00 82.38 412 LEU A O 1
ATOM 3335 N N . SER A 1 413 ? 0.327 22.595 30.369 1.00 87.75 413 SER A N 1
ATOM 3336 C CA . SER A 1 413 ? -1.096 22.825 30.664 1.00 87.75 413 SER A CA 1
ATOM 3337 C C . SER A 1 413 ? -1.451 24.321 30.661 1.00 87.75 413 SER A C 1
ATOM 3339 O O . SER A 1 413 ? -2.494 24.726 30.146 1.00 87.75 413 SER A O 1
ATOM 3341 N N . ILE A 1 414 ? -0.577 25.179 31.208 1.00 90.25 414 ILE A N 1
ATOM 3342 C CA . ILE A 1 414 ? -0.789 26.635 31.195 1.00 90.25 414 ILE A CA 1
ATOM 3343 C C . ILE A 1 414 ? -0.741 27.180 29.762 1.00 90.25 414 ILE A C 1
ATOM 3345 O O . ILE A 1 414 ? -1.545 28.049 29.423 1.00 90.25 414 ILE A O 1
ATOM 3349 N N . ASN A 1 415 ? 0.176 26.694 28.924 1.00 85.25 415 ASN A N 1
ATOM 3350 C CA . ASN A 1 415 ? 0.295 27.145 27.537 1.00 85.25 415 ASN A CA 1
ATOM 3351 C C . ASN A 1 415 ? -0.908 26.718 26.688 1.00 85.25 415 ASN A C 1
ATOM 3353 O O . ASN A 1 415 ? -1.448 27.562 25.975 1.00 85.25 415 ASN A O 1
ATOM 3357 N N . LYS A 1 416 ? -1.394 25.477 26.837 1.00 83.56 416 LYS A N 1
ATOM 3358 C CA . LYS A 1 416 ? -2.645 25.022 26.204 1.00 83.56 416 LYS A CA 1
ATOM 3359 C C . LYS A 1 416 ? -3.825 25.916 26.595 1.00 83.56 416 LYS A C 1
ATOM 3361 O O . LYS A 1 416 ? -4.558 26.396 25.735 1.00 83.56 416 LYS A O 1
ATOM 3366 N N . LEU A 1 417 ? -3.957 26.240 27.886 1.00 89.38 417 LEU A N 1
ATOM 3367 C CA . LEU A 1 417 ? -4.998 27.149 28.376 1.00 89.38 417 LEU A CA 1
ATOM 3368 C C . LEU A 1 417 ? -4.852 28.578 27.820 1.00 89.38 417 LEU A C 1
ATOM 3370 O O . LEU A 1 417 ? -5.852 29.208 27.478 1.00 89.38 417 LEU A O 1
ATOM 3374 N N . LYS A 1 418 ? -3.626 29.112 27.709 1.00 87.69 418 LYS A N 1
ATOM 3375 C CA . LYS A 1 418 ? -3.378 30.420 27.073 1.00 87.69 418 LYS A CA 1
ATOM 3376 C C . LYS A 1 418 ? -3.817 30.418 25.609 1.00 87.69 418 LYS A C 1
ATOM 3378 O O . LYS A 1 418 ? -4.517 31.343 25.204 1.00 87.69 418 LYS A O 1
ATOM 3383 N N . GLN A 1 419 ? -3.447 29.379 24.864 1.00 82.75 419 GLN A N 1
ATOM 3384 C CA . GLN A 1 419 ? -3.797 29.215 23.458 1.00 82.75 419 GLN A CA 1
ATOM 3385 C C . GLN A 1 419 ? -5.314 29.103 23.271 1.00 82.75 419 GLN A C 1
ATOM 3387 O O . GLN A 1 419 ? -5.874 29.843 22.465 1.00 82.75 419 GLN A O 1
ATOM 3392 N N . GLY A 1 420 ? -5.996 28.277 24.075 1.00 82.00 420 GLY A N 1
ATOM 3393 C CA . GLY A 1 420 ? -7.459 28.163 24.046 1.00 82.00 420 GLY A CA 1
ATOM 3394 C C . GLY A 1 420 ? -8.161 29.497 24.323 1.00 82.00 420 GLY A C 1
ATOM 3395 O O . GLY A 1 420 ? -9.166 29.829 23.701 1.00 82.00 420 GLY A O 1
ATOM 3396 N N . LEU A 1 421 ? -7.595 30.321 25.210 1.00 84.00 421 LEU A N 1
ATOM 3397 C CA . LEU A 1 421 ? -8.103 31.661 25.522 1.00 84.00 421 LEU A CA 1
ATOM 3398 C C . LEU A 1 421 ? -7.708 32.744 24.495 1.00 84.00 421 LEU A C 1
ATOM 3400 O O . LEU A 1 421 ? -8.104 33.902 24.665 1.00 84.00 421 LEU A O 1
ATOM 3404 N N . GLY A 1 422 ? -6.942 32.398 23.455 1.00 81.38 422 GLY A N 1
ATOM 3405 C CA . GLY A 1 422 ? -6.477 33.325 22.421 1.00 81.38 422 GLY A CA 1
ATOM 3406 C C . GLY A 1 422 ? -5.391 34.301 22.889 1.00 81.38 422 GLY A C 1
ATOM 3407 O O . GLY A 1 422 ? -5.378 35.452 22.448 1.00 81.38 422 GLY A O 1
ATOM 3408 N N . TYR A 1 423 ? -4.522 33.886 23.817 1.00 82.12 423 TYR A N 1
ATOM 3409 C CA . TYR A 1 423 ? -3.367 34.665 24.272 1.00 82.12 423 TYR A CA 1
ATOM 3410 C C . TYR A 1 423 ? -2.056 34.096 23.722 1.00 82.12 423 TYR A C 1
ATOM 3412 O O . TYR A 1 423 ? -1.791 32.908 23.903 1.00 82.12 423 TYR A O 1
ATOM 3420 N N . ASP A 1 424 ? -1.209 34.968 23.173 1.00 61.75 424 ASP A N 1
ATOM 3421 C CA . ASP A 1 424 ? 0.159 34.634 22.747 1.00 61.75 424 ASP A CA 1
ATOM 3422 C C . ASP A 1 424 ? 1.113 34.443 23.945 1.00 61.75 424 ASP A C 1
ATOM 3424 O O . ASP A 1 424 ? 1.097 35.241 24.921 1.00 61.75 424 ASP A O 1
#

Secondary structure (DSSP, 8-state):
--SEEEEEEEEEEEE-TTSPEEEEEEEEEEEEEEEE-HHHHTSS--EEEEEEEEEEEEETTT--EEEEEE-SSS--S---TT-TT-BS-SEEETT-TTS-EETTEE--EE-TTT--EESS-TBTTEE--TTSPPEE--TTS-----EEEE--SHHHH--SBSS---SSTT-SPPBPGGG--BTTB-TTT-HHHHTTGGGEEEEE-SS-EEEEEETTEEEEEEEEEPTT-EEEEEEE-SB--SSB--TTEEEEEEEEEEEESSPTTS--EEEEEE--HHHHHHTT--GGGEEEEEEETTTTEEEEEPEEEETTTTEEEEEESS--EEEEEEE-------HHHHHHHHHHHHHHSSS-HHHHHHHHHHHHHHHHHHHT--TTHHHHHHHHHHHHHHHHHHHHHHHT---HHHHHHHHHHHHHTT--